Protein 3E61 (pdb70)

Structure (mmCIF, N/CA/C/O backbone):
data_3E61
#
_entry.id   3E61
#
_cell.length_a   81.146
_cell.length_b   106.634
_cell.length_c   68.183
_cell.angle_alpha   90.000
_cell.angle_beta   112.170
_cell.angle_gamma   90.000
#
_symmetry.space_group_name_H-M   'C 1 2 1'
#
loop_
_entity.id
_entity.type
_entity.pdbx_description
1 polymer 'Putative transcriptional repressor of ribose operon'
2 non-polymer GLYCEROL
3 water water
#
loop_
_atom_site.group_PDB
_atom_site.id
_atom_site.type_symbol
_atom_site.label_atom_id
_atom_site.label_alt_id
_atom_site.label_comp_id
_atom_site.label_asym_id
_atom_site.label_entity_id
_atom_site.label_seq_id
_atom_site.pdbx_PDB_ins_code
_atom_site.Cartn_x
_atom_site.Cartn_y
_atom_site.Cartn_z
_atom_site.occupancy
_atom_site.B_iso_or_equiv
_atom_site.auth_seq_id
_atom_site.auth_comp_id
_atom_site.auth_asym_id
_atom_site.auth_atom_id
_atom_site.pdbx_PDB_model_num
ATOM 1 N N . LEU A 1 10 ? -16.342 9.595 58.712 1.00 47.16 61 LEU A N 1
ATOM 2 C CA . LEU A 1 10 ? -15.848 8.508 57.793 1.00 46.11 61 LEU A CA 1
ATOM 3 C C . LEU A 1 10 ? -15.538 8.990 56.388 1.00 45.08 61 LEU A C 1
ATOM 4 O O . LEU A 1 10 ? -16.381 9.599 55.715 1.00 45.94 61 LEU A O 1
ATOM 9 N N . ILE A 1 11 ? -14.340 8.651 55.937 1.00 43.15 62 ILE A N 1
ATOM 10 C CA . ILE A 1 11 ? -13.810 9.140 54.688 1.00 41.62 62 ILE A CA 1
ATOM 11 C C . ILE A 1 11 ? -13.898 8.045 53.602 1.00 39.49 62 ILE A C 1
ATOM 12 O O . ILE A 1 11 ? -13.637 6.887 53.884 1.00 38.85 62 ILE A O 1
ATOM 17 N N . GLY A 1 12 ? -14.266 8.435 52.386 1.00 36.91 63 GLY A N 1
ATOM 18 C CA . GLY A 1 12 ? -14.138 7.571 51.223 1.00 35.27 63 GLY A CA 1
ATOM 19 C C . GLY A 1 12 ? -12.944 8.019 50.375 1.00 33.90 63 GLY A C 1
ATOM 20 O O . GLY A 1 12 ? -12.843 9.191 50.004 1.00 32.66 63 GLY A O 1
ATOM 21 N N . LEU A 1 13 ? -12.034 7.094 50.084 1.00 32.22 64 LEU A N 1
ATOM 22 C CA . LEU A 1 13 ? -10.831 7.392 49.313 1.00 31.82 64 LEU A CA 1
ATOM 23 C C . LEU A 1 13 ? -10.881 6.519 48.092 1.00 32.94 64 LEU A C 1
ATOM 24 O O . LEU A 1 13 ? -10.816 5.278 48.202 1.00 32.58 64 LEU A O 1
ATOM 29 N N . LEU A 1 14 ? -11.062 7.157 46.940 1.00 32.77 65 LEU A N 1
ATOM 30 C CA . LEU A 1 14 ? -11.187 6.437 45.704 1.00 33.69 65 LEU A CA 1
ATOM 31 C C . LEU A 1 14 ? -9.856 6.580 44.975 1.00 34.41 65 LEU A C 1
ATOM 32 O O . LEU A 1 14 ? -9.500 7.661 44.499 1.00 34.73 65 LEU A O 1
ATOM 37 N N . LEU A 1 15 ? -9.114 5.488 44.920 1.00 34.88 66 LEU A N 1
ATOM 38 C CA . LEU A 1 15 ? -7.775 5.506 44.334 1.00 36.37 66 LEU A CA 1
ATOM 39 C C . LEU A 1 15 ? -7.880 5.127 42.875 1.00 35.97 66 LEU A C 1
ATOM 40 O O . LEU A 1 15 ? -8.596 4.173 42.553 1.00 36.19 66 LEU A O 1
ATOM 45 N N . PRO A 1 16 ? -7.150 5.837 42.003 1.00 36.45 67 PRO A N 1
ATOM 46 C CA . PRO A 1 16 ? -7.195 5.534 40.565 1.00 37.33 67 PRO A CA 1
ATOM 47 C C . PRO A 1 16 ? -6.513 4.206 40.182 1.00 37.75 67 PRO A C 1
ATOM 48 O O . PRO A 1 16 ? -6.932 3.564 39.235 1.00 38.20 67 PRO A O 1
ATOM 52 N N . ASP A 1 17 ? -5.503 3.798 40.948 1.00 38.42 68 ASP A N 1
ATOM 53 C CA . ASP A 1 17 ? -4.692 2.616 40.624 1.00 39.50 68 ASP A CA 1
ATOM 54 C C . ASP A 1 17 ? -4.023 2.134 41.875 1.00 39.15 68 ASP A C 1
ATOM 55 O O . ASP A 1 17 ? -2.934 2.593 42.214 1.00 37.97 68 ASP A O 1
ATOM 60 N N . MET A 1 18 ? -4.670 1.200 42.569 1.00 40.28 69 MET A N 1
ATOM 61 C CA . MET A 1 18 ? -4.112 0.715 43.847 1.00 41.77 69 MET A CA 1
ATOM 62 C C . MET A 1 18 ? -2.799 -0.083 43.688 1.00 41.65 69 MET A C 1
ATOM 63 O O . MET A 1 18 ? -2.100 -0.334 44.675 1.00 43.22 69 MET A O 1
ATOM 68 N N . SER A 1 19 ? -2.457 -0.458 42.462 1.00 41.56 70 SER A N 1
ATOM 69 C CA . SER A 1 19 ? -1.182 -1.160 42.199 1.00 42.11 70 SER A CA 1
ATOM 70 C C . SER A 1 19 ? -0.006 -0.205 41.907 1.00 41.35 70 SER A C 1
ATOM 71 O O . SER A 1 19 ? 1.103 -0.656 41.624 1.00 41.98 70 SER A O 1
ATOM 74 N N . ASN A 1 20 ? -0.276 1.110 41.967 1.00 38.87 71 ASN A N 1
ATOM 75 C CA . ASN A 1 20 ? 0.729 2.142 41.865 1.00 36.17 71 ASN A CA 1
ATOM 76 C C . ASN A 1 20 ? 1.139 2.624 43.259 1.00 35.96 71 ASN A C 1
ATOM 77 O O . ASN A 1 20 ? 0.333 3.268 43.973 1.00 35.50 71 ASN A O 1
ATOM 82 N N . PRO A 1 21 ? 2.390 2.304 43.677 1.00 35.30 72 PRO A N 1
ATOM 83 C CA . PRO A 1 21 ? 2.886 2.724 45.007 1.00 34.68 72 PRO A CA 1
ATOM 84 C C . PRO A 1 21 ? 2.729 4.234 45.316 1.00 33.99 72 PRO A C 1
ATOM 85 O O . PRO A 1 21 ? 2.657 4.602 46.484 1.00 35.01 72 PRO A O 1
ATOM 89 N N . PHE A 1 22 ? 2.719 5.085 44.303 1.00 32.27 73 PHE A N 1
ATOM 90 C CA . PHE A 1 22 ? 2.446 6.497 44.523 1.00 31.43 73 PHE A CA 1
ATOM 91 C C . PHE A 1 22 ? 1.085 6.690 45.228 1.00 30.78 73 PHE A C 1
ATOM 92 O O . PHE A 1 22 ? 1.012 7.315 46.265 1.00 30.31 73 PHE A O 1
ATOM 100 N N . PHE A 1 23 ? 0.030 6.090 44.695 1.00 30.77 74 PHE A N 1
ATOM 101 C CA . PHE A 1 23 ? -1.290 6.168 45.303 1.00 31.38 74 PHE A CA 1
ATOM 102 C C . PHE A 1 23 ? -1.433 5.416 46.650 1.00 32.67 74 PHE A C 1
ATOM 103 O O . PHE A 1 23 ? -2.172 5.864 47.541 1.00 31.95 74 PHE A O 1
ATOM 111 N N . THR A 1 24 ? -0.775 4.272 46.801 1.00 33.30 75 THR A N 1
ATOM 112 C CA . THR A 1 24 ? -0.813 3.573 48.101 1.00 36.43 75 THR A CA 1
ATOM 113 C C . THR A 1 24 ? -0.134 4.373 49.205 1.00 36.18 75 THR A C 1
ATOM 114 O O . THR A 1 24 ? -0.544 4.313 50.364 1.00 38.03 75 THR A O 1
ATOM 118 N N . LEU A 1 25 ? 0.881 5.141 48.845 1.00 35.85 76 LEU A N 1
ATOM 119 C CA . LEU A 1 25 ? 1.524 6.058 49.769 1.00 36.32 76 LEU A CA 1
ATOM 120 C C . LEU A 1 25 ? 0.646 7.287 50.141 1.00 36.22 76 LEU A C 1
ATOM 121 O O . LEU A 1 25 ? 0.580 7.682 51.320 1.00 36.01 76 LEU A O 1
ATOM 126 N N . ILE A 1 26 ? 0.020 7.927 49.142 1.00 34.98 77 ILE A N 1
ATOM 127 C CA . ILE A 1 26 ? -1.029 8.919 49.442 1.00 34.56 77 ILE A CA 1
ATOM 128 C C . ILE A 1 26 ? -1.995 8.336 50.460 1.00 35.12 77 ILE A C 1
ATOM 129 O O . ILE A 1 26 ? -2.319 8.988 51.449 1.00 36.95 77 ILE A O 1
ATOM 134 N N . ALA A 1 27 ? -2.426 7.101 50.227 1.00 36.17 78 ALA A N 1
ATOM 135 C CA . ALA A 1 27 ? -3.462 6.433 51.018 1.00 37.07 78 ALA A CA 1
ATOM 136 C C . ALA A 1 27 ? -3.059 6.251 52.474 1.00 38.98 78 ALA A C 1
ATOM 137 O O . ALA A 1 27 ? -3.919 6.257 53.377 1.00 38.22 78 ALA A O 1
ATOM 139 N N . ARG A 1 28 ? -1.768 6.040 52.683 1.00 40.02 79 ARG A N 1
ATOM 140 C CA . ARG A 1 28 ? -1.218 5.854 54.028 1.00 41.60 79 ARG A CA 1
ATOM 141 C C . ARG A 1 28 ? -1.170 7.178 54.770 1.00 41.00 79 ARG A C 1
ATOM 142 O O . ARG A 1 28 ? -1.508 7.236 55.949 1.00 41.19 79 ARG A O 1
ATOM 150 N N . GLY A 1 29 ? -0.765 8.240 54.080 1.00 40.66 80 GLY A N 1
ATOM 151 C CA . GLY A 1 29 ? -0.902 9.598 54.600 1.00 40.39 80 GLY A CA 1
ATOM 152 C C . GLY A 1 29 ? -2.327 9.917 55.041 1.00 40.64 80 GLY A C 1
ATOM 153 O O . GLY A 1 29 ? -2.531 10.474 56.126 1.00 40.68 80 GLY A O 1
ATOM 154 N N . VAL A 1 30 ? -3.312 9.553 54.212 1.00 40.30 81 VAL A N 1
ATOM 155 C CA . VAL A 1 30 ? -4.733 9.716 54.546 1.00 40.34 81 VAL A CA 1
ATOM 156 C C . VAL A 1 30 ? -5.155 8.865 55.770 1.00 42.02 81 VAL A C 1
ATOM 157 O O . VAL A 1 30 ? -5.759 9.368 56.700 1.00 41.73 81 VAL A O 1
ATOM 161 N N . GLU A 1 31 ? -4.822 7.574 55.754 1.00 44.03 82 GLU A N 1
ATOM 162 C CA . GLU A 1 31 ? -5.224 6.605 56.770 1.00 45.65 82 GLU A CA 1
ATOM 163 C C . GLU A 1 31 ? -4.648 6.945 58.133 1.00 46.87 82 GLU A C 1
ATOM 164 O O . GLU A 1 31 ? -5.304 6.703 59.162 1.00 47.69 82 GLU A O 1
ATOM 170 N N . ASP A 1 32 ? -3.413 7.455 58.124 1.00 47.46 83 ASP A N 1
ATOM 171 C CA . ASP A 1 32 ? -2.667 7.841 59.325 1.00 48.32 83 ASP A CA 1
ATOM 172 C C . ASP A 1 32 ? -3.256 9.018 60.055 1.00 48.82 83 ASP A C 1
ATOM 173 O O . ASP A 1 32 ? -3.617 8.893 61.223 1.00 49.55 83 ASP A O 1
ATOM 178 N N . VAL A 1 33 ? -3.342 10.157 59.376 1.00 48.88 84 VAL A N 1
ATOM 179 C CA . VAL A 1 33 ? -4.066 11.312 59.881 1.00 49.20 84 VAL A CA 1
ATOM 180 C C . VAL A 1 33 ? -5.527 10.981 60.296 1.00 49.95 84 VAL A C 1
ATOM 181 O O . VAL A 1 33 ? -5.934 11.294 61.421 1.00 50.63 84 VAL A O 1
ATOM 185 N N . ALA A 1 34 ? -6.302 10.340 59.415 1.00 50.14 85 ALA A N 1
ATOM 186 C CA . ALA A 1 34 ? -7.666 9.917 59.759 1.00 50.03 85 ALA A CA 1
ATOM 187 C C . ALA A 1 34 ? -7.751 9.103 61.051 1.00 50.84 85 ALA A C 1
ATOM 188 O O . ALA A 1 34 ? -8.590 9.385 61.920 1.00 50.89 85 ALA A O 1
ATOM 190 N N . LEU A 1 35 ? -6.893 8.099 61.190 1.00 51.33 86 LEU A N 1
ATOM 191 C CA . LEU A 1 35 ? -7.027 7.171 62.302 1.00 51.87 86 LEU A CA 1
ATOM 192 C C . LEU A 1 35 ? -6.607 7.847 63.596 1.00 52.99 86 LEU A C 1
ATOM 193 O O . LEU A 1 35 ? -7.160 7.537 64.660 1.00 53.31 86 LEU A O 1
ATOM 195 N N . ALA A 1 36 ? -5.661 8.787 63.492 1.00 53.02 87 ALA A N 1
ATOM 196 C CA . ALA A 1 36 ? -5.276 9.634 64.612 1.00 54.00 87 ALA A CA 1
ATOM 197 C C . ALA A 1 36 ? -6.495 10.384 65.194 1.00 54.52 87 ALA A C 1
ATOM 198 O O . ALA A 1 36 ? -6.626 10.465 66.426 1.00 54.84 87 ALA A O 1
ATOM 200 N N . HIS A 1 37 ? -7.372 10.902 64.320 1.00 54.28 88 HIS A N 1
ATOM 201 C CA . HIS A 1 37 ? -8.559 11.690 64.734 1.00 54.09 88 HIS A CA 1
ATOM 202 C C . HIS A 1 37 ? -9.860 10.882 64.846 1.00 53.65 88 HIS A C 1
ATOM 203 O O . HIS A 1 37 ? -10.969 11.430 64.757 1.00 53.72 88 HIS A O 1
ATOM 210 N N . GLY A 1 38 ? -9.714 9.582 65.061 1.00 53.38 89 GLY A N 1
ATOM 211 C CA . GLY A 1 38 ? -10.838 8.659 65.176 1.00 53.45 89 GLY A CA 1
ATOM 212 C C . GLY A 1 38 ? -11.737 8.502 63.961 1.00 53.51 89 GLY A C 1
ATOM 213 O O . GLY A 1 38 ? -12.909 8.149 64.108 1.00 53.73 89 GLY A O 1
ATOM 214 N N . TYR A 1 39 ? -11.198 8.776 62.771 1.00 53.26 90 TYR A N 1
ATOM 215 C CA . TYR A 1 39 ? -11.923 8.617 61.512 1.00 53.35 90 TYR A CA 1
ATOM 216 C C . TYR A 1 39 ? -11.632 7.285 60.839 1.00 52.88 90 TYR A C 1
ATOM 217 O O . TYR A 1 39 ? -10.491 6.832 60.819 1.00 53.76 90 TYR A O 1
ATOM 226 N N . GLN A 1 40 ? -12.669 6.659 60.293 1.00 52.46 91 GLN A N 1
ATOM 227 C CA . GLN A 1 40 ? -12.484 5.493 59.413 1.00 51.67 91 GL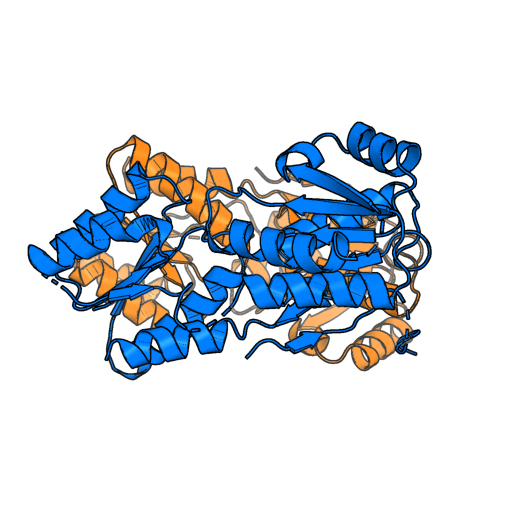N A CA 1
ATOM 228 C C . GLN A 1 40 ? -12.398 5.914 57.937 1.00 50.72 91 GLN A C 1
ATOM 229 O O . GLN A 1 40 ? -12.925 6.956 57.541 1.00 49.24 91 GLN A O 1
ATOM 231 N N . VAL A 1 41 ? -11.731 5.091 57.135 1.00 50.63 92 VAL A N 1
ATOM 232 C CA . VAL A 1 41 ? -11.613 5.316 55.694 1.00 50.35 92 VAL A CA 1
ATOM 233 C C . VAL A 1 41 ? -12.189 4.107 54.930 1.00 50.47 92 VAL A C 1
ATOM 234 O O . VAL A 1 41 ? -11.823 2.953 55.199 1.00 50.89 92 VAL A O 1
ATOM 238 N N . LEU A 1 42 ? -13.118 4.364 54.010 1.00 49.18 93 LEU A N 1
ATOM 239 C CA . LEU A 1 42 ? -13.504 3.350 53.011 1.00 47.43 93 LEU A CA 1
ATOM 240 C C . LEU A 1 42 ? -12.594 3.596 51.804 1.00 46.49 93 LEU A C 1
ATOM 241 O O . LEU A 1 42 ? -12.546 4.715 51.260 1.00 46.49 93 LEU A O 1
ATOM 246 N N . ILE A 1 43 ? -11.830 2.575 51.436 1.00 44.43 94 ILE A N 1
ATOM 247 C CA . ILE A 1 43 ? -10.923 2.641 50.306 1.00 41.81 94 ILE A CA 1
ATOM 248 C C . ILE A 1 43 ? -11.402 1.795 49.109 1.00 40.50 94 ILE A C 1
ATOM 249 O O . ILE A 1 43 ? -11.740 0.627 49.245 1.00 37.84 94 ILE A O 1
ATOM 254 N N . GLY A 1 44 ? -11.404 2.409 47.935 1.00 40.04 95 GLY A N 1
ATOM 255 C CA . GLY A 1 44 ? -11.894 1.761 46.707 1.00 40.18 95 GLY A CA 1
ATOM 256 C C . GLY A 1 44 ? -10.935 1.991 45.543 1.00 39.48 95 GLY A C 1
ATOM 257 O O . GLY A 1 44 ? -10.205 2.966 45.523 1.00 39.06 95 GLY A O 1
ATOM 258 N N . ASN A 1 45 ? -10.918 1.064 44.591 1.00 39.45 96 ASN A N 1
ATOM 259 C CA . ASN A 1 45 ? -10.033 1.162 43.433 1.00 38.81 96 ASN A CA 1
ATOM 260 C C . ASN A 1 45 ? -10.869 1.308 42.175 1.00 39.33 96 ASN A C 1
ATOM 261 O O . ASN A 1 45 ? -11.643 0.432 41.834 1.00 38.70 96 ASN A O 1
ATOM 266 N N . SER A 1 46 ? -10.725 2.422 41.485 1.00 40.25 97 SER A N 1
ATOM 267 C CA . SER A 1 46 ? -11.569 2.631 40.342 1.00 41.31 97 SER A CA 1
ATOM 268 C C . SER A 1 46 ? -10.894 2.113 39.083 1.00 41.77 97 SER A C 1
ATOM 269 O O . SER A 1 46 ? -11.577 1.891 38.096 1.00 43.17 97 SER A O 1
ATOM 272 N N . ASP A 1 47 ? -9.571 1.920 39.114 1.00 41.51 98 ASP A N 1
ATOM 273 C CA . ASP A 1 47 ? -8.800 1.514 37.922 1.00 41.89 98 ASP A CA 1
ATOM 274 C C . ASP A 1 47 ? -9.035 2.416 36.713 1.00 40.71 98 ASP A C 1
ATOM 275 O O . ASP A 1 47 ? -8.933 1.955 35.541 1.00 39.83 98 ASP A O 1
ATOM 280 N N . ASN A 1 48 ? -9.348 3.694 37.015 1.00 38.21 99 ASN A N 1
ATOM 281 C CA . ASN A 1 48 ? -9.857 4.674 36.041 1.00 37.53 99 ASN A CA 1
ATOM 282 C C . ASN A 1 48 ? -10.891 4.071 35.086 1.00 35.82 99 ASN A C 1
ATOM 283 O O . ASN A 1 48 ? -10.876 4.324 33.888 1.00 35.42 99 ASN A O 1
ATOM 288 N N . ASP A 1 49 ? -11.773 3.264 35.652 1.00 34.06 100 ASP A N 1
ATOM 289 C CA . ASP A 1 49 ? -12.891 2.670 34.938 1.00 33.58 100 ASP A CA 1
ATOM 290 C C . ASP A 1 49 ? -14.124 3.451 35.414 1.00 31.79 100 ASP A C 1
ATOM 291 O O . ASP A 1 49 ? -14.373 3.522 36.620 1.00 31.09 100 ASP A O 1
ATOM 296 N N . ILE A 1 50 ? -14.872 4.070 34.494 1.00 29.91 101 ILE A N 1
ATOM 297 C CA . ILE A 1 50 ? -16.051 4.867 34.891 1.00 28.83 101 ILE A CA 1
ATOM 298 C C . ILE A 1 50 ? -17.117 4.043 35.603 1.00 29.51 101 ILE A C 1
ATOM 299 O O . ILE A 1 50 ? -17.795 4.551 36.489 1.00 28.18 101 ILE A O 1
ATOM 304 N N . LYS A 1 51 ? -17.266 2.768 35.230 1.00 30.15 102 LYS A N 1
ATOM 305 C CA . LYS A 1 51 ? -18.241 1.933 35.928 1.00 31.80 102 LYS A CA 1
ATOM 306 C C . LYS A 1 51 ? -17.800 1.654 37.381 1.00 32.64 102 LYS A C 1
ATOM 307 O O . LYS A 1 51 ? -18.629 1.683 38.313 1.00 33.21 102 LYS A O 1
ATOM 309 N N . LYS A 1 52 ? -16.509 1.379 37.578 1.00 33.79 103 LYS A N 1
ATOM 310 C CA . LYS A 1 52 ? -15.968 1.155 38.934 1.00 34.41 103 LYS A CA 1
ATOM 311 C C . LYS A 1 52 ? -16.014 2.380 39.818 1.00 35.55 103 LYS A C 1
ATOM 312 O O . LYS A 1 52 ? -16.418 2.283 40.975 1.00 35.69 103 LYS A O 1
ATOM 318 N N . ALA A 1 53 ? -15.618 3.530 39.259 1.00 34.43 104 ALA A N 1
ATOM 319 C CA . ALA A 1 53 ? -15.672 4.776 39.953 1.00 34.57 104 ALA A CA 1
ATOM 320 C C . ALA A 1 53 ? -17.103 5.011 40.452 1.00 35.78 104 ALA A C 1
ATOM 321 O O . ALA A 1 53 ? -17.312 5.279 41.641 1.00 33.60 104 ALA A O 1
ATOM 323 N N . GLN A 1 54 ? -18.072 4.927 39.524 1.00 36.04 105 GLN A N 1
ATOM 324 C CA . GLN A 1 54 ? -19.466 5.162 39.846 1.00 36.85 105 GLN A CA 1
ATOM 325 C C . GLN A 1 54 ? -19.934 4.20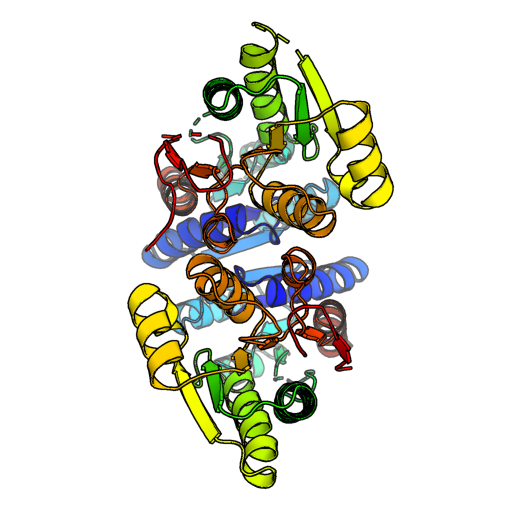5 40.926 1.00 37.86 105 GLN A C 1
ATOM 326 O O . GLN A 1 54 ? -20.610 4.635 41.858 1.00 39.41 105 GLN A O 1
ATOM 332 N N . GLY A 1 55 ? -19.568 2.932 40.805 1.00 38.45 106 GLY A N 1
ATOM 333 C CA . GLY A 1 55 ? -19.890 1.906 41.808 1.00 39.55 106 GLY A CA 1
ATOM 334 C C . GLY A 1 55 ? -19.444 2.278 43.218 1.00 41.18 106 GLY A C 1
ATOM 335 O O . GLY A 1 55 ? -20.270 2.392 44.126 1.00 41.22 106 GLY A O 1
ATOM 336 N N . TYR A 1 56 ? -18.143 2.469 43.401 1.00 40.47 107 TYR A N 1
ATOM 337 C CA . TYR A 1 56 ? -17.599 2.865 44.689 1.00 41.56 107 TYR A CA 1
ATOM 338 C C . TYR A 1 56 ? -18.159 4.152 45.270 1.00 41.36 107 TYR A C 1
ATOM 339 O O . TYR A 1 56 ? -18.445 4.218 46.464 1.00 40.32 107 TYR A O 1
ATOM 348 N N . LEU A 1 57 ? -18.307 5.164 44.438 1.00 41.02 108 LEU A N 1
ATOM 349 C CA . LEU A 1 57 ? -18.773 6.451 44.901 1.00 42.77 108 LEU A CA 1
ATOM 350 C C . LEU A 1 57 ? -20.222 6.372 45.393 1.00 43.35 108 LEU A C 1
ATOM 351 O O . LEU A 1 57 ? -20.577 7.001 46.391 1.00 43.05 108 LEU A O 1
ATOM 356 N N . ALA A 1 58 ? -21.036 5.604 44.675 1.00 43.43 109 ALA A N 1
ATOM 357 C CA . ALA A 1 58 ? -22.424 5.311 45.047 1.00 45.42 109 ALA A CA 1
ATOM 358 C C . ALA A 1 58 ? -22.489 4.660 46.419 1.00 45.67 109 ALA A C 1
ATOM 359 O O . ALA A 1 58 ? -23.292 5.030 47.254 1.00 46.76 109 ALA A O 1
ATOM 361 N N . THR A 1 59 ? -21.669 3.645 46.609 1.00 46.16 110 THR A N 1
ATOM 362 C CA . THR A 1 59 ? -21.559 2.930 47.862 1.00 47.04 110 THR A CA 1
ATOM 363 C C . THR A 1 59 ? -21.099 3.811 49.028 1.00 47.02 110 THR A C 1
ATOM 364 O O . THR A 1 59 ? -21.705 3.774 50.097 1.00 47.11 110 THR A O 1
ATOM 368 N N . PHE A 1 60 ? -20.041 4.595 48.817 1.00 46.63 111 PHE A N 1
ATOM 369 C CA . PHE A 1 60 ? -19.556 5.542 49.804 1.00 47.48 111 PHE A CA 1
ATOM 370 C C . PHE A 1 60 ? -20.675 6.515 50.209 1.00 48.66 111 PHE A C 1
ATOM 371 O O . PHE A 1 60 ? -20.705 7.036 51.337 1.00 48.97 111 PHE A O 1
ATOM 379 N N . VAL A 1 61 ? -21.595 6.770 49.291 1.00 49.54 112 VAL A N 1
ATOM 380 C CA . VAL A 1 61 ? -22.757 7.597 49.602 1.00 50.74 112 VAL A CA 1
ATOM 381 C C . VAL A 1 61 ? -23.761 6.807 50.444 1.00 51.29 112 VAL A C 1
ATOM 382 O O . VAL A 1 61 ? -24.257 7.313 51.463 1.00 51.55 112 VAL A O 1
ATOM 386 N N . SER A 1 62 ? -24.024 5.569 50.020 1.00 51.14 113 SER A N 1
ATOM 387 C CA . SER A 1 62 ? -24.883 4.627 50.738 1.00 51.62 113 SER A CA 1
ATOM 388 C C . SER A 1 62 ? -24.550 4.573 52.206 1.00 51.36 113 SER A C 1
ATOM 389 O O . SER A 1 62 ? -25.441 4.421 53.059 1.00 51.53 113 SER A O 1
ATOM 392 N N . HIS A 1 63 ? -23.250 4.686 52.480 1.00 50.59 114 HIS A N 1
ATOM 393 C CA . HIS A 1 63 ? -22.677 4.359 53.767 1.00 49.34 114 HIS A CA 1
ATOM 394 C C . HIS A 1 63 ? -22.346 5.609 54.554 1.00 48.51 114 HIS A C 1
ATOM 395 O O . HIS A 1 63 ? -21.577 5.558 55.489 1.00 48.63 114 HIS A O 1
ATOM 402 N N . ASN A 1 64 ? -22.937 6.727 54.144 1.00 48.28 115 ASN A N 1
ATOM 403 C CA . ASN A 1 64 ? -22.830 8.029 54.814 1.00 48.17 115 ASN A CA 1
ATOM 404 C C . ASN A 1 64 ? -21.427 8.580 55.084 1.00 48.18 115 ASN A C 1
ATOM 405 O O . ASN A 1 64 ? -21.154 9.082 56.187 1.00 47.13 115 ASN A O 1
ATOM 407 N N . CYS A 1 65 ? -20.542 8.503 54.083 1.00 46.95 116 CYS A N 1
ATOM 408 C CA . CYS A 1 65 ? -19.236 9.140 54.191 1.00 46.53 116 CYS A CA 1
ATOM 409 C C . CYS A 1 65 ? -19.400 10.645 54.413 1.00 45.66 116 CYS A C 1
ATOM 410 O O . CYS A 1 65 ? -20.310 11.273 53.847 1.00 46.24 116 CYS A O 1
ATOM 413 N N . THR A 1 66 ? -18.518 11.209 55.243 1.00 45.37 117 THR A N 1
ATOM 414 C CA . THR A 1 66 ? -18.538 12.633 55.608 1.00 43.64 117 THR A CA 1
ATOM 415 C C . THR A 1 66 ? -17.778 13.464 54.605 1.00 42.88 117 THR A C 1
ATOM 416 O O . THR A 1 66 ? -17.889 14.707 54.562 1.00 42.53 117 THR A O 1
ATOM 418 N N . GLY A 1 67 ? -16.937 12.791 53.823 1.00 41.19 118 GLY A N 1
ATOM 419 C CA . GLY A 1 67 ? -16.042 13.523 52.933 1.00 38.97 118 GLY A CA 1
ATOM 420 C C . GLY A 1 67 ? -15.344 12.514 52.070 1.00 37.60 118 GLY A C 1
ATOM 421 O O . GLY A 1 67 ? -15.160 11.371 52.478 1.00 37.18 118 GLY A O 1
ATOM 422 N N . MET A 1 68 ? -14.973 12.937 50.873 1.00 36.96 119 MET A N 1
ATOM 423 C CA . MET A 1 68 ? -14.388 12.015 49.907 1.00 35.37 119 MET A CA 1
ATOM 424 C C . MET A 1 68 ? -13.122 12.584 49.368 1.00 34.29 119 MET A C 1
ATOM 425 O O . MET A 1 68 ? -12.989 13.802 49.187 1.00 33.08 119 MET A O 1
ATOM 430 N N . ILE A 1 69 ? -12.210 11.682 49.042 1.00 33.40 120 ILE A N 1
ATOM 431 C CA . ILE A 1 69 ? -10.945 12.053 48.418 1.00 33.51 120 ILE A CA 1
ATOM 432 C C . ILE A 1 69 ? -10.828 11.257 47.148 1.00 33.93 120 ILE A C 1
ATOM 433 O O . ILE A 1 69 ? -11.050 10.030 47.159 1.00 32.87 120 ILE A O 1
ATOM 438 N N . SER A 1 70 ? -10.535 11.943 46.050 1.00 34.00 121 SER A N 1
ATOM 439 C CA . SER A 1 70 ? -10.365 11.237 44.790 1.00 35.66 121 SER A CA 1
ATOM 440 C C . SER A 1 70 ? -9.575 12.097 43.829 1.00 35.99 121 SER A C 1
ATOM 441 O O . SER A 1 70 ? -9.028 13.114 44.229 1.00 36.39 121 SER A O 1
ATOM 444 N N . THR A 1 71 ? -9.460 11.643 42.587 1.00 36.34 122 THR A N 1
ATOM 445 C CA . THR A 1 71 ? -8.843 12.407 41.505 1.00 37.02 122 THR A CA 1
ATOM 446 C C . THR A 1 71 ? -9.934 12.965 40.599 1.00 37.68 122 THR A C 1
ATOM 447 O O . THR A 1 71 ? -11.094 12.530 40.634 1.00 35.23 122 THR A O 1
ATOM 451 N N . ALA A 1 72 ? -9.555 13.952 39.803 1.00 37.86 123 ALA A N 1
ATOM 452 C CA . ALA A 1 72 ? -10.521 14.676 38.979 1.00 38.75 123 ALA A CA 1
ATOM 453 C C . ALA A 1 72 ? -11.070 13.871 37.793 1.00 38.11 123 ALA A C 1
ATOM 454 O O . ALA A 1 72 ? -11.926 14.363 37.092 1.00 38.03 123 ALA A O 1
ATOM 456 N N . PHE A 1 73 ? -10.593 12.645 37.562 1.00 38.54 124 PHE A N 1
ATOM 457 C CA . PHE A 1 73 ? -11.256 11.732 36.612 1.00 38.05 124 PHE A CA 1
ATOM 458 C C . PHE A 1 73 ? -12.716 11.635 37.003 1.00 38.25 124 PHE A C 1
ATOM 459 O O . PHE A 1 73 ? -13.590 11.381 36.152 1.00 38.58 124 PHE A O 1
ATOM 467 N N . ASN A 1 74 ? -12.983 11.846 38.293 1.00 37.80 125 ASN A N 1
ATOM 468 C CA . ASN A 1 74 ? -14.284 11.572 38.881 1.00 38.16 125 ASN A CA 1
ATOM 469 C C . ASN A 1 74 ? -15.163 12.789 39.169 1.00 38.15 125 ASN A C 1
ATOM 470 O O . ASN A 1 74 ? -16.241 12.622 39.749 1.00 37.06 125 ASN A O 1
ATOM 475 N N . GLU A 1 75 ? -14.718 13.994 38.788 1.00 38.42 126 GLU A N 1
ATOM 476 C CA . GLU A 1 75 ? -15.402 15.246 39.178 1.00 39.00 126 GLU A CA 1
ATOM 477 C C . GLU A 1 75 ? -16.921 15.297 38.977 1.00 39.95 126 GLU A C 1
ATOM 478 O O . GLU A 1 75 ? -17.662 15.731 39.888 1.00 40.37 126 GLU A O 1
ATOM 480 N N . ASN A 1 76 ? -17.384 14.889 37.792 1.00 40.60 127 ASN A N 1
ATOM 481 C CA . ASN A 1 76 ? -18.850 14.923 37.500 1.00 41.92 127 ASN A CA 1
ATOM 482 C C . ASN A 1 76 ? -19.652 14.197 38.592 1.00 42.32 127 ASN A C 1
ATOM 483 O O . ASN A 1 76 ? -20.609 14.751 39.132 1.00 42.65 127 ASN A O 1
ATOM 488 N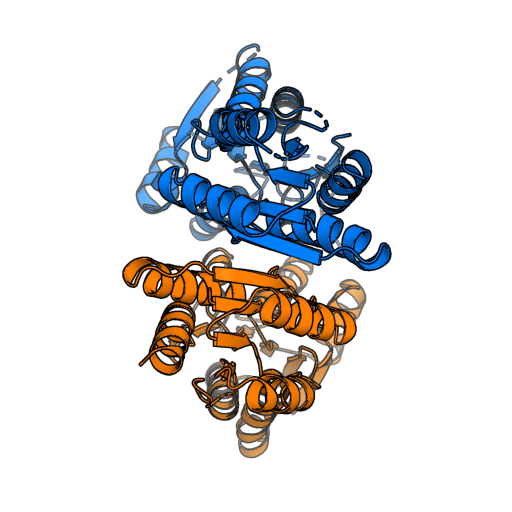 N . ILE A 1 77 ? -19.231 12.987 38.964 1.00 43.24 128 ILE A N 1
ATOM 489 C CA . ILE A 1 77 ? -19.970 12.222 39.969 1.00 44.06 128 ILE A CA 1
ATOM 490 C C . ILE A 1 77 ? -19.815 12.787 41.360 1.00 45.77 128 ILE A C 1
ATOM 491 O O . ILE A 1 77 ? -20.803 12.920 42.082 1.00 46.16 128 ILE A O 1
ATOM 496 N N . ILE A 1 78 ? -18.584 13.126 41.732 1.00 47.98 129 ILE A N 1
ATOM 497 C CA . ILE A 1 78 ? -18.298 13.749 43.034 1.00 50.85 129 ILE A CA 1
ATOM 498 C C . ILE A 1 78 ? -19.170 15.011 43.225 1.00 52.55 129 ILE A C 1
ATOM 499 O O . ILE A 1 78 ? -19.817 15.161 44.252 1.00 53.16 129 ILE A O 1
ATOM 504 N N . GLU A 1 79 ? -19.210 15.875 42.208 1.00 54.67 130 GLU A N 1
ATOM 505 C CA . GLU A 1 79 ? -20.004 17.109 42.234 1.00 56.53 130 GLU A CA 1
ATOM 506 C C . GLU A 1 79 ? -21.489 16.872 42.425 1.00 57.76 130 GLU A C 1
ATOM 507 O O . GLU A 1 79 ? -22.127 17.501 43.270 1.00 58.05 130 GLU A O 1
ATOM 513 N N . ASN A 1 80 ? -22.038 15.976 41.616 1.00 58.50 131 ASN A N 1
ATOM 514 C CA . ASN A 1 80 ? -23.419 15.607 41.716 1.00 59.78 131 ASN A CA 1
ATOM 515 C C . ASN A 1 80 ? -23.779 15.065 43.108 1.00 60.57 131 ASN A C 1
ATOM 516 O O . ASN A 1 80 ? -24.817 15.419 43.656 1.00 60.18 131 ASN A O 1
ATOM 521 N N . THR A 1 81 ? -22.889 14.249 43.678 1.00 61.90 132 THR A N 1
ATOM 522 C CA . THR A 1 81 ? -23.015 13.686 45.034 1.00 63.29 132 THR A CA 1
ATOM 523 C C . THR A 1 81 ? -22.874 14.730 46.157 1.00 64.57 132 THR A C 1
ATOM 524 O O . THR A 1 81 ? -23.356 14.518 47.275 1.00 64.77 132 THR A O 1
ATOM 526 N N . LEU A 1 82 ? -22.186 15.838 45.871 1.00 65.86 133 LEU A N 1
ATOM 527 C CA . LEU A 1 82 ? -22.145 16.972 46.786 1.00 66.76 133 LEU A CA 1
ATOM 528 C C . LEU A 1 82 ? -23.524 17.640 46.844 1.00 67.61 133 LEU A C 1
ATOM 529 O O . LEU A 1 82 ? -24.086 17.806 47.927 1.00 67.63 133 LEU A O 1
ATOM 534 N N . THR A 1 83 ? -24.061 18.005 45.680 1.00 68.50 134 THR A N 1
ATOM 535 C CA . THR A 1 83 ? -25.358 18.694 45.597 1.00 69.49 134 THR A CA 1
ATOM 536 C C . THR A 1 83 ? -26.508 17.824 46.128 1.00 70.04 134 THR A C 1
ATOM 537 O O . THR A 1 83 ? -27.340 18.284 46.915 1.00 70.23 134 THR A O 1
ATOM 541 N N . ASP A 1 84 ? -26.526 16.563 45.709 1.00 70.79 135 ASP A N 1
ATOM 542 C CA . ASP A 1 84 ? -27.596 15.633 46.049 1.00 71.62 135 ASP A CA 1
ATOM 543 C C . ASP A 1 84 ? -27.519 15.200 47.521 1.00 71.68 135 ASP A C 1
ATOM 544 O O . ASP A 1 84 ? -28.543 14.871 48.135 1.00 71.95 135 ASP A O 1
ATOM 549 N N . HIS A 1 85 ? -26.302 15.210 48.075 1.00 71.64 136 HIS A N 1
ATOM 550 C CA . HIS A 1 85 ? -26.038 14.799 49.458 1.00 71.36 136 HIS A CA 1
ATOM 551 C C . HIS A 1 85 ? -25.091 15.797 50.145 1.00 71.33 136 HIS A C 1
ATOM 552 O O . HIS A 1 85 ? -24.775 15.673 51.333 1.00 71.36 136 HIS A O 1
ATOM 559 N N . ILE A 1 87 ? -21.871 16.104 50.954 1.00 50.54 138 ILE A N 1
ATOM 560 C CA . ILE A 1 87 ? -20.603 15.386 51.159 1.00 49.81 138 ILE A CA 1
ATOM 561 C C . ILE A 1 87 ? -19.465 16.169 50.508 1.00 48.77 138 ILE A C 1
ATOM 562 O O . ILE A 1 87 ? -19.355 16.194 49.281 1.00 49.02 138 ILE A O 1
ATOM 567 N N . PRO A 1 88 ? -18.627 16.837 51.321 1.00 47.71 139 PRO A N 1
ATOM 568 C CA . PRO A 1 88 ? -17.467 17.576 50.789 1.00 46.93 139 PRO A CA 1
ATOM 569 C C . PRO A 1 88 ? -16.419 16.610 50.216 1.00 45.94 139 PRO A C 1
ATOM 570 O O . PRO A 1 88 ? -16.398 15.438 50.582 1.00 45.32 139 PRO A O 1
ATOM 574 N N . PHE A 1 89 ? -15.572 17.119 49.329 1.00 44.41 140 PHE A N 1
ATOM 575 C CA . PHE A 1 89 ? -14.555 16.309 48.678 1.00 43.40 140 PHE A CA 1
ATOM 576 C C . PHE A 1 89 ? -13.270 17.093 48.551 1.00 42.50 140 PHE A C 1
ATOM 577 O O . PHE A 1 89 ? -13.296 18.314 48.634 1.00 42.90 140 PHE A O 1
ATOM 585 N N . VAL A 1 90 ? -12.177 16.384 48.274 1.00 41.51 141 VAL A N 1
ATOM 586 C CA . VAL A 1 90 ? -10.895 16.955 47.881 1.00 40.28 141 VAL A CA 1
ATOM 587 C C . VAL A 1 90 ? -10.383 16.120 46.710 1.00 40.19 141 VAL A C 1
ATOM 588 O O . VAL A 1 90 ? -10.488 14.896 46.743 1.00 39.11 141 VAL A O 1
ATOM 592 N N . PHE A 1 91 ? -9.856 16.781 45.681 1.00 40.10 142 PHE A N 1
ATOM 593 C CA . PHE A 1 91 ? -9.164 16.119 44.556 1.00 41.41 142 PHE A CA 1
ATOM 594 C C . PHE A 1 91 ? -7.643 16.036 44.744 1.00 42.59 142 PHE A C 1
ATOM 595 O O . PHE A 1 91 ? -6.941 17.046 44.643 1.00 43.75 142 PHE A O 1
ATOM 603 N N . ILE A 1 92 ? -7.111 14.843 44.973 1.00 44.15 143 ILE A N 1
ATOM 604 C CA . ILE A 1 92 ? -5.658 14.736 45.262 1.00 46.02 143 ILE A CA 1
ATOM 605 C C . ILE A 1 92 ? -4.745 15.325 44.176 1.00 47.12 143 ILE A C 1
ATOM 606 O O . ILE A 1 92 ? -3.683 15.905 44.487 1.00 47.49 143 ILE A O 1
ATOM 611 N N . ASP A 1 93 ? -5.160 15.191 42.920 1.00 46.46 144 ASP A N 1
ATOM 612 C CA . ASP A 1 93 ? -4.405 15.728 41.822 1.00 47.27 144 ASP A CA 1
ATOM 613 C C . ASP A 1 93 ? -4.474 17.257 41.698 1.00 48.01 144 ASP A C 1
ATOM 614 O O . ASP A 1 93 ? -3.813 17.813 40.824 1.00 49.22 144 ASP A O 1
ATOM 619 N N . ARG A 1 94 ? -5.204 17.937 42.583 1.00 48.72 145 ARG A N 1
ATOM 620 C CA . ARG A 1 94 ? -5.327 19.404 42.492 1.00 49.51 145 ARG A CA 1
ATOM 621 C C . ARG A 1 94 ? -4.883 20.225 43.725 1.00 50.47 145 ARG A C 1
ATOM 622 O O . ARG A 1 94 ? -5.047 21.466 43.760 1.00 50.47 145 ARG A O 1
ATOM 630 N N . ILE A 1 95 ? -4.324 19.552 44.723 1.00 50.96 146 ILE A N 1
ATOM 631 C CA . ILE A 1 95 ? -3.812 20.237 45.907 1.00 52.03 146 ILE A CA 1
ATOM 632 C C . ILE A 1 95 ? -2.571 21.075 45.569 1.00 52.50 146 ILE A C 1
ATOM 633 O O . ILE A 1 95 ? -2.674 22.300 45.386 1.00 53.22 146 ILE A O 1
ATOM 638 N N . ASN A 1 105 ? 1.960 21.121 40.689 1.00 44.23 156 ASN A N 1
ATOM 639 C CA . ASN A 1 105 ? 1.443 21.343 39.341 1.00 43.82 156 ASN A CA 1
ATOM 640 C C . ASN A 1 105 ? 2.193 20.471 38.329 1.00 42.58 156 ASN A C 1
ATOM 641 O O . ASN A 1 105 ? 3.421 20.437 38.313 1.00 42.11 156 ASN A O 1
ATOM 646 N N . HIS A 1 106 ? 1.418 19.793 37.492 1.00 40.26 157 HIS A N 1
ATOM 647 C CA . HIS A 1 106 ? 1.889 18.694 36.698 1.00 39.26 157 HIS A CA 1
ATOM 648 C C . HIS A 1 106 ? 2.580 19.221 35.467 1.00 39.08 157 HIS A C 1
ATOM 649 O O . HIS A 1 106 ? 3.526 18.602 35.007 1.00 38.53 157 HIS A O 1
ATOM 656 N N . PHE A 1 107 ? 2.093 20.363 34.939 1.00 38.15 158 PHE A N 1
ATOM 657 C CA . PHE A 1 107 ? 2.713 21.034 33.791 1.00 38.20 158 PHE A CA 1
ATOM 658 C C . PHE A 1 107 ? 4.168 21.447 34.127 1.00 38.32 158 PHE A C 1
ATOM 659 O O . PHE A 1 107 ? 5.085 21.191 33.332 1.00 38.18 158 PHE A O 1
ATOM 667 N N . LYS A 1 108 ? 4.356 22.042 35.305 1.00 37.16 159 LYS A N 1
ATOM 668 C CA . LYS A 1 108 ? 5.671 22.413 35.816 1.00 38.44 159 LYS A CA 1
ATOM 669 C C . LYS A 1 108 ? 6.560 21.189 36.026 1.00 38.05 159 LYS A C 1
ATOM 670 O O . LYS A 1 108 ? 7.776 21.275 35.871 1.00 38.36 159 LYS A O 1
ATOM 672 N N . GLY A 1 109 ? 5.960 20.079 36.460 1.00 37.42 160 GLY A N 1
ATOM 673 C CA . GLY A 1 109 ? 6.679 18.829 36.636 1.00 35.74 160 GLY A CA 1
ATOM 674 C C . GLY A 1 109 ? 7.252 18.377 35.327 1.00 36.02 160 GLY A C 1
ATOM 675 O O . GLY A 1 109 ? 8.424 17.993 35.263 1.00 37.84 160 GLY A O 1
ATOM 676 N N . GLY A 1 110 ? 6.431 18.415 34.285 1.00 34.45 161 GLY A N 1
ATOM 677 C CA . GLY A 1 110 ? 6.838 18.045 32.943 1.00 33.88 161 GLY A CA 1
ATOM 678 C C . GLY A 1 110 ? 7.980 18.913 32.440 1.00 35.01 161 GLY A C 1
ATOM 679 O O . GLY A 1 110 ? 8.867 18.435 31.728 1.00 33.60 161 GLY A O 1
ATOM 680 N N . GLN A 1 111 ? 7.955 20.206 32.796 1.00 35.41 162 GLN A N 1
ATOM 681 C CA . GLN A 1 111 ? 9.033 21.117 32.409 1.00 35.32 162 GLN A CA 1
ATOM 682 C C . GLN A 1 111 ? 10.367 20.752 33.051 1.00 35.59 162 GLN A C 1
ATOM 683 O O . GLN A 1 111 ? 11.424 20.813 32.376 1.00 35.32 162 GLN A O 1
ATOM 689 N N . LEU A 1 112 ? 10.300 20.405 34.339 1.00 33.91 163 LEU A N 1
ATOM 690 C CA . LEU A 1 112 ? 11.421 19.885 35.088 1.00 35.54 163 LEU A CA 1
ATOM 691 C C . LEU A 1 112 ? 12.013 18.610 34.495 1.00 34.97 163 LEU A C 1
ATOM 692 O O . LEU A 1 112 ? 13.223 18.425 34.556 1.00 34.33 163 LEU A O 1
ATOM 697 N N . GLN A 1 113 ? 11.173 17.728 33.950 1.00 34.30 164 GLN A N 1
ATOM 698 C CA . GLN A 1 113 ? 11.681 16.467 33.368 1.00 33.34 164 GLN A CA 1
ATOM 699 C C . GLN A 1 113 ? 12.463 16.792 32.107 1.00 33.46 164 GLN A C 1
ATOM 700 O O . GLN A 1 113 ? 13.543 16.270 31.867 1.00 31.72 164 GLN A O 1
ATOM 706 N N . ALA A 1 114 ? 11.887 17.659 31.293 1.00 33.78 165 ALA A N 1
ATOM 707 C CA . ALA A 1 114 ? 12.506 18.078 30.047 1.00 34.81 165 ALA A CA 1
ATOM 708 C C . ALA A 1 114 ? 13.820 18.852 30.319 1.00 35.64 165 ALA A C 1
ATOM 709 O O . ALA A 1 114 ? 14.748 18.757 29.515 1.00 34.40 165 ALA A O 1
ATOM 711 N N . GLU A 1 115 ? 13.903 19.573 31.454 1.00 36.12 166 GLU A N 1
ATOM 712 C CA . GLU A 1 115 ? 15.075 20.374 31.762 1.00 37.36 166 GLU A CA 1
ATOM 713 C C . GLU A 1 115 ? 16.258 19.512 32.213 1.00 38.96 166 GLU A C 1
ATOM 714 O O . GLU A 1 115 ? 17.417 19.801 31.885 1.00 39.96 166 G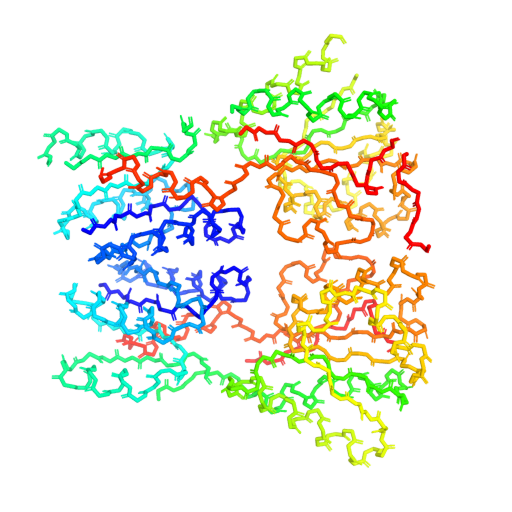LU A O 1
ATOM 716 N N . VAL A 1 116 ? 15.973 18.468 32.983 1.00 39.01 167 VAL A N 1
ATOM 717 C CA . VAL A 1 116 ? 16.956 17.420 33.264 1.00 39.37 167 VAL A CA 1
ATOM 718 C C . VAL A 1 116 ? 17.488 16.803 31.985 1.00 39.21 167 VAL A C 1
ATOM 719 O O . VAL A 1 116 ? 18.690 16.593 31.850 1.00 39.76 167 VAL A O 1
ATOM 723 N N . VAL A 1 117 ? 16.614 16.509 31.037 1.00 38.93 168 VAL A N 1
ATOM 724 C CA . VAL A 1 117 ? 17.049 15.888 29.782 1.00 39.20 168 VAL A CA 1
ATOM 725 C C . VAL A 1 117 ? 18.020 16.839 29.058 1.00 40.28 168 VAL A C 1
ATOM 726 O O . VAL A 1 117 ? 19.073 16.427 28.556 1.00 39.83 168 VAL A O 1
ATOM 730 N N . ARG A 1 118 ? 17.654 18.115 29.027 1.00 40.89 169 ARG A N 1
ATOM 731 C CA . ARG A 1 118 ? 18.457 19.154 28.373 1.00 40.65 169 ARG A CA 1
ATOM 732 C C . ARG A 1 118 ? 19.813 19.333 29.079 1.00 40.61 169 ARG A C 1
ATOM 733 O O . ARG A 1 118 ? 20.878 19.398 28.428 1.00 41.63 169 ARG A O 1
ATOM 735 N N . LYS A 1 119 ? 19.787 19.357 30.404 1.00 39.48 170 LYS A N 1
ATOM 736 C CA . LYS A 1 119 ? 20.994 19.411 31.166 1.00 38.80 170 LYS A CA 1
ATOM 737 C C . LYS A 1 119 ? 21.900 18.194 30.891 1.00 39.16 170 LYS A C 1
ATOM 738 O O . LYS A 1 119 ? 23.114 18.292 31.011 1.00 38.38 170 LYS A O 1
ATOM 740 N N . GLY A 1 120 ? 21.309 17.066 30.511 1.00 37.56 171 GLY A N 1
ATOM 741 C CA . GLY A 1 120 ? 22.068 15.897 30.135 1.00 38.15 171 GLY A CA 1
ATOM 742 C C . GLY A 1 120 ? 22.412 15.831 28.657 1.00 38.86 171 GLY A C 1
ATOM 743 O O . GLY A 1 120 ? 22.880 14.789 28.188 1.00 38.77 171 GLY A O 1
ATOM 744 N N . LYS A 1 121 ? 22.181 16.936 27.933 1.00 38.38 172 LYS A N 1
ATOM 745 C CA . LYS A 1 121 ? 22.529 17.073 26.521 1.00 39.52 172 LYS A CA 1
ATOM 746 C C . LYS A 1 121 ? 21.702 16.139 25.623 1.00 38.47 172 LYS A C 1
ATOM 747 O O . LYS A 1 121 ? 22.189 15.664 24.600 1.00 36.83 172 LYS A O 1
ATOM 753 N N . GLY A 1 122 ? 20.441 15.886 25.996 1.00 38.65 173 GLY A N 1
ATOM 754 C CA . GLY A 1 122 ? 19.584 14.986 25.181 1.00 38.14 173 GLY A CA 1
ATOM 755 C C . GLY A 1 122 ? 19.389 15.608 23.805 1.00 38.25 173 GLY A C 1
ATOM 756 O O . GLY A 1 122 ? 19.276 16.838 23.692 1.00 37.76 173 GLY A O 1
ATOM 757 N N . LYS A 1 123 ? 19.377 14.780 22.762 1.00 37.63 174 LYS A N 1
ATOM 758 C CA . LYS A 1 123 ? 19.195 15.267 21.394 1.00 38.55 174 LYS A CA 1
ATOM 759 C C . LYS A 1 123 ? 17.953 14.668 20.776 1.00 39.46 174 LYS A C 1
ATOM 760 O O . LYS A 1 123 ? 17.161 15.392 20.163 1.00 40.30 174 LYS A O 1
ATOM 762 N N . ASN A 1 124 ? 17.785 13.353 20.980 1.00 38.32 175 ASN A N 1
ATOM 763 C CA . ASN A 1 124 ? 16.698 12.543 20.451 1.00 38.58 175 ASN A CA 1
ATOM 764 C C . ASN A 1 124 ? 15.976 11.858 21.621 1.00 37.05 175 ASN A C 1
ATOM 765 O O . ASN A 1 124 ? 16.539 11.005 22.288 1.00 34.85 175 ASN A O 1
ATOM 770 N N . VAL A 1 125 ? 14.753 12.299 21.895 1.00 35.29 176 VAL A N 1
ATOM 771 C CA . VAL A 1 125 ? 14.079 12.010 23.152 1.00 34.12 176 VAL A CA 1
ATOM 772 C C . VAL A 1 125 ? 12.845 11.190 22.877 1.00 34.59 176 VAL A C 1
ATOM 773 O O . VAL A 1 125 ? 12.117 11.474 21.926 1.00 34.70 176 VAL A O 1
ATOM 777 N N . LEU A 1 126 ? 12.603 10.168 23.696 1.00 33.79 177 LEU A N 1
ATOM 778 C CA . LEU A 1 126 ? 11.346 9.411 23.614 1.00 34.16 177 LEU A CA 1
ATOM 779 C C . LEU A 1 126 ? 10.512 9.716 24.853 1.00 32.94 177 LEU A C 1
ATOM 780 O O . LEU A 1 126 ? 10.999 9.661 25.988 1.00 32.08 177 LEU A O 1
ATOM 785 N N . ILE A 1 127 ? 9.260 10.083 24.628 1.00 32.27 178 ILE A N 1
ATOM 786 C CA . ILE A 1 127 ? 8.347 10.378 25.701 1.00 31.80 178 ILE A CA 1
ATOM 787 C C . ILE A 1 127 ? 7.482 9.141 25.816 1.00 31.63 178 ILE A C 1
ATOM 788 O O . ILE A 1 127 ? 6.626 8.911 24.979 1.00 32.04 178 ILE A O 1
ATOM 793 N N . VAL A 1 128 ? 7.731 8.339 26.838 1.00 30.87 179 VAL A N 1
ATOM 794 C CA . VAL A 1 128 ? 6.952 7.138 27.056 1.00 30.77 179 VAL A CA 1
ATOM 795 C C . VAL A 1 128 ? 5.876 7.512 28.067 1.00 30.25 179 VAL A C 1
ATOM 796 O O . VAL A 1 128 ? 6.165 7.888 29.185 1.00 29.30 179 VAL A O 1
ATOM 800 N N . HIS A 1 129 ? 4.616 7.465 27.646 1.00 30.74 180 HIS A N 1
ATOM 801 C CA . HIS A 1 129 ? 3.573 8.049 28.514 1.00 31.68 180 HIS A CA 1
ATOM 802 C C . HIS A 1 129 ? 2.477 7.060 28.847 1.00 31.88 180 HIS A C 1
ATOM 803 O O . HIS A 1 129 ? 2.194 6.150 28.085 1.00 32.43 180 HIS A O 1
ATOM 810 N N . GLU A 1 130 ? 1.907 7.257 30.026 1.00 32.26 181 GLU A N 1
ATOM 811 C CA . GLU A 1 130 ? 0.696 6.591 30.451 1.00 32.97 181 GLU A CA 1
ATOM 812 C C . GLU A 1 130 ? -0.487 7.219 29.714 1.00 32.14 181 GLU A C 1
ATOM 813 O O . GLU A 1 130 ? -0.317 8.074 28.845 1.00 31.67 181 GLU A O 1
ATOM 819 N N . ASN A 1 131 ? -1.685 6.793 30.062 1.00 31.29 182 ASN A N 1
ATOM 820 C CA . ASN A 1 131 ? -2.843 7.186 29.270 1.00 30.96 182 ASN A CA 1
ATOM 821 C C . ASN A 1 131 ? -3.114 8.686 29.366 1.00 30.65 182 ASN A C 1
ATOM 822 O O . ASN A 1 131 ? -3.378 9.214 30.462 1.00 28.76 182 ASN A O 1
ATOM 827 N N . LEU A 1 132 ? -3.013 9.384 28.231 1.00 31.21 183 LEU A N 1
ATOM 828 C CA . LEU A 1 132 ? -3.306 10.859 28.245 1.00 33.17 183 LEU A CA 1
ATOM 829 C C . LEU A 1 132 ? -4.747 11.253 28.618 1.00 33.64 183 LEU A C 1
ATOM 830 O O . LEU A 1 132 ? -5.027 12.434 28.893 1.00 33.80 183 LEU A O 1
ATOM 835 N N . LEU A 1 133 ? -5.671 10.301 28.665 1.00 33.19 184 LEU A N 1
ATOM 836 C CA . LEU A 1 133 ? -7.013 10.663 29.172 1.00 34.55 184 LEU A CA 1
ATOM 837 C C . LEU A 1 133 ? -6.997 11.032 30.652 1.00 34.81 184 LEU A C 1
ATOM 838 O O . LEU A 1 133 ? -7.984 11.534 31.184 1.00 35.06 184 LEU A O 1
ATOM 843 N N . ILE A 1 134 ? -5.872 10.758 31.317 1.00 34.38 185 ILE A N 1
ATOM 844 C CA . ILE A 1 134 ? -5.647 11.134 32.705 1.00 34.58 185 ILE A CA 1
ATOM 845 C C . ILE A 1 134 ? -4.956 12.506 32.713 1.00 35.32 185 ILE A C 1
ATOM 846 O O . ILE A 1 134 ? -3.843 12.647 32.236 1.00 35.11 185 ILE A O 1
ATOM 851 N N . ASP A 1 135 ? -5.626 13.511 33.265 1.00 35.24 186 ASP A N 1
ATOM 852 C CA . ASP A 1 135 ? -5.164 14.878 33.153 1.00 36.26 186 ASP A CA 1
ATOM 853 C C . ASP A 1 135 ? -3.739 15.117 33.697 1.00 35.78 186 ASP A C 1
ATOM 854 O O . ASP A 1 135 ? -2.974 15.816 33.076 1.00 36.49 186 ASP A O 1
ATOM 859 N N . ALA A 1 136 ? -3.419 14.576 34.865 1.00 34.47 187 ALA A N 1
ATOM 860 C CA . ALA A 1 136 ? -2.087 14.733 35.436 1.00 34.25 187 ALA A CA 1
ATOM 861 C C . ALA A 1 136 ? -1.041 14.287 34.392 1.00 33.76 187 ALA A C 1
ATOM 862 O O . ALA A 1 136 ? -0.069 14.993 34.172 1.00 33.89 187 ALA A O 1
ATOM 864 N N . PHE A 1 137 ? -1.278 13.155 33.717 1.00 32.88 188 PHE A N 1
ATOM 865 C CA . PHE A 1 137 ? -0.331 12.662 32.710 1.00 32.79 188 PHE A CA 1
ATOM 866 C C . PHE A 1 137 ? -0.246 13.545 31.485 1.00 32.41 188 PHE A C 1
ATOM 867 O O . PHE A 1 137 ? 0.837 13.795 30.947 1.00 32.02 188 PHE A O 1
ATOM 875 N N . HIS A 1 138 ? -1.405 14.009 31.054 1.00 32.05 189 HIS A N 1
ATOM 876 C CA . HIS A 1 138 ? -1.523 14.855 29.890 1.00 32.68 189 HIS A CA 1
ATOM 877 C C . HIS A 1 138 ? -0.836 16.187 30.131 1.00 32.44 189 HIS A C 1
ATOM 878 O O . HIS A 1 138 ? -0.055 16.651 29.286 1.00 32.79 189 HIS A O 1
ATOM 885 N N . GLN A 1 139 ? -1.127 16.800 31.277 1.00 32.91 190 GLN A N 1
ATOM 886 C CA . GLN A 1 139 ? -0.543 18.093 31.649 1.00 34.01 190 GLN A CA 1
ATOM 887 C C . GLN A 1 139 ? 0.996 18.029 31.743 1.00 34.46 190 GLN A C 1
ATOM 888 O O . GLN A 1 139 ? 1.685 18.959 31.322 1.00 34.45 190 GLN A O 1
ATOM 894 N N . ARG A 1 140 ? 1.507 16.919 32.286 1.00 34.25 191 ARG A N 1
ATOM 895 C CA . ARG A 1 140 ? 2.949 16.649 32.372 1.00 34.33 191 ARG A CA 1
ATOM 896 C C . ARG A 1 140 ? 3.597 16.610 30.985 1.00 34.46 191 ARG A C 1
ATOM 897 O O . ARG A 1 140 ? 4.624 17.251 30.750 1.00 34.32 191 ARG A O 1
ATOM 905 N N . VAL A 1 141 ? 2.983 15.873 30.075 1.00 34.13 192 VAL A N 1
ATOM 906 C CA . VAL A 1 141 ? 3.475 15.731 28.705 1.00 35.40 192 VAL A CA 1
ATOM 907 C C . VAL A 1 141 ? 3.433 17.079 27.966 1.00 37.10 192 VAL A C 1
ATOM 908 O O . VAL A 1 141 ? 4.337 17.373 27.178 1.00 36.13 192 VAL A O 1
ATOM 912 N N . GLN A 1 142 ? 2.391 17.891 28.232 1.00 37.53 193 GLN A N 1
ATOM 913 C CA . GLN A 1 142 ? 2.394 19.317 27.790 1.00 38.78 193 GLN A CA 1
ATOM 914 C C . GLN A 1 142 ? 3.585 20.135 28.284 1.00 38.40 193 GLN A C 1
ATOM 915 O O . GLN A 1 142 ? 4.175 20.880 27.506 1.00 38.93 193 GLN A O 1
ATOM 921 N N . GLY A 1 143 ? 3.952 19.979 29.551 1.00 38.37 194 GLY A N 1
ATOM 922 C CA . GLY A 1 143 ? 5.150 20.632 30.114 1.00 38.76 194 GLY A CA 1
ATOM 923 C C . GLY A 1 143 ? 6.456 20.190 29.453 1.00 38.17 194 GLY A C 1
ATOM 924 O O . GLY A 1 143 ? 7.382 20.991 29.247 1.00 38.67 194 GLY A O 1
ATOM 925 N N . ILE A 1 144 ? 6.550 18.911 29.129 1.00 37.94 195 ILE A N 1
ATOM 926 C CA . ILE A 1 144 ? 7.734 18.390 28.463 1.00 37.34 195 ILE A CA 1
ATOM 927 C C . ILE A 1 144 ? 7.857 19.026 27.081 1.00 39.29 195 ILE A C 1
ATOM 928 O O . ILE A 1 144 ? 8.937 19.571 26.730 1.00 37.59 195 ILE A O 1
ATOM 933 N N . LYS A 1 145 ? 6.753 18.965 26.321 1.00 40.14 196 LYS A N 1
ATOM 934 C CA . LYS A 1 145 ? 6.699 19.456 24.954 1.00 43.10 196 LYS A CA 1
ATOM 935 C C . LYS A 1 145 ? 7.076 20.929 24.870 1.00 45.33 196 LYS A C 1
ATOM 936 O O . LYS A 1 145 ? 7.758 21.344 23.924 1.00 45.80 196 LYS A O 1
ATOM 942 N N . TYR A 1 146 ? 6.622 21.702 25.855 1.00 46.88 197 TYR A N 1
ATOM 943 C CA . TYR A 1 146 ? 6.944 23.106 25.963 1.00 48.93 197 TYR A CA 1
ATOM 944 C C . TYR A 1 146 ? 8.465 23.307 25.914 1.00 50.15 197 TYR A C 1
ATOM 945 O O . TYR A 1 146 ? 8.970 23.926 24.970 1.00 51.80 197 TYR A O 1
ATOM 954 N N . ILE A 1 147 ? 9.196 22.780 26.900 1.00 50.26 198 ILE A N 1
ATOM 955 C CA . ILE A 1 147 ? 10.661 22.895 26.925 1.00 50.52 198 ILE A CA 1
ATOM 956 C C . ILE A 1 147 ? 11.292 22.295 25.661 1.00 50.75 198 ILE A C 1
ATOM 957 O O . ILE A 1 147 ? 12.156 22.907 25.014 1.00 50.63 198 ILE A O 1
ATOM 962 N N . LEU A 1 148 ? 10.860 21.100 25.294 1.00 50.30 199 LEU A N 1
ATOM 963 C CA . LEU A 1 148 ? 11.487 20.430 24.172 1.00 50.75 199 LEU A CA 1
ATOM 964 C C . LEU A 1 148 ? 11.287 21.177 22.832 1.00 52.37 199 LEU A C 1
ATOM 965 O O . LEU A 1 148 ? 12.238 21.289 22.034 1.00 52.31 199 LEU A O 1
ATOM 970 N N . ASP A 1 149 ? 10.071 21.684 22.604 1.00 53.21 200 ASP A N 1
ATOM 971 C CA . ASP A 1 149 ? 9.733 22.387 21.368 1.00 54.93 200 ASP A CA 1
ATOM 972 C C . ASP A 1 149 ? 10.564 23.669 21.223 1.00 56.14 200 ASP A C 1
ATOM 973 O O . ASP A 1 149 ? 10.998 23.999 20.107 1.00 56.35 200 ASP A O 1
ATOM 978 N N . GLN A 1 150 ? 10.778 24.366 22.347 1.00 57.04 201 GLN A N 1
ATOM 979 C CA . GLN A 1 150 ? 11.721 25.490 22.438 1.00 58.15 201 GLN A CA 1
ATOM 980 C C . GLN A 1 150 ? 13.097 25.099 21.863 1.00 58.65 201 GLN A C 1
ATOM 981 O O . GLN A 1 150 ? 13.908 24.416 22.528 1.00 59.41 201 GLN A O 1
ATOM 987 N N . ASP A 1 154 ? 14.200 17.417 19.456 1.00 45.48 205 ASP A N 1
ATOM 988 C CA . ASP A 1 154 ? 13.530 16.350 18.686 1.00 45.78 205 ASP A CA 1
ATOM 989 C C . ASP A 1 154 ? 13.011 15.218 19.568 1.00 44.35 205 ASP A C 1
ATOM 990 O O . ASP A 1 154 ? 13.748 14.668 20.357 1.00 43.55 205 ASP A O 1
ATOM 995 N N . TYR A 1 155 ? 11.734 14.878 19.422 1.00 43.20 206 TYR A N 1
ATOM 996 C CA . TYR A 1 155 ? 11.122 13.826 20.226 1.00 42.81 206 TYR A CA 1
ATOM 997 C C . TYR A 1 155 ? 10.084 13.019 19.484 1.00 42.10 206 TYR A C 1
ATOM 998 O O . TYR A 1 155 ? 9.584 13.419 18.431 1.00 41.60 206 TYR A O 1
ATOM 1007 N N . LYS A 1 156 ? 9.776 11.863 20.050 1.00 41.30 207 LYS A N 1
ATOM 1008 C CA . LYS A 1 156 ? 8.700 11.030 19.562 1.00 42.13 207 LYS A CA 1
ATOM 1009 C C . LYS A 1 156 ? 7.895 10.581 20.796 1.00 42.03 207 LYS A C 1
ATOM 1010 O O . LYS A 1 156 ? 8.453 10.422 21.885 1.00 41.68 207 LYS A O 1
ATOM 1016 N N . MET A 1 157 ? 6.588 10.430 20.642 1.00 41.47 208 MET A N 1
ATOM 1017 C CA . MET A 1 157 ? 5.743 9.961 21.738 1.00 42.92 208 MET A CA 1
ATOM 1018 C C . MET A 1 157 ? 5.414 8.487 21.568 1.00 41.31 208 MET A C 1
ATOM 1019 O O . MET A 1 157 ? 5.225 8.022 20.448 1.00 40.78 208 MET A O 1
ATOM 1024 N N . LEU A 1 158 ? 5.375 7.750 22.681 1.00 40.52 209 LEU A N 1
ATOM 1025 C CA . LEU A 1 158 ? 5.114 6.309 22.642 1.00 39.53 209 LEU A CA 1
ATOM 1026 C C . LEU A 1 158 ? 4.237 5.928 23.807 1.00 39.49 209 LEU A C 1
ATOM 1027 O O . LEU A 1 158 ? 4.569 6.192 24.938 1.00 37.79 209 LEU A O 1
ATOM 1032 N N . GLU A 1 159 ? 3.105 5.302 23.511 1.00 39.92 210 GLU A N 1
ATOM 1033 C CA . GLU A 1 159 ? 2.131 4.895 24.502 1.00 42.26 210 GLU A CA 1
ATOM 1034 C C . GLU A 1 159 ? 2.787 3.763 25.323 1.00 41.54 210 GLU A C 1
ATOM 1035 O O . GLU A 1 159 ? 3.476 2.923 24.756 1.00 41.67 210 GLU A O 1
ATOM 1041 N N . ALA A 1 160 ? 2.625 3.774 26.652 1.00 41.28 211 ALA A N 1
ATOM 1042 C CA . ALA A 1 160 ? 3.294 2.798 27.537 1.00 41.27 211 ALA A CA 1
ATOM 1043 C C . ALA A 1 160 ? 3.022 1.324 27.158 1.00 41.94 211 ALA A C 1
ATOM 1044 O O . ALA A 1 160 ? 3.858 0.446 27.377 1.00 41.58 211 ALA A O 1
ATOM 1046 N N . THR A 1 161 ? 1.862 1.050 26.574 1.00 42.92 212 THR A N 1
ATOM 1047 C CA . THR A 1 161 ? 1.463 -0.326 26.253 1.00 44.57 212 THR A CA 1
ATOM 1048 C C . THR A 1 161 ? 2.421 -0.954 25.213 1.00 44.56 212 THR A C 1
ATOM 1049 O O . THR A 1 161 ? 2.612 -2.172 25.151 1.00 45.05 212 THR A O 1
ATOM 1053 N N . LEU A 1 162 ? 3.045 -0.100 24.414 1.00 44.92 213 LEU A N 1
ATOM 1054 C CA . LEU A 1 162 ? 3.964 -0.531 23.377 1.00 45.83 213 LEU A CA 1
ATOM 1055 C C . LEU A 1 162 ? 5.292 -1.092 23.912 1.00 46.09 213 LEU A C 1
ATOM 1056 O O . LEU A 1 162 ? 6.016 -1.755 23.174 1.00 47.00 213 LEU A O 1
ATOM 1061 N N . LEU A 1 163 ? 5.598 -0.859 25.190 1.00 46.03 214 LEU A N 1
ATOM 1062 C CA . LEU A 1 163 ? 6.757 -1.510 25.817 1.00 46.21 214 LEU A CA 1
ATOM 1063 C C . LEU A 1 163 ? 6.682 -3.042 25.789 1.00 47.29 214 LEU A C 1
ATOM 1064 O O . LEU A 1 163 ? 7.711 -3.712 25.931 1.00 47.18 214 LEU A O 1
ATOM 1069 N N . ASP A 1 164 ? 5.475 -3.590 25.616 1.00 47.57 215 ASP A N 1
ATOM 1070 C CA . ASP A 1 164 ? 5.258 -5.046 25.672 1.00 48.56 215 ASP A CA 1
ATOM 1071 C C . ASP A 1 164 ? 6.040 -5.809 24.599 1.00 47.51 215 ASP A C 1
ATOM 1072 O O . ASP A 1 164 ? 6.474 -6.935 24.824 1.00 47.95 215 ASP A O 1
ATOM 1077 N N . ASN A 1 165 ? 6.169 -5.214 23.423 1.00 46.46 216 ASN A N 1
ATOM 1078 C CA . ASN A 1 165 ? 7.058 -5.753 22.426 1.00 46.32 216 ASN A CA 1
ATOM 1079 C C . ASN A 1 165 ? 8.427 -5.085 22.573 1.00 45.31 216 ASN A C 1
ATOM 1080 O O . ASN A 1 165 ? 8.686 -4.052 21.977 1.00 44.04 216 ASN A O 1
ATOM 1085 N N . ASP A 1 166 ? 9.273 -5.675 23.410 1.00 45.15 217 ASP A N 1
ATOM 1086 C CA . ASP A 1 166 ? 10.592 -5.114 23.671 1.00 45.81 217 ASP A CA 1
ATOM 1087 C C . ASP A 1 166 ? 11.515 -5.086 22.443 1.00 44.87 217 ASP A C 1
ATOM 1088 O O . ASP A 1 166 ? 12.276 -4.156 22.273 1.00 44.44 217 ASP A O 1
ATOM 1093 N N . LYS A 1 167 ? 11.449 -6.102 21.598 1.00 44.27 218 LYS A N 1
ATOM 1094 C CA . LYS A 1 167 ? 12.222 -6.114 20.365 1.00 44.30 218 LYS A CA 1
ATOM 1095 C C . LYS A 1 167 ? 11.909 -4.883 19.523 1.00 42.33 218 LYS A C 1
ATOM 1096 O O . LYS A 1 167 ? 12.811 -4.173 19.114 1.00 41.94 218 LYS A O 1
ATOM 1102 N N . LYS A 1 168 ? 10.635 -4.600 19.283 1.00 40.83 219 LYS A N 1
ATOM 1103 C CA . LYS A 1 168 ? 10.292 -3.449 18.445 1.00 39.75 219 LYS A CA 1
ATOM 1104 C C . LYS A 1 168 ? 10.602 -2.119 19.140 1.00 38.52 219 LYS A C 1
ATOM 1105 O O . LYS A 1 168 ? 10.941 -1.145 18.486 1.00 38.80 219 LYS A O 1
ATOM 1107 N N . PHE A 1 169 ? 10.478 -2.083 20.465 1.00 36.92 220 PHE A N 1
ATOM 1108 C CA . PHE A 1 169 ? 10.873 -0.905 21.244 1.00 36.24 220 PHE A CA 1
ATOM 1109 C C . PHE A 1 169 ? 12.363 -0.587 21.003 1.00 35.23 220 PHE A C 1
ATOM 1110 O O . PHE A 1 169 ? 12.721 0.527 20.688 1.00 33.84 220 PHE A O 1
ATOM 1118 N N . ILE A 1 170 ? 13.212 -1.595 21.128 1.00 35.06 221 ILE A N 1
ATOM 1119 C CA . ILE A 1 170 ? 14.670 -1.438 20.967 1.00 35.14 221 ILE A CA 1
ATOM 1120 C C . ILE A 1 170 ? 15.006 -1.064 19.524 1.00 35.88 221 ILE A C 1
ATOM 1121 O O . ILE A 1 170 ? 15.816 -0.174 19.266 1.00 36.54 221 ILE A O 1
ATOM 1126 N N . ASP A 1 171 ? 14.327 -1.699 18.575 1.00 36.51 222 ASP A N 1
ATOM 1127 C CA . ASP A 1 171 ? 14.443 -1.280 17.173 1.00 37.28 222 ASP A CA 1
ATOM 1128 C C . ASP A 1 171 ? 14.113 0.201 16.948 1.00 36.58 222 ASP A C 1
ATOM 1129 O O . ASP A 1 171 ? 14.831 0.894 16.220 1.00 36.24 222 ASP A O 1
ATOM 1134 N N . LEU A 1 172 ? 13.042 0.697 17.578 1.00 35.95 223 LEU A N 1
ATOM 1135 C CA . LEU A 1 172 ? 12.743 2.141 17.525 1.00 36.15 223 LEU A CA 1
ATOM 1136 C C . LEU A 1 172 ? 13.863 3.007 18.100 1.00 35.24 223 LEU A C 1
ATOM 1137 O O . LEU A 1 172 ? 14.270 4.017 17.499 1.00 34.93 223 LEU A O 1
ATOM 1142 N N . ILE A 1 173 ? 14.338 2.628 19.286 1.00 34.17 224 ILE A N 1
ATOM 1143 C CA . ILE A 1 173 ? 15.459 3.304 19.943 1.00 34.77 224 ILE A CA 1
ATOM 1144 C C . ILE A 1 173 ? 16.673 3.438 18.975 1.00 35.57 224 ILE A C 1
ATOM 1145 O O . ILE A 1 173 ? 17.267 4.521 18.822 1.00 36.08 224 ILE A O 1
ATOM 1150 N N . LYS A 1 174 ? 17.017 2.333 18.319 1.00 35.76 225 LYS A N 1
ATOM 1151 C CA . LYS A 1 174 ? 18.112 2.310 17.342 1.00 36.93 225 LYS A CA 1
ATOM 1152 C C . LYS A 1 174 ? 17.843 3.211 16.102 1.00 38.68 225 LYS A C 1
ATOM 1153 O O . LYS A 1 174 ? 18.663 4.074 15.769 1.00 39.04 225 LYS A O 1
ATOM 1159 N N . GLU A 1 175 ? 16.677 3.056 15.482 1.00 39.60 226 GLU A N 1
ATOM 1160 C CA . GLU A 1 175 ? 16.343 3.776 14.242 1.00 42.18 226 GLU A CA 1
ATOM 1161 C C . GLU A 1 175 ? 16.338 5.280 14.487 1.00 41.80 226 GLU A C 1
ATOM 1162 O O . GLU A 1 175 ? 16.872 6.066 13.702 1.00 42.73 226 GLU A O 1
ATOM 1168 N N . LEU A 1 176 ? 15.787 5.662 15.628 1.00 41.00 227 LEU A N 1
ATOM 1169 C CA . LEU A 1 176 ? 15.700 7.046 16.006 1.00 40.53 227 LEU A CA 1
ATOM 1170 C C . LEU A 1 176 ? 16.890 7.593 16.779 1.00 39.32 227 LEU A C 1
ATOM 1171 O O . LEU A 1 176 ? 16.906 8.779 17.100 1.00 39.74 227 LEU A O 1
ATOM 1176 N N . SER A 1 177 ? 17.891 6.754 17.083 1.00 38.27 228 SER A N 1
ATOM 1177 C CA . SER A 1 177 ? 19.092 7.212 17.800 1.00 35.65 228 SER A CA 1
ATOM 1178 C C . SER A 1 177 ? 18.737 7.866 19.133 1.00 35.31 228 SER A C 1
ATOM 1179 O O . SER A 1 177 ? 19.276 8.931 19.533 1.00 33.62 228 SER A O 1
ATOM 1182 N N . ILE A 1 178 ? 17.817 7.214 19.846 1.00 33.22 229 ILE A N 1
ATOM 1183 C CA . ILE A 1 178 ? 17.304 7.792 21.098 1.00 31.21 229 ILE A CA 1
ATOM 1184 C C . ILE A 1 178 ? 18.391 7.811 22.165 1.00 30.39 229 ILE A C 1
ATOM 1185 O O . ILE A 1 178 ? 19.017 6.784 22.435 1.00 29.54 229 ILE A O 1
ATOM 1190 N N . ASP A 1 179 ? 18.570 8.947 22.830 1.00 29.86 230 ASP A N 1
ATOM 1191 C CA . ASP A 1 179 ? 19.589 9.043 23.901 1.00 30.78 230 ASP A CA 1
ATOM 1192 C C . ASP A 1 179 ? 18.952 9.459 25.217 1.00 29.87 230 ASP A C 1
ATOM 1193 O O . ASP A 1 179 ? 19.618 9.516 26.249 1.00 27.68 230 ASP A O 1
ATOM 1198 N N . SER A 1 180 ? 17.656 9.799 25.158 1.00 30.21 231 SER A N 1
ATOM 1199 C CA . SER A 1 180 ? 16.920 10.214 26.369 1.00 30.23 231 SER A CA 1
ATOM 1200 C C . SER A 1 180 ? 15.496 9.634 26.361 1.00 29.91 231 SER A C 1
ATOM 1201 O O . SER A 1 180 ? 14.823 9.600 25.307 1.00 30.49 231 SER A O 1
ATOM 1204 N N . ILE A 1 181 ? 15.050 9.159 27.523 1.00 29.87 232 ILE A N 1
ATOM 1205 C CA . ILE A 1 181 ? 13.654 8.720 27.654 1.00 28.53 232 ILE A CA 1
ATOM 1206 C C . ILE A 1 181 ? 12.990 9.374 28.874 1.00 28.21 232 ILE A C 1
ATOM 1207 O O . ILE A 1 181 ? 13.422 9.215 30.013 1.00 27.87 232 ILE A O 1
ATOM 1212 N N . ILE A 1 182 ? 11.916 10.095 28.610 1.00 28.34 233 ILE A N 1
ATOM 1213 C CA . ILE A 1 182 ? 11.083 10.679 29.653 1.00 28.24 233 ILE A CA 1
ATOM 1214 C C . ILE A 1 182 ? 9.802 9.857 29.825 1.00 28.23 233 ILE A C 1
ATOM 1215 O O . ILE A 1 182 ? 9.010 9.716 28.883 1.00 28.64 233 ILE A O 1
ATOM 1220 N N . CYS A 1 183 ? 9.605 9.345 31.038 1.00 28.83 234 CYS A N 1
ATOM 1221 C CA . CYS A 1 183 ? 8.480 8.470 31.392 1.00 28.16 234 CYS A CA 1
ATOM 1222 C C . CYS A 1 183 ? 7.513 9.187 32.334 1.00 27.69 234 CYS A C 1
ATOM 1223 O O . CYS A 1 183 ? 7.937 9.913 33.236 1.00 27.04 234 CYS A O 1
ATOM 1226 N N . SER A 1 184 ? 6.211 8.939 32.148 1.00 28.67 235 SER A N 1
ATOM 1227 C CA . SER A 1 184 ? 5.144 9.565 33.005 1.00 28.41 235 SER A CA 1
ATOM 1228 C C . SER A 1 184 ? 5.285 9.304 34.514 1.00 28.20 235 SER A C 1
ATOM 1229 O O . SER A 1 184 ? 4.882 10.137 35.336 1.00 28.85 235 SER A O 1
ATOM 1232 N N . ASN A 1 185 ? 5.795 8.131 34.903 1.00 27.21 236 ASN A N 1
ATOM 1233 C CA . ASN A 1 185 ? 6.094 7.878 36.313 1.00 26.80 236 ASN A CA 1
ATOM 1234 C C . ASN A 1 185 ? 7.232 6.844 36.527 1.00 26.64 236 ASN A C 1
ATOM 1235 O O . ASN A 1 185 ? 7.780 6.329 35.559 1.00 25.90 236 ASN A O 1
ATOM 1240 N N . ASP A 1 186 ? 7.584 6.584 37.783 1.00 25.06 237 ASP A N 1
ATOM 1241 C CA . ASP A 1 186 ? 8.740 5.745 38.123 1.00 27.17 237 ASP A CA 1
ATOM 1242 C C . ASP A 1 186 ? 8.528 4.296 37.697 1.00 27.92 237 ASP A C 1
ATOM 1243 O O . ASP A 1 186 ? 9.490 3.631 37.335 1.00 28.75 237 ASP A O 1
ATOM 1248 N N . LEU A 1 187 ? 7.294 3.806 37.794 1.00 28.05 238 LEU A N 1
ATOM 1249 C CA . LEU A 1 187 ? 6.957 2.439 37.351 1.00 30.14 238 LEU A CA 1
ATOM 1250 C C . LEU A 1 187 ? 7.314 2.201 35.874 1.00 30.26 238 LEU A C 1
ATOM 1251 O O . LEU A 1 187 ? 7.917 1.148 35.547 1.00 29.41 238 LEU A O 1
ATOM 1256 N N . LEU A 1 188 ? 6.975 3.172 35.006 1.00 30.15 239 LEU A N 1
ATOM 1257 C CA . LEU A 1 188 ? 7.345 3.079 33.573 1.00 31.05 239 LEU A CA 1
ATOM 1258 C C . LEU A 1 188 ? 8.853 3.221 33.341 1.00 29.78 239 LEU A C 1
ATOM 1259 O O . LEU A 1 188 ? 9.394 2.556 32.486 1.00 30.76 239 LEU A O 1
ATOM 1264 N N . ALA A 1 189 ? 9.499 4.088 34.111 1.00 27.87 240 ALA A N 1
ATOM 1265 C CA . ALA A 1 189 ? 10.942 4.348 34.040 1.00 27.33 240 ALA A CA 1
ATOM 1266 C C . ALA A 1 189 ? 11.713 3.081 34.381 1.00 27.51 240 ALA A C 1
ATOM 1267 O O . ALA A 1 189 ? 12.660 2.725 33.718 1.00 25.26 240 ALA A O 1
ATOM 1269 N N . ILE A 1 190 ? 11.236 2.388 35.407 1.00 26.30 241 ILE A N 1
ATOM 1270 C CA . ILE A 1 190 ? 11.854 1.190 35.840 1.00 28.17 241 ILE A CA 1
ATOM 1271 C C . ILE A 1 190 ? 11.708 0.053 34.818 1.00 27.04 241 ILE A C 1
ATOM 1272 O O . ILE A 1 190 ? 12.656 -0.686 34.597 1.00 29.26 241 ILE A O 1
ATOM 1277 N N . ASN A 1 191 ? 10.528 -0.096 34.236 1.00 25.75 242 ASN A N 1
ATOM 1278 C CA . ASN A 1 191 ? 10.296 -1.020 33.168 1.00 25.40 242 ASN A CA 1
ATOM 1279 C C . ASN A 1 191 ? 11.252 -0.682 31.982 1.00 25.81 242 ASN A C 1
ATOM 1280 O O . ASN A 1 191 ? 11.949 -1.571 31.444 1.00 25.85 242 ASN A O 1
ATOM 1285 N N . VAL A 1 192 ? 11.269 0.579 31.578 1.00 25.78 243 VAL A N 1
ATOM 1286 C CA . VAL A 1 192 ? 12.109 1.061 30.458 1.00 26.81 243 VAL A CA 1
ATOM 1287 C C . VAL A 1 192 ? 13.595 0.755 30.742 1.00 27.28 243 VAL A C 1
ATOM 1288 O O . VAL A 1 192 ? 14.308 0.219 29.887 1.00 27.23 243 VAL A O 1
ATOM 1292 N N . LEU A 1 193 ? 14.044 1.086 31.942 1.00 25.83 244 LEU A N 1
ATOM 1293 C CA . LEU A 1 193 ? 15.433 0.777 32.369 1.00 25.88 244 LEU A CA 1
ATOM 1294 C C . LEU A 1 193 ? 15.834 -0.693 32.176 1.00 25.62 244 LEU A C 1
ATOM 1295 O O . LEU A 1 193 ? 16.872 -0.998 31.563 1.00 25.48 244 LEU A O 1
ATOM 1300 N N . GLY A 1 194 ? 15.009 -1.614 32.661 1.00 26.59 245 GLY A N 1
ATOM 1301 C CA . GLY A 1 194 ? 15.285 -3.028 32.475 1.00 25.76 245 GLY A CA 1
ATOM 1302 C C . GLY A 1 194 ? 15.277 -3.517 31.026 1.00 27.24 245 GLY A C 1
ATOM 1303 O O . GLY A 1 194 ? 16.036 -4.405 30.640 1.00 26.95 245 GLY A O 1
ATOM 1304 N N . ILE A 1 195 ? 14.379 -3.006 30.212 1.00 26.68 246 ILE A N 1
ATOM 1305 C CA . ILE A 1 195 ? 14.457 -3.348 28.776 1.00 25.91 246 ILE A CA 1
ATOM 1306 C C . ILE A 1 195 ? 15.764 -2.863 28.125 1.00 25.31 246 ILE A C 1
ATOM 1307 O O . ILE A 1 195 ? 16.468 -3.640 27.507 1.00 24.78 246 ILE A O 1
ATOM 1312 N N . VAL A 1 196 ? 16.095 -1.588 28.256 1.00 25.86 247 VAL A N 1
ATOM 1313 C CA . VAL A 1 196 ? 17.282 -1.115 27.561 1.00 26.14 247 VAL A CA 1
ATOM 1314 C C . VAL A 1 196 ? 18.552 -1.737 28.113 1.00 27.21 247 VAL A C 1
ATOM 1315 O O . VAL A 1 196 ? 19.465 -1.979 27.345 1.00 26.64 247 VAL A O 1
ATOM 1319 N N . GLN A 1 197 ? 18.609 -2.005 29.432 1.00 27.17 248 GLN A N 1
ATOM 1320 C CA . GLN A 1 197 ? 19.774 -2.696 30.028 1.00 27.84 248 GLN A CA 1
ATOM 1321 C C . GLN A 1 197 ? 19.885 -4.142 29.568 1.00 28.17 248 GLN A C 1
ATOM 1322 O O . GLN A 1 197 ? 20.996 -4.626 29.295 1.00 27.26 248 GLN A O 1
ATOM 1328 N N . ARG A 1 198 ? 18.753 -4.830 29.437 1.00 28.76 249 ARG A N 1
ATOM 1329 C CA . ARG A 1 198 ? 18.808 -6.207 28.948 1.00 31.49 249 ARG A CA 1
ATOM 1330 C C . ARG A 1 198 ? 19.272 -6.293 27.465 1.00 31.05 249 ARG A C 1
ATOM 1331 O O . ARG A 1 198 ? 19.792 -7.309 27.054 1.00 29.51 249 ARG A O 1
ATOM 1339 N N . TYR A 1 199 ? 19.072 -5.212 26.689 1.00 32.06 250 TYR A N 1
ATOM 1340 C CA . TYR A 1 199 ? 19.615 -5.115 25.325 1.00 31.99 250 TYR A CA 1
ATOM 1341 C C . TYR A 1 199 ? 20.965 -4.383 25.224 1.00 32.25 250 TYR A C 1
ATOM 1342 O O . TYR A 1 199 ? 21.388 -3.981 24.129 1.00 32.37 250 TYR A O 1
ATOM 1351 N N . HIS A 1 200 ? 21.584 -4.167 26.380 1.00 31.25 251 HIS A N 1
ATOM 1352 C CA . HIS A 1 200 ? 23.021 -3.926 26.527 1.00 31.58 251 HIS A CA 1
ATOM 1353 C C . HIS A 1 200 ? 23.361 -2.460 26.392 1.00 30.76 251 HIS A C 1
ATOM 1354 O O . HIS A 1 200 ? 24.550 -2.108 26.286 1.00 30.50 251 HIS A O 1
ATOM 1361 N N . PHE A 1 201 ? 22.345 -1.604 26.445 1.00 28.77 252 PHE A N 1
ATOM 1362 C CA . PHE A 1 201 ? 22.606 -0.159 26.437 1.00 28.26 252 PHE A CA 1
ATOM 1363 C C . PHE A 1 201 ? 23.080 0.283 27.789 1.00 28.58 252 PHE A C 1
ATOM 1364 O O . PHE A 1 201 ? 22.625 -0.254 28.815 1.00 28.30 252 PHE A O 1
ATOM 1372 N N . LYS A 1 202 ? 23.882 1.342 27.770 1.00 27.83 253 LYS A N 1
ATOM 1373 C CA . LYS A 1 202 ? 24.475 1.860 28.969 1.00 27.79 253 LYS A CA 1
ATOM 1374 C C . LYS A 1 202 ? 23.632 3.020 29.436 1.00 27.76 253 LYS A C 1
ATOM 1375 O O . LYS A 1 202 ? 23.454 3.989 28.700 1.00 26.59 253 LYS A O 1
ATOM 1381 N N . VAL A 1 203 ? 23.157 2.923 30.671 1.00 25.59 254 VAL A N 1
ATOM 1382 C CA . VAL A 1 203 ? 22.395 3.973 31.290 1.00 27.02 254 VAL A CA 1
ATOM 1383 C C . VAL A 1 203 ? 23.246 4.530 32.424 1.00 27.05 254 VAL A C 1
ATOM 1384 O O . VAL A 1 203 ? 23.565 3.791 33.375 1.00 27.22 254 VAL A O 1
ATOM 1388 N N . PRO A 1 204 ? 23.537 5.835 32.404 1.00 26.17 255 PRO A N 1
ATOM 1389 C CA . PRO A 1 204 ? 23.017 6.892 31.551 1.00 26.80 255 PRO A CA 1
ATOM 1390 C C . PRO A 1 204 ? 23.849 7.324 30.337 1.00 27.94 255 PRO A C 1
ATOM 1391 O O . PRO A 1 204 ? 23.373 8.144 29.575 1.00 28.34 255 PRO A O 1
ATOM 1395 N N . ALA A 1 205 ? 25.055 6.783 30.128 1.00 28.40 256 ALA A N 1
ATOM 1396 C CA . ALA A 1 205 ? 25.966 7.352 29.105 1.00 28.48 256 ALA A CA 1
ATOM 1397 C C . ALA A 1 205 ? 25.377 7.309 27.699 1.00 28.40 256 ALA A C 1
ATOM 1398 O O . ALA A 1 205 ? 25.540 8.255 26.930 1.00 26.97 256 ALA A O 1
ATOM 1400 N N . GLU A 1 206 ? 24.732 6.193 27.358 1.00 27.96 257 GLU A N 1
ATOM 1401 C CA . GLU A 1 206 ? 24.095 6.051 26.038 1.00 29.07 257 GLU A CA 1
ATOM 1402 C C . GLU A 1 206 ? 22.627 6.456 26.020 1.00 29.51 257 GLU A C 1
ATOM 1403 O O . GLU A 1 206 ? 22.151 7.108 25.077 1.00 28.65 257 GLU A O 1
ATOM 1409 N N . ILE A 1 207 ? 21.886 6.017 27.040 1.00 28.57 258 ILE A N 1
ATOM 1410 C CA . ILE A 1 207 ? 20.496 6.422 27.140 1.00 28.75 258 ILE A CA 1
ATOM 1411 C C . ILE A 1 207 ? 20.233 6.877 28.569 1.00 28.45 258 ILE A C 1
ATOM 1412 O O . ILE A 1 207 ? 20.499 6.109 29.487 1.00 27.42 258 ILE A O 1
ATOM 1417 N N . GLN A 1 208 ? 19.742 8.104 28.751 1.00 27.56 259 GLN A N 1
ATOM 1418 C CA . GLN A 1 208 ? 19.344 8.549 30.093 1.00 27.76 259 GLN A CA 1
ATOM 1419 C C . GLN A 1 208 ? 17.832 8.436 30.265 1.00 27.47 259 GLN A C 1
ATOM 1420 O O . GLN A 1 208 ? 17.076 8.498 29.284 1.00 26.05 259 GLN A O 1
ATOM 1426 N N . ILE A 1 209 ? 17.409 8.226 31.507 1.00 27.29 260 ILE A N 1
ATOM 1427 C CA . ILE A 1 209 ? 15.982 7.923 31.803 1.00 27.62 260 ILE A CA 1
ATOM 1428 C C . ILE A 1 209 ? 15.521 8.746 33.006 1.00 27.11 260 ILE A C 1
ATOM 1429 O O . ILE A 1 209 ? 16.231 8.818 34.030 1.00 27.41 260 ILE A O 1
ATOM 1434 N N . ILE A 1 210 ? 14.353 9.375 32.884 1.00 27.17 261 ILE A N 1
ATOM 1435 C CA . ILE A 1 210 ? 13.776 10.133 33.996 1.00 27.56 261 ILE A CA 1
ATOM 1436 C C . ILE A 1 210 ? 12.325 9.668 34.278 1.00 27.22 261 ILE A C 1
ATOM 1437 O O . ILE A 1 210 ? 11.544 9.456 33.362 1.00 27.08 261 ILE A O 1
ATOM 1442 N N . GLY A 1 211 ? 12.022 9.415 35.542 1.00 26.09 262 GLY A N 1
ATOM 1443 C CA . GLY A 1 211 ? 10.677 9.047 35.938 1.00 26.46 262 GLY A CA 1
ATOM 1444 C C . GLY A 1 211 ? 9.945 10.199 36.608 1.00 26.17 262 GLY A C 1
ATOM 1445 O O . GLY A 1 211 ? 10.250 11.344 36.379 1.00 27.53 262 GLY A O 1
ATOM 1446 N N . TYR A 1 212 ? 8.969 9.872 37.437 1.00 27.42 263 TYR A N 1
ATOM 1447 C CA . TYR A 1 212 ? 8.235 10.849 38.224 1.00 28.51 263 TYR A CA 1
ATOM 1448 C C . TYR A 1 212 ? 7.599 10.158 39.409 1.00 28.72 263 TYR A C 1
ATOM 1449 O O . TYR A 1 212 ? 7.169 9.021 39.308 1.00 29.00 263 TYR A O 1
ATOM 1458 N N . ASP A 1 213 ? 7.564 10.852 40.540 1.00 30.45 264 ASP A N 1
ATOM 1459 C CA . ASP A 1 213 ? 6.817 10.490 41.769 1.00 31.54 264 ASP A CA 1
ATOM 1460 C C . ASP A 1 213 ? 7.753 10.264 42.956 1.00 32.54 264 ASP A C 1
ATOM 1461 O O . ASP A 1 213 ? 7.399 10.576 44.083 1.00 34.00 264 ASP A O 1
ATOM 1466 N N . ASN A 1 214 ? 8.910 9.648 42.711 1.00 31.81 265 ASN A N 1
ATOM 1467 C CA . ASN A 1 214 ? 9.852 9.259 43.753 1.00 31.04 265 ASN A CA 1
ATOM 1468 C C . ASN A 1 214 ? 9.334 8.182 44.687 1.00 31.59 265 ASN A C 1
ATOM 1469 O O . ASN A 1 214 ? 9.449 8.308 45.899 1.00 31.84 265 ASN A O 1
ATOM 1474 N N . ILE A 1 215 ? 8.759 7.115 44.122 1.00 31.33 266 ILE A N 1
ATOM 1475 C CA . ILE A 1 215 ? 8.375 5.945 44.880 1.00 31.17 266 ILE A CA 1
ATOM 1476 C C . ILE A 1 215 ? 9.658 5.215 45.322 1.00 31.69 266 ILE A C 1
ATOM 1477 O O . ILE A 1 215 ? 10.699 5.376 44.703 1.00 32.96 266 ILE A O 1
ATOM 1482 N N . PRO A 1 216 ? 9.592 4.459 46.408 1.00 32.59 267 PRO A N 1
ATOM 1483 C CA . PRO A 1 216 ? 10.796 3.823 46.927 1.00 32.68 267 PRO A CA 1
ATOM 1484 C C . PRO A 1 216 ? 11.499 2.889 45.905 1.00 33.16 267 PRO A C 1
ATOM 1485 O O . PRO A 1 216 ? 12.729 2.748 45.963 1.00 32.29 267 PRO A O 1
ATOM 1489 N N . PHE A 1 217 ? 10.738 2.321 44.955 1.00 32.78 268 PHE A N 1
ATOM 1490 C CA . PHE A 1 217 ? 11.335 1.445 43.934 1.00 33.42 268 PHE A CA 1
ATOM 1491 C C . PHE A 1 217 ? 12.416 2.182 43.170 1.00 32.37 268 PHE A C 1
ATOM 1492 O O . PHE A 1 217 ? 13.395 1.543 42.734 1.00 32.45 268 PHE A O 1
ATOM 1500 N N . SER A 1 218 ? 12.229 3.514 43.005 1.00 29.94 269 SER A N 1
ATOM 1501 C CA . SER A 1 218 ? 13.134 4.355 42.229 1.00 28.22 269 SER A CA 1
ATOM 1502 C C . SER A 1 218 ? 14.559 4.395 42.787 1.00 29.36 269 SER A C 1
ATOM 1503 O O . SER A 1 218 ? 15.521 4.677 42.037 1.00 27.57 269 SER A O 1
ATOM 1506 N N . GLU A 1 219 ? 14.680 4.126 44.093 1.00 29.66 270 GLU A N 1
ATOM 1507 C CA . GLU A 1 219 ? 15.967 4.073 44.781 1.00 31.28 270 GLU A CA 1
ATOM 1508 C C . GLU A 1 219 ? 16.533 2.665 44.840 1.00 30.82 270 GLU A C 1
ATOM 1509 O O . GLU A 1 219 ? 17.615 2.463 45.373 1.00 31.34 270 GLU A O 1
ATOM 1515 N N . MET A 1 220 ? 15.796 1.687 44.336 1.00 29.64 271 MET A N 1
ATOM 1516 C CA . MET A 1 220 ? 16.237 0.296 44.403 1.00 30.80 271 MET A CA 1
ATOM 1517 C C . MET A 1 220 ? 17.006 -0.229 43.188 1.00 29.88 271 MET A C 1
ATOM 1518 O O . MET A 1 220 ? 17.649 -1.284 43.268 1.00 29.98 271 MET A O 1
ATOM 1523 N N . THR A 1 221 ? 16.911 0.460 42.057 1.00 29.87 272 THR A N 1
ATOM 1524 C CA . THR A 1 221 ? 17.552 -0.018 40.843 1.00 28.92 272 THR A CA 1
ATOM 1525 C C . THR A 1 221 ? 19.031 0.398 40.783 1.00 28.27 272 THR A C 1
ATOM 1526 O O . THR A 1 221 ? 19.465 1.334 41.484 1.00 26.71 272 THR A O 1
ATOM 1530 N N . TYR A 1 222 ? 19.785 -0.290 39.933 1.00 27.08 273 TYR A N 1
ATOM 1531 C CA . TYR A 1 222 ? 21.099 0.150 39.532 1.00 27.62 273 TYR A CA 1
ATOM 1532 C C . TYR A 1 222 ? 21.168 0.452 38.034 1.00 27.22 273 TYR A C 1
ATOM 1533 O O . TYR A 1 222 ? 21.075 -0.456 37.244 1.00 27.68 273 TYR A O 1
ATOM 1542 N N . PRO A 1 223 ? 21.355 1.719 37.642 1.00 26.80 274 PRO A N 1
ATOM 1543 C CA . PRO A 1 223 ? 21.483 2.927 38.477 1.00 27.34 274 PRO A CA 1
ATOM 1544 C C . PRO A 1 223 ? 20.093 3.314 39.069 1.00 27.57 274 PRO A C 1
ATOM 1545 O O . PRO A 1 223 ? 19.051 2.832 38.595 1.00 26.30 274 PRO A O 1
ATOM 1549 N N . GLN A 1 224 ? 20.106 4.175 40.080 1.00 27.98 275 GLN A N 1
ATOM 1550 C CA . GLN A 1 224 ? 18.880 4.680 40.663 1.00 27.87 275 GLN A CA 1
ATOM 1551 C C . GLN A 1 224 ? 18.236 5.671 39.717 1.00 26.86 275 GLN A C 1
ATOM 1552 O O . GLN A 1 224 ? 18.914 6.327 38.936 1.00 26.03 275 GLN A O 1
ATOM 1558 N N . ILE A 1 225 ? 16.909 5.761 39.768 1.00 27.81 276 ILE A N 1
ATOM 1559 C CA . ILE A 1 225 ? 16.149 6.497 38.767 1.00 27.46 276 ILE A CA 1
ATOM 1560 C C . ILE A 1 225 ? 16.025 7.947 39.159 1.00 29.11 276 ILE A C 1
ATOM 1561 O O . ILE A 1 225 ? 15.427 8.245 40.218 1.00 29.37 276 ILE A O 1
ATOM 1566 N N . THR A 1 226 ? 16.558 8.843 38.317 1.00 28.57 277 THR A N 1
ATOM 1567 C CA . THR A 1 226 ? 16.334 10.269 38.507 1.00 29.87 277 THR A CA 1
ATOM 1568 C C . THR A 1 226 ? 14.816 10.563 38.370 1.00 29.38 277 THR A C 1
ATOM 1569 O O . THR A 1 226 ? 14.162 10.082 37.460 1.00 28.33 277 THR A O 1
ATOM 1573 N N . THR A 1 227 ? 14.260 11.328 39.299 1.00 29.48 278 THR A N 1
ATOM 1574 C CA . THR A 1 227 ? 12.789 11.422 39.395 1.00 30.33 278 THR A CA 1
ATOM 1575 C C . THR A 1 227 ? 12.371 12.774 40.013 1.00 32.30 278 THR A C 1
ATOM 1576 O O . THR A 1 227 ? 13.234 13.551 40.364 1.00 31.79 278 THR A O 1
ATOM 1580 N N . ILE A 1 228 ? 11.055 13.044 40.084 1.00 33.61 279 ILE A N 1
ATOM 1581 C CA . ILE A 1 228 ? 10.508 14.262 40.667 1.00 33.95 279 ILE A CA 1
ATOM 1582 C C . ILE A 1 228 ? 9.671 13.875 41.852 1.00 33.65 279 ILE A C 1
ATOM 1583 O O . ILE A 1 228 ? 8.698 13.164 41.709 1.00 33.50 279 ILE A O 1
ATOM 1588 N N . ASP A 1 229 ? 10.075 14.320 43.037 1.00 33.87 280 ASP A N 1
ATOM 1589 C CA . ASP A 1 229 ? 9.357 14.045 44.282 1.00 35.67 280 ASP A CA 1
ATOM 1590 C C . ASP A 1 229 ? 8.112 14.949 44.402 1.00 36.73 280 ASP A C 1
ATOM 1591 O O . ASP A 1 229 ? 8.199 16.181 44.261 1.00 37.31 280 ASP A O 1
ATOM 1596 N N . GLN A 1 230 ? 6.962 14.306 44.567 1.00 38.00 281 GLN A N 1
ATOM 1597 C CA . GLN A 1 230 ? 5.647 14.949 44.680 1.00 39.52 281 GLN A CA 1
ATOM 1598 C C . GLN A 1 230 ? 5.151 14.974 46.139 1.00 41.36 281 GLN A C 1
ATOM 1599 O O . GLN A 1 230 ? 4.005 15.387 46.407 1.00 41.83 281 GLN A O 1
ATOM 1605 N N . SER A 1 231 ? 5.987 14.483 47.055 1.00 42.53 282 SER A N 1
ATOM 1606 C CA . SER A 1 231 ? 5.673 14.396 48.486 1.00 44.46 282 SER A CA 1
ATOM 1607 C C . SER A 1 231 ? 4.344 13.647 48.706 1.00 44.79 282 SER A C 1
ATOM 1608 O O . SER A 1 231 ? 3.405 14.189 49.310 1.00 45.33 282 SER A O 1
ATOM 1611 N N . ALA A 1 232 ? 4.276 12.418 48.186 1.00 43.57 283 ALA A N 1
ATOM 1612 C CA . ALA A 1 232 ? 3.055 11.611 48.201 1.00 43.02 283 ALA A CA 1
ATOM 1613 C C . ALA A 1 232 ? 2.409 11.470 49.590 1.00 42.60 283 ALA A C 1
ATOM 1614 O O . ALA A 1 232 ? 1.197 11.629 49.729 1.00 40.97 283 ALA A O 1
ATOM 1616 N N . TYR A 1 233 ? 3.210 11.159 50.614 1.00 42.93 284 TYR A N 1
ATOM 1617 C CA . TYR A 1 233 ? 2.659 10.869 51.942 1.00 43.07 284 TYR A CA 1
ATOM 1618 C C . TYR A 1 233 ? 2.073 12.141 52.476 1.00 43.80 284 TYR A C 1
ATOM 1619 O O . TYR A 1 233 ? 0.998 12.150 53.092 1.00 43.98 284 TYR A O 1
ATOM 1628 N N . HIS A 1 234 ? 2.777 13.231 52.201 1.00 43.94 285 HIS A N 1
ATOM 1629 C CA . HIS A 1 234 ? 2.379 14.533 52.688 1.00 44.46 285 HIS A CA 1
ATOM 1630 C C . HIS A 1 234 ? 1.161 15.044 51.929 1.00 43.45 285 HIS A C 1
ATOM 1631 O O . HIS A 1 234 ? 0.343 15.747 52.489 1.00 43.41 285 HIS A O 1
ATOM 1638 N N . LEU A 1 235 ? 1.031 14.648 50.662 1.00 42.16 286 LEU A N 1
ATOM 1639 C CA . LEU A 1 235 ? -0.208 14.878 49.902 1.00 40.68 286 LEU A CA 1
ATOM 1640 C C . LEU A 1 235 ? -1.427 14.260 50.562 1.00 38.94 286 LEU A C 1
ATOM 1641 O O . LEU A 1 235 ? -2.452 14.914 50.659 1.00 37.35 286 LEU A O 1
ATOM 1646 N N . GLY A 1 236 ? -1.337 12.987 50.964 1.00 38.18 287 GLY A N 1
ATOM 1647 C CA . GLY A 1 236 ? -2.452 12.332 51.644 1.00 37.57 287 GLY A CA 1
ATOM 1648 C C . GLY A 1 236 ? -2.793 13.040 52.945 1.00 39.07 287 GLY A C 1
ATOM 1649 O O . GLY A 1 236 ? -3.974 13.155 53.319 1.00 37.76 287 GLY A O 1
ATOM 1650 N N . GLU A 1 237 ? -1.749 13.528 53.633 1.00 39.46 288 GLU A N 1
ATOM 1651 C CA . GLU A 1 237 ? -1.896 14.160 54.948 1.00 40.47 288 GLU A CA 1
ATOM 1652 C C . GLU A 1 237 ? -2.665 15.450 54.833 1.00 40.06 288 GLU A C 1
ATOM 1653 O O . GLU A 1 237 ? -3.651 15.690 55.580 1.00 39.68 288 GLU A O 1
ATOM 1659 N N . ILE A 1 238 ? -2.209 16.275 53.892 1.00 39.95 289 ILE A N 1
ATOM 1660 C CA . ILE A 1 238 ? -2.849 17.537 53.549 1.00 41.10 289 ILE A CA 1
ATOM 1661 C C . ILE A 1 238 ? -4.272 17.319 53.048 1.00 41.06 289 ILE A C 1
ATOM 1662 O O . ILE A 1 238 ? -5.150 18.088 53.376 1.00 39.73 289 ILE A O 1
ATOM 1667 N N . ALA A 1 239 ? -4.495 16.262 52.262 1.00 40.91 290 ALA A N 1
ATOM 1668 C CA . ALA A 1 239 ? -5.798 16.069 51.648 1.00 41.18 290 ALA A CA 1
ATOM 1669 C C . ALA A 1 239 ? -6.829 15.863 52.725 1.00 41.64 290 ALA A C 1
ATOM 1670 O O . ALA A 1 239 ? -7.875 16.504 52.723 1.00 40.72 290 ALA A O 1
ATOM 1672 N N . VAL A 1 240 ? -6.522 14.993 53.676 1.00 42.47 291 VAL A N 1
ATOM 1673 C CA . VAL A 1 240 ? -7.492 14.667 54.708 1.00 44.77 291 VAL A CA 1
ATOM 1674 C C . VAL A 1 240 ? -7.631 15.878 55.675 1.00 46.70 291 VAL A C 1
ATOM 1675 O O . VAL A 1 240 ? -8.713 16.140 56.216 1.00 46.63 291 VAL A O 1
ATOM 1679 N N . SER A 1 241 ? -6.553 16.660 55.813 1.00 47.80 292 SER A N 1
ATOM 1680 C CA . SER A 1 241 ? -6.571 17.833 56.687 1.00 49.29 292 SER A CA 1
ATOM 1681 C C . SER A 1 241 ? -7.430 18.924 56.108 1.00 49.73 292 SER A C 1
ATOM 1682 O O . SER A 1 241 ? -8.180 19.548 56.832 1.00 49.48 292 SER A O 1
ATOM 1685 N N . GLN A 1 242 ? -7.332 19.145 54.806 1.00 50.89 293 GLN A N 1
ATOM 1686 C CA . GLN A 1 242 ? -8.236 20.067 54.145 1.00 52.23 293 GLN A CA 1
ATOM 1687 C C . GLN A 1 242 ? -9.691 19.627 54.332 1.00 52.66 293 GLN A C 1
ATOM 1688 O O . GLN A 1 242 ? -10.600 20.455 54.389 1.00 53.13 293 GLN A O 1
ATOM 1694 N N . LEU A 1 243 ? -9.899 18.322 54.455 1.00 52.92 294 LEU A N 1
ATOM 1695 C CA . LEU A 1 243 ? -11.233 17.750 54.576 1.00 53.52 294 LEU A CA 1
ATOM 1696 C C . LEU A 1 243 ? -11.812 17.878 55.978 1.00 54.22 294 LEU A C 1
ATOM 1697 O O . LEU A 1 243 ? -13.017 17.839 56.151 1.00 54.99 294 LEU A O 1
ATOM 1702 N N . LEU A 1 244 ? -10.970 18.024 56.988 1.00 55.50 295 LEU A N 1
ATOM 1703 C CA . LEU A 1 244 ? -11.479 18.031 58.363 1.00 56.37 295 LEU A CA 1
ATOM 1704 C C . LEU A 1 244 ? -11.253 19.357 59.108 1.00 56.65 295 LEU A C 1
ATOM 1705 O O . LEU A 1 244 ? -10.995 20.399 58.482 1.00 57.36 295 LEU A O 1
ATOM 1710 N N . ALA A 1 259 ? 6.045 21.356 47.438 1.00 48.31 310 ALA A N 1
ATOM 1711 C CA . ALA A 1 259 ? 6.478 21.712 46.082 1.00 47.98 310 ALA A CA 1
ATOM 1712 C C . ALA A 1 259 ? 7.362 20.597 45.502 1.00 47.64 310 ALA A C 1
ATOM 1713 O O . ALA A 1 259 ? 7.837 19.722 46.226 1.00 48.11 310 ALA A O 1
ATOM 1715 N N . LEU A 1 260 ? 7.548 20.630 44.195 1.00 46.87 311 LEU A N 1
ATOM 1716 C CA . LEU A 1 260 ? 8.277 19.578 43.487 1.00 46.68 311 LEU A CA 1
ATOM 1717 C C . LEU A 1 260 ? 9.776 19.778 43.637 1.00 46.80 311 LEU A C 1
ATOM 1718 O O . LEU A 1 260 ? 10.270 20.909 43.546 1.00 46.77 311 LEU A O 1
ATOM 1723 N N . THR A 1 261 ? 10.492 18.682 43.878 1.00 46.35 312 THR A N 1
ATOM 1724 C CA . THR A 1 261 ? 11.955 18.717 43.943 1.00 46.05 312 THR A CA 1
ATOM 1725 C C . THR A 1 261 ? 12.523 17.595 43.042 1.00 44.75 312 THR A C 1
ATOM 1726 O O . THR A 1 261 ? 12.098 16.432 43.180 1.00 43.81 312 THR A O 1
ATOM 1730 N N . VAL A 1 262 ? 13.457 17.938 42.143 1.00 42.82 313 VAL A N 1
ATOM 1731 C CA . VAL A 1 262 ? 14.230 16.934 41.386 1.00 41.47 313 VAL A CA 1
ATOM 1732 C C . VAL A 1 262 ? 15.165 16.109 42.264 1.00 40.78 313 VAL A C 1
ATOM 1733 O O . VAL A 1 262 ? 15.916 16.653 43.103 1.00 40.36 313 VAL A O 1
ATOM 1737 N N . LYS A 1 263 ? 15.097 14.784 42.087 1.00 39.38 314 LYS A N 1
ATOM 1738 C CA . LYS A 1 263 ? 16.049 13.870 42.720 1.00 38.47 314 LYS A CA 1
ATOM 1739 C C . LYS A 1 263 ? 17.023 13.363 41.637 1.00 37.73 314 LYS A C 1
ATOM 1740 O O . LYS A 1 263 ? 16.745 12.379 40.941 1.00 36.79 314 LYS A O 1
ATOM 1746 N N . HIS A 1 264 ? 18.143 14.075 41.481 1.00 36.46 315 HIS A N 1
ATOM 1747 C CA . HIS A 1 264 ? 19.214 13.714 40.533 1.00 34.67 315 HIS A CA 1
ATOM 1748 C C . HIS A 1 264 ? 19.932 12.459 40.973 1.00 33.53 315 HIS A C 1
ATOM 1749 O O . HIS A 1 264 ? 20.556 12.436 42.027 1.00 32.84 315 HIS A O 1
ATOM 1756 N N . ARG A 1 265 ? 19.857 11.406 40.163 1.00 31.61 316 ARG A N 1
ATOM 1757 C CA . ARG A 1 265 ? 20.479 10.115 40.538 1.00 30.31 316 ARG A CA 1
ATOM 1758 C C . ARG A 1 265 ? 21.252 9.539 39.341 1.00 28.39 316 ARG A C 1
ATOM 1759 O O . ARG A 1 265 ? 21.416 10.221 38.380 1.00 27.77 316 ARG A O 1
ATOM 1767 N N . GLY A 1 266 ? 21.598 8.250 39.384 1.00 28.91 317 GLY A N 1
ATOM 1768 C CA . GLY A 1 266 ? 22.500 7.631 38.371 1.00 28.56 317 GLY A CA 1
ATOM 1769 C C . GLY A 1 266 ? 21.958 7.541 36.954 1.00 29.29 317 GLY A C 1
ATOM 1770 O O . GLY A 1 266 ? 22.733 7.368 35.988 1.00 28.57 317 GLY A O 1
ATOM 1771 N N . SER A 1 267 ? 20.627 7.619 36.804 1.00 29.64 318 SER A N 1
ATOM 1772 C CA . SER A 1 267 ? 19.997 7.308 35.508 1.00 29.44 318 SER A CA 1
ATOM 1773 C C . SER A 1 267 ? 20.024 8.461 34.503 1.00 30.04 318 SER A C 1
ATOM 1774 O O . SER A 1 267 ? 19.586 8.309 33.344 1.00 28.89 318 SER A O 1
ATOM 1777 N N . THR A 1 268 ? 20.544 9.612 34.929 1.00 30.32 319 THR A N 1
ATOM 1778 C CA . THR A 1 268 ? 20.665 10.772 34.018 1.00 30.94 319 THR A CA 1
ATOM 1779 C C . THR A 1 268 ? 22.091 11.294 33.946 1.00 31.16 319 THR A C 1
ATOM 1780 O O . THR A 1 268 ? 22.853 11.171 34.886 1.00 29.83 319 THR A O 1
ATOM 1784 N N . ARG A 1 269 ? 22.415 11.905 32.824 1.00 33.68 320 ARG A N 1
ATOM 1785 C CA . ARG A 1 269 ? 23.729 12.508 32.622 1.00 36.20 320 ARG A CA 1
ATOM 1786 C C . ARG A 1 269 ? 23.855 13.922 33.217 1.00 38.54 320 ARG A C 1
ATOM 1787 O O . ARG A 1 269 ? 24.993 14.403 33.338 1.00 41.06 320 ARG A O 1
ATOM 1795 N N . HIS A 1 272 ? 27.614 14.573 37.987 1.00 46.70 323 HIS A N 1
ATOM 1796 C CA . HIS A 1 272 ? 27.625 15.088 39.365 1.00 47.56 323 HIS A CA 1
ATOM 1797 C C . HIS A 1 272 ? 27.947 14.002 40.437 1.00 47.40 323 HIS A C 1
ATOM 1798 O O . HIS A 1 272 ? 29.019 14.019 41.074 1.00 47.53 323 HIS A O 1
ATOM 1800 N N . HIS A 1 273 ? 27.008 13.075 40.647 1.00 46.34 324 HIS A N 1
ATOM 1801 C CA . HIS A 1 273 ? 27.280 11.818 41.343 1.00 45.16 324 HIS A CA 1
ATOM 1802 C C . HIS A 1 273 ? 27.903 10.885 40.328 1.00 43.86 324 HIS A C 1
ATOM 1803 O O . HIS A 1 273 ? 27.398 10.756 39.193 1.00 42.63 324 HIS A O 1
ATOM 1810 N N . HIS A 1 274 ? 28.990 10.213 40.707 1.00 42.99 325 HIS A N 1
ATOM 1811 C CA . HIS A 1 274 ? 29.560 9.229 39.742 1.00 42.09 325 HIS A CA 1
ATOM 1812 C C . HIS A 1 274 ? 29.345 7.802 40.248 1.00 41.78 325 HIS A C 1
ATOM 1813 O O . HIS A 1 274 ? 28.583 7.011 39.657 1.00 41.53 325 HIS A O 1
ATOM 1820 N N . HIS A 1 275 ? 29.973 7.466 41.360 1.00 41.61 326 HIS A N 1
ATOM 1821 C CA . HIS A 1 275 ? 29.694 6.156 41.970 1.00 42.03 326 HIS A CA 1
ATOM 1822 C C . HIS A 1 275 ? 29.637 6.285 43.481 1.00 42.59 326 HIS A C 1
ATOM 1823 O O . HIS A 1 275 ? 29.896 7.391 44.023 1.00 42.33 326 HIS A O 1
ATOM 1830 N N . HIS A 1 276 ? 29.309 5.165 44.138 1.00 42.41 327 HIS A N 1
ATOM 1831 C CA . HIS A 1 276 ? 29.024 5.092 45.601 1.00 43.41 327 HIS A CA 1
ATOM 1832 C C . HIS A 1 276 ? 30.183 4.649 46.488 1.00 43.60 327 HIS A C 1
ATOM 1833 O O . HIS A 1 276 ? 30.025 4.572 47.715 1.00 43.95 327 HIS A O 1
ATOM 1840 N N . HIS A 1 277 ? 31.332 4.318 45.912 1.00 43.42 328 HIS A N 1
ATOM 1841 C CA . HIS A 1 277 ? 32.452 3.964 46.761 1.00 44.78 328 HIS A CA 1
ATOM 1842 C C . HIS A 1 277 ? 33.015 5.194 47.468 1.00 45.64 328 HIS A C 1
ATOM 1843 O O . HIS A 1 277 ? 33.284 5.173 48.693 1.00 46.48 328 HIS A O 1
ATOM 1851 N N . LEU B 1 10 ? -21.013 -6.591 50.205 1.00 45.63 61 LEU B N 1
ATOM 1852 C CA . LEU B 1 10 ? -19.774 -5.944 50.745 1.00 46.17 61 LEU B CA 1
ATOM 1853 C C . LEU B 1 10 ? -18.830 -6.976 51.287 1.00 44.68 61 LEU B C 1
ATOM 1854 O O . LEU B 1 10 ? -19.193 -7.796 52.158 1.00 44.27 61 LEU B O 1
ATOM 1859 N N . ILE B 1 11 ? -17.616 -6.916 50.762 1.00 43.21 62 ILE B N 1
ATOM 1860 C CA . ILE B 1 11 ? -16.567 -7.788 51.188 1.00 41.73 62 ILE B CA 1
ATOM 1861 C C . ILE B 1 11 ? -15.467 -6.891 51.694 1.00 41.35 62 ILE B C 1
ATOM 1862 O O . ILE B 1 11 ? -15.060 -5.925 51.010 1.00 41.38 62 ILE B O 1
ATOM 1867 N N . GLY B 1 12 ? -15.011 -7.204 52.909 1.00 40.19 63 GLY B N 1
ATOM 1868 C CA . GLY B 1 12 ? -13.942 -6.488 53.545 1.00 38.76 63 GLY B CA 1
ATOM 1869 C C . GLY B 1 12 ? -12.659 -7.209 53.248 1.00 37.53 63 GLY B C 1
ATOM 1870 O O . GLY B 1 12 ? -12.530 -8.368 53.573 1.00 38.24 63 GLY B O 1
ATOM 1871 N N . LEU B 1 13 ? -11.735 -6.524 52.586 1.00 37.35 64 LEU B N 1
ATOM 1872 C CA . LEU B 1 13 ? -10.397 -7.036 52.311 1.00 36.70 64 LEU B CA 1
ATOM 1873 C C . LEU B 1 13 ? -9.426 -6.241 53.173 1.00 37.05 64 LEU B C 1
ATOM 1874 O O . LEU B 1 13 ? -9.319 -5.009 53.030 1.00 36.20 64 LEU B O 1
ATOM 1879 N N . LEU B 1 14 ? -8.735 -6.945 54.070 1.00 37.12 65 LEU B N 1
ATOM 1880 C CA . LEU B 1 14 ? -7.743 -6.329 54.918 1.00 37.87 65 LEU B CA 1
ATOM 1881 C C . LEU B 1 14 ? -6.390 -6.864 54.556 1.00 38.69 65 LEU B C 1
ATOM 1882 O O . LEU B 1 14 ? -6.061 -8.023 54.819 1.00 39.45 65 LEU B O 1
ATOM 1887 N N . LEU B 1 15 ? -5.627 -5.995 53.913 1.00 39.22 66 LEU B N 1
ATOM 1888 C CA . LEU B 1 15 ? -4.315 -6.283 53.375 1.00 40.35 66 LEU B CA 1
ATOM 1889 C C . LEU B 1 15 ? -3.291 -5.931 54.461 1.00 39.90 66 LEU B C 1
ATOM 1890 O O . LEU B 1 15 ? -3.453 -4.919 55.117 1.00 39.98 66 LEU B O 1
ATOM 1895 N N . PRO B 1 16 ? -2.236 -6.748 54.650 1.00 40.30 67 PRO B N 1
ATOM 1896 C CA . PRO B 1 16 ? -1.205 -6.349 55.624 1.00 40.91 67 PRO B CA 1
ATOM 1897 C C . PRO B 1 16 ? -0.350 -5.191 55.100 1.00 41.19 67 PRO B C 1
ATOM 1898 O O . PRO B 1 16 ? -0.010 -4.320 55.850 1.00 42.28 67 PRO B O 1
ATOM 1902 N N . ASP B 1 17 ? -0.053 -5.171 53.810 1.00 40.52 68 ASP B N 1
ATOM 1903 C CA . ASP B 1 17 ? 0.805 -4.139 53.237 1.00 41.47 68 ASP B CA 1
ATOM 1904 C C . ASP B 1 17 ? 0.425 -3.852 51.775 1.00 40.51 68 ASP B C 1
ATOM 1905 O O . ASP B 1 17 ? 0.918 -4.514 50.861 1.00 38.44 68 ASP B O 1
ATOM 1910 N N . MET B 1 18 ? -0.445 -2.862 51.553 1.00 41.38 69 MET B N 1
ATOM 1911 C CA . MET B 1 18 ? -0.843 -2.572 50.179 1.00 43.18 69 MET B CA 1
ATOM 1912 C C . MET B 1 18 ? 0.244 -1.886 49.364 1.00 42.80 69 MET B C 1
ATOM 1913 O O . MET B 1 18 ? 0.089 -1.740 48.162 1.00 43.98 69 MET B O 1
ATOM 1918 N N . SER B 1 19 ? 1.375 -1.521 49.981 1.00 42.65 70 SER B N 1
ATOM 1919 C CA . SER B 1 19 ? 2.519 -1.071 49.156 1.00 42.91 70 SER B CA 1
ATOM 1920 C C . SER B 1 19 ? 3.239 -2.236 48.473 1.00 41.64 70 SER B C 1
ATOM 1921 O O . SER B 1 19 ? 3.964 -2.042 47.501 1.00 42.72 70 SER B O 1
ATOM 1924 N N . ASN B 1 20 ? 3.001 -3.453 48.955 1.00 40.18 71 ASN B N 1
ATOM 1925 C CA . ASN B 1 20 ? 3.609 -4.640 48.378 1.00 38.83 71 ASN B CA 1
ATOM 1926 C C . ASN B 1 20 ? 2.755 -5.161 47.203 1.00 37.71 71 ASN B C 1
ATOM 1927 O O . ASN B 1 20 ? 1.597 -5.524 47.415 1.00 37.33 71 ASN B O 1
ATOM 1932 N N . PRO B 1 21 ? 3.324 -5.230 45.981 1.00 37.38 72 PRO B N 1
ATOM 1933 C CA . PRO B 1 21 ? 2.513 -5.669 44.835 1.00 36.76 72 PRO B CA 1
ATOM 1934 C C . PRO B 1 21 ? 2.011 -7.119 44.920 1.00 36.63 72 PRO B C 1
ATOM 1935 O O . PRO B 1 21 ? 1.074 -7.469 44.209 1.00 37.97 72 PRO B O 1
ATOM 1939 N N . PHE B 1 22 ? 2.610 -7.951 45.760 1.00 34.81 73 PHE B N 1
ATOM 1940 C CA . PHE B 1 22 ? 2.026 -9.265 46.037 1.00 35.07 73 PHE B CA 1
ATOM 1941 C C . PHE B 1 22 ? 0.585 -9.157 46.557 1.00 34.13 73 PHE B C 1
ATOM 1942 O O . PHE B 1 22 ? -0.293 -9.911 46.101 1.00 33.81 73 PHE B O 1
ATOM 1950 N N . PHE B 1 23 ? 0.340 -8.210 47.468 1.00 33.23 74 PHE B N 1
ATOM 1951 C CA . PHE B 1 23 ? -0.986 -8.039 48.038 1.00 33.02 74 PHE B CA 1
ATOM 1952 C C . PHE B 1 23 ? -1.967 -7.284 47.132 1.00 33.98 74 PHE B C 1
ATOM 1953 O O . PHE B 1 23 ? -3.179 -7.541 47.154 1.00 31.92 74 PHE B O 1
ATOM 1961 N N . THR B 1 24 ? -1.480 -6.317 46.364 1.00 33.80 75 THR B N 1
ATOM 1962 C CA . THR B 1 24 ? -2.448 -5.635 45.515 1.00 35.38 75 THR B CA 1
ATOM 1963 C C . THR B 1 24 ? -2.916 -6.533 44.333 1.00 36.26 75 THR B C 1
ATOM 1964 O O . THR B 1 24 ? -4.044 -6.367 43.821 1.00 37.06 75 THR B O 1
ATOM 1968 N N . LEU B 1 25 ? -2.079 -7.489 43.947 1.00 34.99 76 LEU B N 1
ATOM 1969 C CA . LEU B 1 25 ? -2.451 -8.512 42.989 1.00 36.79 76 LEU B CA 1
ATOM 1970 C C . LEU B 1 25 ? -3.490 -9.508 43.546 1.00 36.66 76 LEU B C 1
ATOM 1971 O O . LEU B 1 25 ? -4.390 -9.940 42.820 1.00 36.04 76 LEU B O 1
ATOM 1976 N N . ILE B 1 26 ? -3.337 -9.889 44.815 1.00 36.15 77 ILE B N 1
ATOM 1977 C CA . ILE B 1 26 ? -4.381 -10.662 45.488 1.00 35.75 77 ILE B CA 1
ATOM 1978 C C . ILE B 1 26 ? -5.656 -9.847 45.438 1.00 35.26 77 ILE B C 1
ATOM 1979 O O . ILE B 1 26 ? -6.711 -10.352 45.035 1.00 35.03 77 ILE B O 1
ATOM 1984 N N . ALA B 1 27 ? -5.542 -8.565 45.794 1.00 33.92 78 ALA B N 1
ATOM 1985 C CA . ALA B 1 27 ? -6.677 -7.671 45.802 1.00 33.96 78 ALA B CA 1
ATOM 1986 C C . ALA B 1 27 ? -7.392 -7.625 44.453 1.00 34.68 78 ALA B C 1
ATOM 1987 O O . ALA B 1 27 ? -8.615 -7.565 44.386 1.00 34.73 78 ALA B O 1
ATOM 1989 N N . ARG B 1 28 ? -6.621 -7.670 43.373 1.00 36.42 79 ARG B N 1
ATOM 1990 C CA . ARG B 1 28 ? -7.201 -7.664 42.013 1.00 36.56 79 ARG B CA 1
ATOM 1991 C C . ARG B 1 28 ? -8.023 -8.901 41.781 1.00 36.36 79 ARG B C 1
ATOM 1992 O O . ARG B 1 28 ? -9.175 -8.817 41.331 1.00 38.43 79 ARG B O 1
ATOM 1994 N N . GLY B 1 29 ? -7.435 -10.043 42.091 1.00 36.50 80 GLY B N 1
ATOM 1995 C CA . GLY B 1 29 ? -8.149 -11.316 42.160 1.00 36.12 80 GLY B CA 1
ATOM 1996 C C . GLY B 1 29 ? -9.494 -11.201 42.872 1.00 36.59 80 GLY B C 1
ATOM 1997 O O . GLY B 1 29 ? -10.543 -11.597 42.344 1.00 35.51 80 GLY B O 1
ATOM 1998 N N . VAL B 1 30 ? -9.449 -10.634 44.077 1.00 37.19 81 VAL B N 1
ATOM 1999 C CA . VAL B 1 30 ? -10.609 -10.509 44.929 1.00 36.78 81 VAL B CA 1
ATOM 2000 C C . VAL B 1 30 ? -11.677 -9.624 44.260 1.00 38.94 81 VAL B C 1
ATOM 2001 O O . VAL B 1 30 ? -12.853 -10.037 44.117 1.00 38.05 81 VAL B O 1
ATOM 2005 N N . GLU B 1 31 ? -11.261 -8.425 43.849 1.00 40.62 82 GLU B N 1
ATOM 2006 C CA . GLU B 1 31 ? -12.113 -7.463 43.145 1.00 42.95 82 GLU B CA 1
ATOM 2007 C C . GLU B 1 31 ? -12.800 -8.071 41.920 1.00 42.17 82 GLU B C 1
ATOM 2008 O O . GLU B 1 31 ? -13.989 -7.864 41.732 1.00 41.70 82 GLU B O 1
ATOM 2014 N N . ASP B 1 32 ? -12.043 -8.784 41.079 1.00 43.23 83 ASP B N 1
ATOM 2015 C CA . ASP B 1 32 ? -12.567 -9.281 39.799 1.00 44.22 83 ASP B CA 1
ATOM 2016 C C . ASP B 1 32 ? -13.654 -10.333 39.990 1.00 44.80 83 ASP B C 1
ATOM 2017 O O . ASP B 1 32 ? -14.709 -10.253 39.362 1.00 44.77 83 ASP B O 1
ATOM 2022 N N . VAL B 1 33 ? -13.393 -11.322 40.840 1.00 45.04 84 VAL B N 1
ATOM 2023 C CA . VAL B 1 33 ? -14.429 -12.303 41.177 1.00 44.79 84 VAL B CA 1
ATOM 2024 C C . VAL B 1 33 ? -15.583 -11.595 41.878 1.00 45.17 84 VAL B C 1
ATOM 2025 O O . VAL B 1 33 ? -16.723 -11.712 41.439 1.00 44.95 84 VAL B O 1
ATOM 2029 N N . ALA B 1 34 ? -15.287 -10.793 42.898 1.00 45.30 85 ALA B N 1
ATOM 2030 C CA . ALA B 1 34 ? -16.334 -10.089 43.641 1.00 46.42 85 ALA B CA 1
ATOM 2031 C C . ALA B 1 34 ? -17.311 -9.323 42.719 1.00 47.70 85 ALA B C 1
ATOM 2032 O O . ALA B 1 34 ? -18.542 -9.475 42.851 1.00 47.16 85 ALA B O 1
ATOM 2034 N N . LEU B 1 35 ? -16.779 -8.523 41.783 1.00 48.87 86 LEU B N 1
ATOM 2035 C CA . LEU B 1 35 ? -17.658 -7.738 40.877 1.00 50.26 86 LEU B CA 1
ATOM 2036 C C . LEU B 1 35 ? -18.450 -8.606 39.909 1.00 50.40 86 LEU B C 1
ATOM 2037 O O . LEU B 1 35 ? -19.616 -8.312 39.626 1.00 50.49 86 LEU B O 1
ATOM 2042 N N . ALA B 1 36 ? -17.805 -9.648 39.385 1.00 50.82 87 ALA B N 1
ATOM 2043 C CA . ALA B 1 36 ? -18.482 -10.663 38.548 1.00 51.39 87 ALA B CA 1
ATOM 2044 C C . ALA B 1 36 ? -19.752 -11.269 39.207 1.00 51.56 87 ALA B C 1
ATOM 2045 O O . ALA B 1 36 ? -20.654 -11.806 38.520 1.00 51.72 87 ALA B O 1
ATOM 2047 N N . HIS B 1 37 ? -19.807 -11.179 40.535 1.00 51.17 88 HIS B N 1
ATOM 2048 C CA . HIS B 1 37 ? -20.913 -11.706 41.304 1.00 51.10 88 HIS B CA 1
ATOM 2049 C C . HIS B 1 37 ? -21.754 -10.634 41.980 1.00 50.33 88 HIS B C 1
ATOM 2050 O O . HIS B 1 37 ? -22.616 -10.955 42.793 1.00 50.64 88 HIS B O 1
ATOM 2057 N N . GLY B 1 38 ? -21.495 -9.370 41.649 1.00 49.34 89 GLY B N 1
ATOM 2058 C CA . GLY B 1 38 ? -22.273 -8.246 42.161 1.00 49.32 89 GLY B CA 1
ATOM 2059 C C . GLY B 1 38 ? -21.882 -7.646 43.504 1.00 49.24 89 GLY B C 1
ATOM 2060 O O . GLY B 1 38 ? -22.693 -6.953 44.129 1.00 48.88 89 GLY B O 1
ATOM 2061 N N . TYR B 1 39 ? -20.650 -7.909 43.949 1.00 49.34 90 TYR B N 1
ATOM 2062 C CA . TYR B 1 39 ? -20.135 -7.398 45.229 1.00 50.06 90 TYR B CA 1
ATOM 2063 C C . TYR B 1 39 ? -19.136 -6.253 44.994 1.00 49.88 90 TYR B C 1
ATOM 2064 O O . TYR B 1 39 ? -18.487 -6.207 43.945 1.00 50.13 90 TYR B O 1
ATOM 2073 N N . GLN B 1 40 ? -19.015 -5.334 45.949 1.00 49.53 91 GLN B N 1
ATOM 2074 C CA . GLN B 1 40 ? -17.815 -4.481 45.994 1.00 49.54 91 GLN B CA 1
ATOM 2075 C C . GLN B 1 40 ? -16.888 -4.843 47.150 1.00 48.64 91 GLN B C 1
ATOM 2076 O O . GLN B 1 40 ? -17.324 -5.429 48.151 1.00 49.03 91 GLN B O 1
ATOM 2082 N N . VAL B 1 41 ? -15.615 -4.487 46.973 1.00 47.20 92 VAL B N 1
ATOM 2083 C CA . VAL B 1 41 ? -14.564 -4.735 47.938 1.00 45.98 92 VAL B CA 1
ATOM 2084 C C . VAL B 1 41 ? -14.075 -3.421 48.554 1.00 46.26 92 VAL B C 1
ATOM 2085 O O . VAL B 1 41 ? -13.599 -2.531 47.829 1.00 46.43 92 VAL B O 1
ATOM 2089 N N . LEU B 1 42 ? -14.187 -3.310 49.883 1.00 45.74 93 LEU B N 1
ATOM 2090 C CA . LEU B 1 42 ? -13.484 -2.273 50.659 1.00 45.10 93 LEU B CA 1
ATOM 2091 C C . LEU B 1 42 ? -12.118 -2.773 51.050 1.00 44.21 93 LEU B C 1
ATOM 2092 O O . LEU B 1 42 ? -11.969 -3.912 51.477 1.00 44.21 93 LEU B O 1
ATOM 2097 N N . ILE B 1 43 ? -11.124 -1.909 50.910 1.00 43.10 94 ILE B N 1
ATOM 2098 C CA . ILE B 1 43 ? -9.751 -2.265 51.165 1.00 42.93 94 ILE B CA 1
ATOM 2099 C C . ILE B 1 43 ? -9.342 -1.525 52.455 1.00 43.05 94 ILE B C 1
ATOM 2100 O O . ILE B 1 43 ? -9.704 -0.353 52.663 1.00 40.66 94 ILE B O 1
ATOM 2105 N N . GLY B 1 44 ? -8.643 -2.263 53.326 1.00 43.13 95 GLY B N 1
ATOM 2106 C CA . GLY B 1 44 ? -7.915 -1.690 54.424 1.00 44.16 95 GLY B CA 1
ATOM 2107 C C . GLY B 1 44 ? -6.463 -2.088 54.342 1.00 45.24 95 GLY B C 1
ATOM 2108 O O . GLY B 1 44 ? -6.143 -3.212 53.974 1.00 45.74 95 GLY B O 1
ATOM 2109 N N . ASN B 1 45 ? -5.571 -1.152 54.645 1.00 45.60 96 ASN B N 1
ATOM 2110 C CA . ASN B 1 45 ? -4.179 -1.482 54.787 1.00 46.90 96 ASN B CA 1
ATOM 2111 C C . ASN B 1 45 ? -3.930 -1.499 56.285 1.00 48.04 96 ASN B C 1
ATOM 2112 O O . ASN B 1 45 ? -4.111 -0.479 56.976 1.00 47.48 96 ASN B O 1
ATOM 2117 N N . SER B 1 46 ? -3.576 -2.663 56.805 1.00 48.91 97 SER B N 1
ATOM 2118 C CA . SER B 1 46 ? -3.268 -2.758 58.222 1.00 51.01 97 SER B CA 1
ATOM 2119 C C . SER B 1 46 ? -1.893 -2.116 58.502 1.00 51.76 97 SER B C 1
ATOM 2120 O O . SER B 1 46 ? -1.572 -1.793 59.659 1.00 53.16 97 SER B O 1
ATOM 2123 N N . ASP B 1 47 ? -1.096 -1.926 57.445 1.00 52.42 98 ASP B N 1
ATOM 2124 C CA . ASP B 1 47 ? 0.244 -1.329 57.530 1.00 52.50 98 ASP B CA 1
ATOM 2125 C C . ASP B 1 47 ? 1.123 -2.110 58.517 1.00 52.72 98 ASP B C 1
ATOM 2126 O O . ASP B 1 47 ? 2.065 -1.556 59.117 1.00 52.17 98 ASP B O 1
ATOM 2128 N N . ASN B 1 48 ? 0.806 -3.400 58.649 1.00 52.39 99 ASN B N 1
ATOM 2129 C CA . ASN B 1 48 ? 1.430 -4.311 59.610 1.00 52.89 99 ASN B CA 1
ATOM 2130 C C . ASN B 1 48 ? 1.194 -3.962 61.096 1.00 53.00 99 ASN B C 1
ATOM 2131 O O . ASN B 1 48 ? 2.005 -4.301 61.967 1.00 53.43 99 ASN B O 1
ATOM 2136 N N . ASP B 1 49 ? 0.043 -3.342 61.374 1.00 52.12 100 ASP B N 1
ATOM 2137 C CA . ASP B 1 49 ? -0.259 -2.782 62.698 1.00 51.19 100 ASP B CA 1
ATOM 2138 C C . ASP B 1 49 ? -1.574 -3.303 63.307 1.00 49.70 100 ASP B C 1
ATOM 2139 O O . ASP B 1 49 ? -2.629 -3.195 62.684 1.00 49.00 100 ASP B O 1
ATOM 2144 N N . ILE B 1 50 ? -1.522 -3.817 64.537 1.00 47.91 101 ILE B N 1
ATOM 2145 C CA . ILE B 1 50 ? -2.703 -4.432 65.178 1.00 46.71 101 ILE B CA 1
ATOM 2146 C C . ILE B 1 50 ? -3.854 -3.453 65.472 1.00 46.19 101 ILE B C 1
ATOM 2147 O O . ILE B 1 50 ? -5.023 -3.809 65.350 1.00 44.92 101 ILE B O 1
ATOM 2152 N N . LYS B 1 51 ? -3.513 -2.241 65.901 1.00 46.14 102 LYS B N 1
ATOM 2153 C CA . LYS B 1 51 ? -4.518 -1.185 66.103 1.00 46.07 102 LYS B CA 1
ATOM 2154 C C . LYS B 1 51 ? -5.258 -0.911 64.789 1.00 44.89 102 LYS B C 1
ATOM 2155 O O . LYS B 1 51 ? -6.475 -0.948 64.752 1.00 45.80 102 LYS B O 1
ATOM 2157 N N . LYS B 1 52 ? -4.512 -0.677 63.716 1.00 44.91 103 LYS B N 1
ATOM 2158 C CA . LYS B 1 52 ? -5.083 -0.454 62.393 1.00 44.48 103 LYS B CA 1
ATOM 2159 C C . LYS B 1 52 ? -5.981 -1.604 61.951 1.00 43.88 103 LYS B C 1
ATOM 2160 O O . LYS B 1 52 ? -7.084 -1.379 61.432 1.00 42.93 103 LYS B O 1
ATOM 2166 N N . ALA B 1 53 ? -5.505 -2.833 62.175 1.00 43.35 104 ALA B N 1
ATOM 2167 C CA . ALA B 1 53 ? -6.235 -4.048 61.785 1.00 42.66 104 ALA B CA 1
ATOM 2168 C C . ALA B 1 53 ? -7.502 -4.091 62.569 1.00 42.78 104 ALA B C 1
ATOM 2169 O O . ALA B 1 53 ? -8.598 -4.270 62.013 1.00 42.23 104 ALA B O 1
ATOM 2171 N N . GLN B 1 54 ? -7.365 -3.889 63.873 1.00 43.40 105 GLN B N 1
ATOM 2172 C CA . GLN B 1 54 ? -8.530 -3.829 64.762 1.00 45.50 105 GLN B CA 1
ATOM 2173 C C . GLN B 1 54 ? -9.540 -2.757 64.249 1.00 44.44 105 GLN B C 1
ATOM 2174 O O . GLN B 1 54 ? -10.743 -3.000 64.259 1.00 44.35 105 GLN B O 1
ATOM 2180 N N . GLY B 1 55 ? -9.033 -1.602 63.806 1.00 43.95 106 GLY B N 1
ATOM 2181 C CA . GLY B 1 55 ? -9.888 -0.538 63.247 1.00 44.91 106 GLY B CA 1
ATOM 2182 C C . GLY B 1 55 ? -10.745 -0.951 62.054 1.00 44.86 106 GLY B C 1
ATOM 2183 O O . GLY B 1 55 ? -11.918 -0.575 61.941 1.00 45.55 106 GLY B O 1
ATOM 2184 N N . TYR B 1 56 ? -10.152 -1.749 61.173 1.00 45.11 107 TYR B N 1
ATOM 2185 C CA . TYR B 1 56 ? -10.780 -2.155 59.941 1.00 44.70 107 TYR B CA 1
ATOM 2186 C C . TYR B 1 56 ? -11.754 -3.262 60.170 1.00 44.55 107 TYR B C 1
ATOM 2187 O O . TYR B 1 56 ? -12.818 -3.280 59.550 1.00 43.59 107 TYR B O 1
ATOM 2196 N N . LEU B 1 57 ? -11.410 -4.194 61.061 1.00 44.84 108 LEU B N 1
ATOM 2197 C CA . LEU B 1 57 ? -12.378 -5.179 61.494 1.00 44.93 108 LEU B CA 1
ATOM 2198 C C . LEU B 1 57 ? -13.646 -4.439 61.944 1.00 45.76 108 LEU B C 1
ATOM 2199 O O . LEU B 1 57 ? -14.742 -4.764 61.495 1.00 45.75 108 LEU B O 1
ATOM 2204 N N . ALA B 1 58 ? -13.482 -3.441 62.817 1.00 46.66 109 ALA B N 1
ATOM 2205 C CA . ALA B 1 58 ? -14.620 -2.636 63.296 1.00 47.11 109 ALA B CA 1
ATOM 2206 C C . ALA B 1 58 ? -15.279 -1.888 62.129 1.00 47.14 109 ALA B C 1
ATOM 2207 O O . ALA B 1 58 ? -16.481 -1.979 61.953 1.00 46.85 109 ALA B O 1
ATOM 2209 N N . THR B 1 59 ? -14.492 -1.191 61.308 1.00 47.27 110 THR B N 1
ATOM 2210 C CA . THR B 1 59 ? -15.043 -0.596 60.083 1.00 47.32 110 THR B CA 1
ATOM 2211 C C . THR B 1 59 ? -15.893 -1.617 59.277 1.00 47.65 110 THR B C 1
ATOM 2212 O O . THR B 1 59 ? -17.071 -1.380 59.006 1.00 47.95 110 THR B O 1
ATOM 2216 N N . PHE B 1 60 ? -15.287 -2.747 58.908 1.00 47.34 111 PHE B N 1
ATOM 2217 C CA . PHE B 1 60 ? -15.959 -3.769 58.120 1.00 47.34 111 PHE B CA 1
ATOM 2218 C C . PHE B 1 60 ? -17.164 -4.330 58.848 1.00 48.51 111 PHE B C 1
ATOM 2219 O O . PHE B 1 60 ? -18.181 -4.565 58.233 1.00 48.26 111 PHE B O 1
ATOM 2227 N N . VAL B 1 61 ? -17.055 -4.571 60.153 1.00 50.46 112 VAL B N 1
ATOM 2228 C CA . VAL B 1 61 ? -18.213 -5.092 60.903 1.00 52.52 112 VAL B CA 1
ATOM 2229 C C . VAL B 1 61 ? -19.333 -4.031 60.962 1.00 53.98 112 VAL B C 1
ATOM 2230 O O . VAL B 1 61 ? -20.496 -4.320 60.631 1.00 54.59 112 VAL B O 1
ATOM 2234 N N . SER B 1 62 ? -18.966 -2.803 61.334 1.00 55.13 113 SER B N 1
ATOM 2235 C CA . SER B 1 62 ? -19.912 -1.687 61.393 1.00 56.37 113 SER B CA 1
ATOM 2236 C C . SER B 1 62 ? -20.744 -1.601 60.109 1.00 56.51 113 SER B C 1
ATOM 2237 O O . SER B 1 62 ? -21.968 -1.576 60.167 1.00 56.76 113 SER B O 1
ATOM 2240 N N . HIS B 1 63 ? -20.069 -1.619 58.957 1.00 56.74 114 HIS B N 1
ATOM 2241 C CA . HIS B 1 63 ? -20.721 -1.467 57.668 1.00 56.40 114 HIS B CA 1
ATOM 2242 C C . HIS B 1 63 ? -21.297 -2.726 57.044 1.00 56.45 114 HIS B C 1
ATOM 2243 O O . HIS B 1 63 ? -21.497 -2.782 55.828 1.00 56.44 114 HIS B O 1
ATOM 2250 N N . ASN B 1 64 ? -21.592 -3.715 57.886 1.00 56.61 115 ASN B N 1
ATOM 2251 C CA . ASN B 1 64 ? -22.351 -4.916 57.502 1.00 56.78 115 ASN B CA 1
ATOM 2252 C C . ASN B 1 64 ? -21.798 -5.784 56.347 1.00 56.20 115 ASN B C 1
ATOM 2253 O O . ASN B 1 64 ? -22.570 -6.386 55.577 1.00 55.94 115 ASN B O 1
ATOM 2258 N N . CYS B 1 65 ? -20.466 -5.866 56.265 1.00 54.86 116 CYS B N 1
ATOM 2259 C CA . CYS B 1 65 ? -19.765 -6.725 55.315 1.00 53.32 116 CYS B CA 1
ATOM 2260 C C . CYS B 1 65 ? -20.288 -8.154 55.397 1.00 51.82 116 CYS B C 1
ATOM 2261 O O . CYS B 1 65 ? -20.493 -8.664 56.474 1.00 51.36 116 CYS B O 1
ATOM 2264 N N . THR B 1 66 ? -20.531 -8.784 54.253 1.00 50.99 117 THR B N 1
ATOM 2265 C CA . THR B 1 66 ? -21.008 -10.173 54.256 1.00 50.03 117 THR B CA 1
ATOM 2266 C C . THR B 1 66 ? -19.853 -11.178 54.390 1.00 47.98 117 THR B C 1
ATOM 2267 O O . THR B 1 66 ? -20.095 -12.372 54.604 1.00 47.79 117 THR B O 1
ATOM 2271 N N . GLY B 1 67 ? -18.606 -10.700 54.280 1.00 45.96 118 GLY B N 1
ATOM 2272 C CA . GLY B 1 67 ? -17.442 -11.556 54.548 1.00 42.96 118 GLY B CA 1
ATOM 2273 C C . GLY B 1 67 ? -16.111 -10.829 54.589 1.00 41.14 118 GLY B C 1
ATOM 2274 O O . GLY B 1 67 ? -15.951 -9.794 53.976 1.00 40.86 118 GLY B O 1
ATOM 2275 N N . MET B 1 68 ? -15.134 -11.407 55.284 1.00 39.11 119 MET B N 1
ATOM 2276 C CA . MET B 1 68 ? -13.855 -10.763 55.452 1.00 36.59 119 MET B CA 1
ATOM 2277 C C . MET B 1 68 ? -12.712 -11.642 54.905 1.00 35.33 119 MET B C 1
ATOM 2278 O O . MET B 1 68 ? -12.724 -12.874 55.018 1.00 34.43 119 MET B O 1
ATOM 2283 N N . ILE B 1 69 ? -11.752 -10.983 54.280 1.00 32.75 120 ILE B N 1
ATOM 2284 C CA . ILE B 1 69 ? -10.561 -11.624 53.792 1.00 32.52 120 ILE B CA 1
ATOM 2285 C C . ILE B 1 69 ? -9.351 -10.883 54.384 1.00 32.98 120 ILE B C 1
ATOM 2286 O O . ILE B 1 69 ? -9.232 -9.662 54.252 1.00 33.15 120 ILE B O 1
ATOM 2291 N N . SER B 1 70 ? -8.455 -11.623 55.018 1.00 33.81 121 SER B N 1
ATOM 2292 C CA . SER B 1 70 ? -7.215 -11.052 55.551 1.00 33.90 121 SER B CA 1
ATOM 2293 C C . SER B 1 70 ? -6.192 -12.145 55.773 1.00 34.15 121 SER B C 1
ATOM 2294 O O . S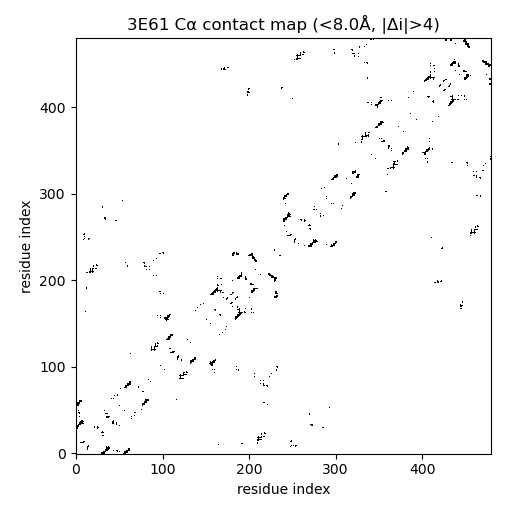ER B 1 70 ? -6.356 -13.237 55.269 1.00 34.26 121 SER B O 1
ATOM 2297 N N . THR B 1 71 ? -5.090 -11.815 56.445 1.00 34.38 122 THR B N 1
ATOM 2298 C CA . THR B 1 71 ? -4.071 -12.789 56.773 1.00 35.38 122 THR B CA 1
ATOM 2299 C C . THR B 1 71 ? -4.384 -13.192 58.200 1.00 36.88 122 THR B C 1
ATOM 2300 O O . THR B 1 71 ? -5.199 -12.525 58.875 1.00 37.03 122 THR B O 1
ATOM 2304 N N . ALA B 1 72 ? -3.769 -14.283 58.656 1.00 38.10 123 ALA B N 1
ATOM 2305 C CA . ALA B 1 72 ? -4.029 -14.839 59.996 1.00 38.79 123 ALA B CA 1
ATOM 2306 C C . ALA B 1 72 ? -3.295 -14.084 61.099 1.00 38.74 123 ALA B C 1
ATOM 2307 O O . ALA B 1 72 ? -3.383 -14.456 62.280 1.00 38.31 123 ALA B O 1
ATOM 2309 N N . PHE B 1 73 ? -2.563 -13.033 60.747 1.00 39.17 124 PHE B N 1
ATOM 2310 C CA . PHE B 1 73 ? -1.817 -12.302 61.771 1.00 39.89 124 PHE B CA 1
ATOM 2311 C C . PHE B 1 73 ? -2.738 -11.973 62.941 1.00 40.46 124 PHE B C 1
ATOM 2312 O O . PHE B 1 73 ? -2.344 -12.108 64.083 1.00 40.19 124 PHE B O 1
ATOM 2320 N N . ASN B 1 74 ? -3.963 -11.528 62.650 1.00 40.83 125 ASN B N 1
ATOM 2321 C CA . ASN B 1 74 ? -4.881 -11.128 63.715 1.00 42.02 125 ASN B CA 1
ATOM 2322 C C . ASN B 1 74 ? -5.995 -12.150 63.937 1.00 42.35 125 ASN B C 1
ATOM 2323 O O . ASN B 1 74 ? -7.070 -11.806 64.420 1.00 43.18 125 ASN B O 1
ATOM 2328 N N . GLU B 1 75 ? -5.730 -13.393 63.565 1.00 41.97 126 GLU B N 1
ATOM 2329 C CA . GLU B 1 75 ? -6.707 -14.485 63.638 1.00 41.48 126 GLU B CA 1
ATOM 2330 C C . GLU B 1 75 ? -7.552 -14.564 64.902 1.00 41.21 126 GLU B C 1
ATOM 2331 O O . GLU B 1 75 ? -8.711 -14.944 64.819 1.00 41.06 126 GLU B O 1
ATOM 2333 N N . ASN B 1 76 ? -6.987 -14.243 66.070 1.00 41.62 127 ASN B N 1
ATOM 2334 C CA . ASN B 1 76 ? -7.752 -14.393 67.308 1.00 41.75 127 ASN B CA 1
ATOM 2335 C C . ASN B 1 76 ? -8.884 -13.385 67.439 1.00 41.17 127 ASN B C 1
ATOM 2336 O O . ASN B 1 76 ? -10.045 -13.776 67.643 1.00 40.05 127 ASN B O 1
ATOM 2341 N N . ILE B 1 77 ? -8.561 -12.103 67.281 1.00 40.54 128 ILE B N 1
ATOM 2342 C CA . ILE B 1 77 ? -9.572 -11.065 67.368 1.00 40.70 128 ILE B CA 1
ATOM 2343 C C . ILE B 1 77 ? -10.574 -11.147 66.197 1.00 41.63 128 ILE B C 1
ATOM 2344 O O . ILE B 1 77 ? -11.773 -10.924 66.391 1.00 42.27 128 ILE B O 1
ATOM 2349 N N . ILE B 1 78 ? -10.100 -11.509 65.007 1.00 41.80 129 ILE B N 1
ATOM 2350 C CA . ILE B 1 78 ? -11.001 -11.738 63.850 1.00 41.54 129 ILE B CA 1
ATOM 2351 C C . ILE B 1 78 ? -11.966 -12.863 64.156 1.00 42.75 129 ILE B C 1
ATOM 2352 O O . ILE B 1 78 ? -13.181 -12.646 64.154 1.00 43.04 129 ILE B O 1
ATOM 2357 N N . GLU B 1 79 ? -11.434 -14.054 64.432 1.00 43.97 130 GLU B N 1
ATOM 2358 C CA . GLU B 1 79 ? -12.262 -15.219 64.688 1.00 45.72 130 GLU B CA 1
ATOM 2359 C C . GLU B 1 79 ? -13.333 -14.904 65.713 1.00 47.45 130 GLU B C 1
ATOM 2360 O O . GLU B 1 79 ? -14.510 -15.118 65.452 1.00 47.30 130 GLU B O 1
ATOM 2362 N N . ASN B 1 80 ? -12.910 -14.366 66.855 1.00 49.14 131 ASN B N 1
ATOM 2363 C CA . ASN B 1 80 ? -13.803 -14.005 67.956 1.00 51.40 131 ASN B CA 1
ATOM 2364 C C . ASN B 1 80 ? -14.889 -12.988 67.620 1.00 51.64 131 ASN B C 1
ATOM 2365 O O . ASN B 1 80 ? -16.045 -13.150 68.027 1.00 52.00 131 ASN B O 1
ATOM 2370 N N . THR B 1 81 ? -14.517 -11.931 66.899 1.00 51.52 132 THR B N 1
ATOM 2371 C CA . THR B 1 81 ? -15.466 -10.858 66.588 1.00 51.48 132 THR B CA 1
ATOM 2372 C C . THR B 1 81 ? -16.442 -11.298 65.496 1.00 51.33 132 THR B C 1
ATOM 2373 O O . THR B 1 81 ? -17.644 -11.046 65.579 1.00 51.26 132 THR B O 1
ATOM 2377 N N . LEU B 1 82 ? -15.921 -11.995 64.495 1.00 51.19 133 LEU B N 1
ATOM 2378 C CA . LEU B 1 82 ? -16.707 -12.383 63.342 1.00 50.95 133 LEU B CA 1
ATOM 2379 C C . LEU B 1 82 ? -17.666 -13.543 63.623 1.00 51.57 133 LEU B C 1
ATOM 2380 O O . LEU B 1 82 ? -18.772 -13.582 63.084 1.00 51.14 133 LEU B O 1
ATOM 2385 N N . THR B 1 83 ? -17.234 -14.494 64.446 1.00 52.43 134 THR B N 1
ATOM 2386 C CA . THR B 1 83 ? -18.058 -15.665 64.743 1.00 53.43 134 THR B CA 1
ATOM 2387 C C . THR B 1 83 ? -19.282 -15.208 65.507 1.00 54.09 134 THR B C 1
ATOM 2388 O O . THR B 1 83 ? -20.403 -15.645 65.208 1.00 54.76 134 THR B O 1
ATOM 2392 N N . ASP B 1 84 ? -19.048 -14.292 66.452 1.00 54.74 135 ASP B N 1
ATOM 2393 C CA . ASP B 1 84 ? -20.104 -13.565 67.191 1.00 55.17 135 ASP B CA 1
ATOM 2394 C C . ASP B 1 84 ? -21.145 -12.877 66.302 1.00 55.05 135 ASP B C 1
ATOM 2395 O O . ASP B 1 84 ? -22.325 -12.794 66.678 1.00 55.60 135 ASP B O 1
ATOM 2397 N N . HIS B 1 85 ? -20.714 -12.378 65.142 1.00 54.27 136 HIS B N 1
ATOM 2398 C CA . HIS B 1 85 ? -21.598 -11.639 64.245 1.00 53.19 136 HIS B CA 1
ATOM 2399 C C . HIS B 1 85 ? -22.071 -12.504 63.086 1.00 52.43 136 HIS B C 1
ATOM 2400 O O . HIS B 1 85 ? -22.731 -12.017 62.182 1.00 52.11 136 HIS B O 1
ATOM 2407 N N . HIS B 1 86 ? -21.730 -13.790 63.129 1.00 51.22 137 HIS B N 1
ATOM 2408 C CA . HIS B 1 86 ? -21.995 -14.751 62.043 1.00 49.88 137 HIS B CA 1
ATOM 2409 C C . HIS B 1 86 ? -21.545 -14.235 60.664 1.00 48.59 137 HIS B C 1
ATOM 2410 O O . HIS B 1 86 ? -22.328 -14.232 59.705 1.00 48.78 137 HIS B O 1
ATOM 2417 N N . ILE B 1 87 ? -20.295 -13.753 60.599 1.00 46.10 138 ILE B N 1
ATOM 2418 C CA . ILE B 1 87 ? -19.668 -13.291 59.368 1.00 43.83 138 ILE B CA 1
ATOM 2419 C C . ILE B 1 87 ? -18.484 -14.206 59.034 1.00 42.91 138 ILE B C 1
ATOM 2420 O O . ILE B 1 87 ? -17.546 -14.314 59.813 1.00 42.32 138 ILE B O 1
ATOM 2425 N N . PRO B 1 88 ? -18.534 -14.882 57.883 1.00 41.61 139 PRO B N 1
ATOM 2426 C CA . PRO B 1 88 ? -17.442 -15.781 57.554 1.00 41.71 139 PRO B CA 1
ATOM 2427 C C . PRO B 1 88 ? -16.196 -15.007 57.099 1.00 40.99 139 PRO B C 1
ATOM 2428 O O . PRO B 1 88 ? -16.258 -13.810 56.894 1.00 41.12 139 PRO B O 1
ATOM 2432 N N . PHE B 1 89 ? -15.070 -15.697 56.990 1.00 41.22 140 PHE B N 1
ATOM 2433 C CA . PHE B 1 89 ? -13.793 -15.045 56.732 1.00 40.52 140 PHE B CA 1
ATOM 2434 C C . PHE B 1 89 ? -12.850 -16.098 56.201 1.00 40.18 140 PHE B C 1
ATOM 2435 O O . PHE B 1 89 ? -13.008 -17.287 56.483 1.00 39.31 140 PHE B O 1
ATOM 2443 N N . VAL B 1 90 ? -11.884 -15.670 55.404 1.00 39.54 141 VAL B N 1
ATOM 2444 C CA . VAL B 1 90 ? -10.873 -16.566 54.927 1.00 39.77 141 VAL B CA 1
ATOM 2445 C C . VAL B 1 90 ? -9.530 -15.916 55.225 1.00 39.72 141 VAL B C 1
ATOM 2446 O O . VAL B 1 90 ? -9.405 -14.683 55.242 1.00 39.01 141 VAL B O 1
ATOM 2450 N N . PHE B 1 91 ? -8.533 -16.746 55.482 1.00 39.72 142 PHE B N 1
ATOM 2451 C CA . PHE B 1 91 ? -7.201 -16.249 55.695 1.00 40.26 142 PHE B CA 1
ATOM 2452 C C . PHE B 1 91 ? -6.375 -16.657 54.501 1.00 40.79 142 PHE B C 1
ATOM 2453 O O . PHE B 1 91 ? -6.235 -17.843 54.223 1.00 39.76 142 PHE B O 1
ATOM 2461 N N . ILE B 1 92 ? -5.861 -15.682 53.759 1.00 42.02 143 ILE B N 1
ATOM 2462 C CA . ILE B 1 92 ? -5.179 -16.036 52.493 1.00 43.42 143 ILE B CA 1
ATOM 2463 C C . ILE B 1 92 ? -3.850 -16.740 52.683 1.00 43.89 143 ILE B C 1
ATOM 2464 O O . ILE B 1 92 ? -3.366 -17.422 51.785 1.00 45.42 143 ILE B O 1
ATOM 2469 N N . ASP B 1 93 ? -3.258 -16.564 53.849 1.00 44.12 144 ASP B N 1
ATOM 2470 C CA . ASP B 1 93 ? -2.023 -17.230 54.153 1.00 45.85 144 ASP B CA 1
ATOM 2471 C C . ASP B 1 93 ? -2.394 -18.488 54.927 1.00 45.82 144 ASP B C 1
ATOM 2472 O O . ASP B 1 93 ? -1.513 -19.221 55.344 1.00 47.83 144 ASP B O 1
ATOM 2477 N N . ASN B 1 100 ? -10.394 -22.627 56.972 1.00 52.91 151 ASN B N 1
ATOM 2478 C CA . ASN B 1 100 ? -10.400 -21.182 56.647 1.00 53.33 151 ASN B CA 1
ATOM 2479 C C . ASN B 1 100 ? -9.116 -20.634 55.960 1.00 52.76 151 ASN B C 1
ATOM 2480 O O . ASN B 1 100 ? -8.997 -19.418 55.752 1.00 51.17 151 ASN B O 1
ATOM 2485 N N . GLY B 1 101 ? -8.182 -21.532 55.620 1.00 52.69 152 GLY B N 1
ATOM 2486 C CA . GLY B 1 101 ? -6.913 -21.173 54.928 1.00 53.42 152 GLY B CA 1
ATOM 2487 C C . GLY B 1 101 ? -6.982 -21.511 53.442 1.00 53.43 152 GLY B C 1
ATOM 2488 O O . GLY B 1 101 ? -7.860 -22.281 53.028 1.00 53.28 152 GLY B O 1
ATOM 2489 N N . ILE B 1 102 ? -6.095 -20.942 52.622 1.00 52.74 153 ILE B N 1
ATOM 2490 C CA . ILE B 1 102 ? -6.202 -21.170 51.160 1.00 52.61 153 ILE B CA 1
ATOM 2491 C C . ILE B 1 102 ? -4.858 -21.186 50.457 1.00 52.92 153 ILE B C 1
ATOM 2492 O O . ILE B 1 102 ? -4.773 -21.422 49.235 1.00 52.93 153 ILE B O 1
ATOM 2497 N N . SER B 1 103 ? -3.815 -20.911 51.231 1.00 52.91 154 SER B N 1
ATOM 2498 C CA . SER B 1 103 ? -2.499 -20.698 50.680 1.00 52.51 154 SER B CA 1
ATOM 2499 C C . SER B 1 103 ? -1.813 -21.991 50.258 1.00 52.24 154 SER B C 1
ATOM 2500 O O . SER B 1 103 ? -2.137 -23.096 50.719 1.00 52.23 154 SER B O 1
ATOM 2503 N N . THR B 1 104 ? -0.859 -21.807 49.357 1.00 51.40 155 THR B N 1
ATOM 2504 C CA . THR B 1 104 ? 0.213 -22.754 49.118 1.00 50.74 155 THR B CA 1
ATOM 2505 C C . THR B 1 104 ? 1.040 -22.871 50.384 1.00 49.32 155 THR B C 1
ATOM 2506 O O . THR B 1 104 ? 0.894 -22.077 51.308 1.00 49.91 155 THR B O 1
ATOM 2510 N N . ASN B 1 105 ? 1.924 -23.854 50.413 1.00 47.87 156 ASN B N 1
ATOM 2511 C CA . ASN B 1 105 ? 2.710 -24.129 51.582 1.00 45.70 156 ASN B CA 1
ATOM 2512 C C . ASN B 1 105 ? 4.071 -23.403 51.620 1.00 43.55 156 ASN B C 1
ATOM 2513 O O . ASN B 1 105 ? 4.953 -23.647 50.808 1.00 42.86 156 ASN B O 1
ATOM 2518 N N . HIS B 1 106 ? 4.239 -22.552 52.621 1.00 41.01 157 HIS B N 1
ATOM 2519 C CA . HIS B 1 106 ? 5.386 -21.655 52.690 1.00 38.71 157 HIS B CA 1
ATOM 2520 C C . HIS B 1 106 ? 6.660 -22.388 53.030 1.00 38.09 157 HIS B C 1
ATOM 2521 O O . HIS B 1 106 ? 7.705 -21.973 52.596 1.00 36.65 157 HIS B O 1
ATOM 2528 N N . PHE B 1 107 ? 6.546 -23.471 53.817 1.00 38.10 158 PHE B N 1
ATOM 2529 C CA . PHE B 1 107 ? 7.676 -24.349 54.145 1.00 37.98 158 PHE B CA 1
ATOM 2530 C C . PHE B 1 107 ? 8.233 -24.949 52.847 1.00 37.25 158 PHE B C 1
ATOM 2531 O O . PHE B 1 107 ? 9.440 -24.975 52.645 1.00 38.09 158 PHE B O 1
ATOM 2539 N N . LYS B 1 108 ? 7.342 -25.425 51.983 1.00 36.20 159 LYS B N 1
ATOM 2540 C CA . LYS B 1 108 ? 7.709 -26.025 50.714 1.00 35.30 159 LYS B CA 1
ATOM 2541 C C . LYS B 1 108 ? 8.339 -24.955 49.814 1.00 34.10 159 LYS B C 1
ATOM 2542 O O . LYS B 1 108 ? 9.326 -25.216 49.152 1.00 32.45 159 LYS B O 1
ATOM 2544 N N . GLY B 1 109 ? 7.762 -23.747 49.804 1.00 33.99 160 GLY B N 1
ATOM 2545 C CA . GLY B 1 109 ? 8.371 -22.609 49.089 1.00 31.74 160 GLY B CA 1
ATOM 2546 C C . GLY B 1 109 ? 9.791 -22.306 49.496 1.00 30.94 160 GLY B C 1
ATOM 2547 O O . GLY B 1 109 ? 10.642 -22.018 48.657 1.00 31.65 160 GLY B O 1
ATOM 2548 N N . GLY B 1 110 ? 10.058 -22.308 50.789 1.00 30.89 161 GLY B N 1
ATOM 2549 C CA . GLY B 1 110 ? 11.436 -22.134 51.294 1.00 30.03 161 GLY B CA 1
ATOM 2550 C C . GLY B 1 110 ? 12.408 -23.222 50.831 1.00 30.78 161 GLY B C 1
ATOM 2551 O O . GLY B 1 110 ? 13.579 -22.953 50.542 1.00 28.30 161 GLY B O 1
ATOM 2552 N N . GLN B 1 111 ? 11.928 -24.464 50.809 1.00 31.49 162 GLN B N 1
ATOM 2553 C CA . GLN B 1 111 ? 12.728 -25.584 50.255 1.00 33.62 162 GLN B CA 1
ATOM 2554 C C . GLN B 1 111 ? 13.111 -25.326 48.808 1.00 32.95 162 GLN B C 1
ATOM 2555 O O . GLN B 1 111 ? 14.220 -25.618 48.399 1.00 34.20 162 GLN B O 1
ATOM 2561 N N . LEU B 1 112 ? 12.174 -24.767 48.055 1.00 32.91 163 LEU B N 1
ATOM 2562 C CA . LEU B 1 112 ? 12.350 -24.500 46.661 1.00 32.75 163 LEU B CA 1
ATOM 2563 C C . LEU B 1 112 ? 13.392 -23.425 46.451 1.00 32.91 163 LEU B C 1
ATOM 2564 O O . LEU B 1 112 ? 14.131 -23.456 45.462 1.00 32.59 163 LEU B O 1
ATOM 2569 N N . GLN B 1 113 ? 13.390 -22.420 47.335 1.00 31.87 164 GLN B N 1
ATOM 2570 C CA . GLN B 1 113 ? 14.410 -21.362 47.309 1.00 30.88 164 GLN B CA 1
ATOM 2571 C C . GLN B 1 113 ? 15.806 -21.928 47.543 1.00 30.82 164 GLN B C 1
ATOM 2572 O O . GLN B 1 113 ? 16.737 -21.598 46.807 1.00 30.96 164 GLN B O 1
ATOM 2578 N N . ALA B 1 114 ? 15.948 -22.755 48.575 1.00 30.18 165 ALA B N 1
ATOM 2579 C CA . ALA B 1 114 ? 17.212 -23.358 48.937 1.00 32.03 165 ALA B CA 1
ATOM 2580 C C . ALA B 1 114 ? 17.743 -24.336 47.864 1.00 33.18 165 ALA B C 1
ATOM 2581 O O . ALA B 1 114 ? 18.947 -24.450 47.688 1.00 33.35 165 ALA B O 1
ATOM 2583 N N . GLU B 1 115 ? 16.843 -25.017 47.160 1.00 34.26 166 GLU B N 1
ATOM 2584 C CA . GLU B 1 115 ? 17.232 -25.955 46.088 1.00 35.98 166 GLU B CA 1
ATOM 2585 C C . GLU B 1 115 ? 17.852 -25.215 44.907 1.00 36.25 166 GLU B C 1
ATOM 2586 O O . GLU B 1 115 ? 18.902 -25.641 44.389 1.00 35.42 166 GLU B O 1
ATOM 2588 N N . VAL B 1 116 ? 17.229 -24.090 44.518 1.00 35.39 167 VAL B N 1
ATOM 2589 C CA . VAL B 1 116 ? 17.798 -23.230 43.491 1.00 36.33 167 VAL B CA 1
ATOM 2590 C C . VAL B 1 116 ? 19.219 -22.823 43.896 1.00 36.52 167 VAL B C 1
ATOM 2591 O O . VAL B 1 116 ? 20.141 -22.880 43.093 1.00 36.79 167 VAL B O 1
ATOM 2595 N N . VAL B 1 117 ? 19.412 -22.437 45.156 1.00 35.77 168 VAL B N 1
ATOM 2596 C CA . VAL B 1 117 ? 20.741 -22.091 45.638 1.00 35.55 168 VAL B CA 1
ATOM 2597 C C . VAL B 1 117 ? 21.719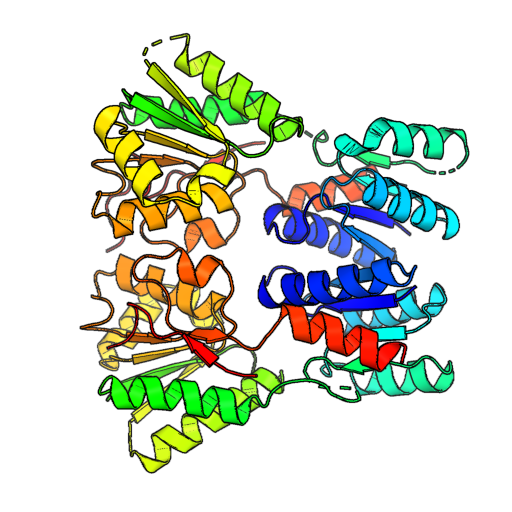 -23.280 45.591 1.00 36.05 168 VAL B C 1
ATOM 2598 O O . VAL B 1 117 ? 22.872 -23.124 45.199 1.00 34.86 168 VAL B O 1
ATOM 2602 N N . ARG B 1 118 ? 21.257 -24.456 46.021 1.00 36.62 169 ARG B N 1
ATOM 2603 C CA . ARG B 1 118 ? 22.094 -25.661 45.993 1.00 38.98 169 ARG B CA 1
ATOM 2604 C C . ARG B 1 118 ? 22.572 -25.926 44.563 1.00 39.11 169 ARG B C 1
ATOM 2605 O O . ARG B 1 118 ? 23.740 -26.222 44.323 1.00 39.46 169 ARG B O 1
ATOM 2613 N N . LYS B 1 119 ? 21.651 -25.811 43.626 1.00 40.03 170 LYS B N 1
ATOM 2614 C CA . LYS B 1 119 ? 21.970 -26.033 42.235 1.00 41.66 170 LYS B CA 1
ATOM 2615 C C . LYS B 1 119 ? 22.965 -25.020 41.708 1.00 42.56 170 LYS B C 1
ATOM 2616 O O . LYS B 1 119 ? 23.900 -25.375 40.942 1.00 43.19 170 LYS B O 1
ATOM 2622 N N . GLY B 1 120 ? 22.807 -23.771 42.155 1.00 40.92 171 GLY B N 1
ATOM 2623 C CA . GLY B 1 120 ? 23.755 -22.713 41.848 1.00 40.33 171 GLY B CA 1
ATOM 2624 C C . GLY B 1 120 ? 25.083 -22.833 42.574 1.00 39.49 171 GLY B C 1
ATOM 2625 O O . GLY B 1 120 ? 25.866 -21.913 42.594 1.00 38.77 171 GLY B O 1
ATOM 2626 N N . LYS B 1 121 ? 25.330 -23.982 43.173 1.00 40.26 172 LYS B N 1
ATOM 2627 C CA . LYS B 1 121 ? 26.549 -24.230 43.933 1.00 41.10 172 LYS B CA 1
ATOM 2628 C C . LYS B 1 121 ? 26.823 -23.231 45.086 1.00 40.86 172 LYS B C 1
ATOM 2629 O O . LYS B 1 121 ? 27.937 -22.735 45.258 1.00 40.40 172 LYS B O 1
ATOM 2635 N N . GLY B 1 122 ? 25.796 -22.964 45.887 1.00 40.76 173 GLY B N 1
ATOM 2636 C CA . GLY B 1 122 ? 25.920 -21.982 46.944 1.00 38.98 173 GLY B CA 1
ATOM 2637 C C . GLY B 1 122 ? 26.729 -22.571 48.063 1.00 38.52 173 GLY B C 1
ATOM 2638 O O . GLY B 1 122 ? 26.551 -23.722 48.405 1.00 38.26 173 GLY B O 1
ATOM 2639 N N . LYS B 1 123 ? 27.629 -21.780 48.632 1.00 36.58 174 LYS B N 1
ATOM 2640 C CA . LYS B 1 123 ? 28.469 -22.268 49.691 1.00 36.10 174 LYS B CA 1
ATOM 2641 C C . LYS B 1 123 ? 28.261 -21.436 50.956 1.00 35.06 174 LYS B C 1
ATOM 2642 O O . LYS B 1 123 ? 28.179 -21.997 52.027 1.00 35.09 174 LYS B O 1
ATOM 2644 N N . ASN B 1 124 ? 28.168 -20.110 50.798 1.00 34.00 175 ASN B N 1
ATOM 2645 C CA . ASN B 1 124 ? 27.971 -19.157 51.920 1.00 33.37 175 ASN B CA 1
ATOM 2646 C C . ASN B 1 124 ? 26.706 -18.355 51.623 1.00 31.79 175 ASN B C 1
ATOM 2647 O O . ASN B 1 124 ? 26.720 -17.541 50.703 1.00 30.31 175 ASN B O 1
ATOM 2652 N N . VAL B 1 125 ? 25.629 -18.648 52.368 1.00 29.50 176 VAL B N 1
ATOM 2653 C CA . VAL B 1 125 ? 24.296 -18.164 52.050 1.00 29.04 176 VAL B CA 1
ATOM 2654 C C . VAL B 1 125 ? 23.874 -17.163 53.120 1.00 27.97 176 VAL B C 1
ATOM 2655 O O . VAL B 1 125 ? 24.030 -17.439 54.314 1.00 28.15 176 VAL B O 1
ATOM 2659 N N . LEU B 1 126 ? 23.397 -16.004 52.690 1.00 27.67 177 LEU B N 1
ATOM 2660 C CA . LEU B 1 126 ? 22.795 -15.013 53.602 1.00 26.58 177 LEU B CA 1
ATOM 2661 C C . LEU B 1 126 ? 21.291 -15.117 53.385 1.00 25.52 177 LEU B C 1
ATOM 2662 O O . LEU B 1 126 ? 20.807 -15.040 52.267 1.00 23.73 177 LEU B O 1
ATOM 2667 N N . ILE B 1 127 ? 20.558 -15.378 54.462 1.00 25.68 178 ILE B N 1
ATOM 2668 C CA . ILE B 1 127 ? 19.094 -15.401 54.426 1.00 25.50 178 ILE B CA 1
ATOM 2669 C C . ILE B 1 127 ? 18.609 -14.028 54.907 1.00 25.93 178 ILE B C 1
ATOM 2670 O O . ILE B 1 127 ? 18.710 -13.684 56.089 1.00 24.82 178 ILE B O 1
ATOM 2675 N N . VAL B 1 128 ? 18.132 -13.222 53.975 1.00 25.93 179 VAL B N 1
ATOM 2676 C CA . VAL B 1 128 ? 17.666 -11.861 54.284 1.00 25.67 179 VAL B CA 1
ATOM 2677 C C . VAL B 1 128 ? 16.151 -11.932 54.445 1.00 27.29 179 VAL B C 1
ATOM 2678 O O . VAL B 1 128 ? 15.398 -12.285 53.511 1.00 27.10 179 VAL B O 1
ATOM 2682 N N . HIS B 1 129 ? 15.681 -11.683 55.656 1.00 27.16 180 HIS B N 1
ATOM 2683 C CA . HIS B 1 129 ? 14.325 -12.033 55.961 1.00 27.53 180 HIS B CA 1
ATOM 2684 C C . HIS B 1 129 ? 13.461 -10.877 56.428 1.00 28.50 180 HIS B C 1
ATOM 2685 O O . HIS B 1 129 ? 13.934 -9.893 56.993 1.00 27.26 180 HIS B O 1
ATOM 2692 N N . GLU B 1 130 ? 12.177 -11.012 56.115 1.00 28.90 181 GLU B N 1
ATOM 2693 C CA . GLU B 1 130 ? 11.175 -10.149 56.665 1.00 30.68 181 GLU B CA 1
ATOM 2694 C C . GLU B 1 130 ? 10.877 -10.560 58.105 1.00 30.69 181 GLU B C 1
ATOM 2695 O O . GLU B 1 130 ? 11.510 -11.452 58.664 1.00 30.87 181 GLU B O 1
ATOM 2701 N N . ASN B 1 131 ? 9.921 -9.869 58.698 1.00 29.67 182 ASN B N 1
ATOM 2702 C CA . ASN B 1 131 ? 9.491 -10.103 60.068 1.00 29.70 182 ASN B CA 1
ATOM 2703 C C . ASN B 1 131 ? 9.041 -11.549 60.314 1.00 28.54 182 ASN B C 1
ATOM 2704 O O . ASN B 1 131 ? 8.014 -11.982 59.779 1.00 25.94 182 ASN B O 1
ATOM 2709 N N . LEU B 1 132 ? 9.780 -12.273 61.162 1.00 28.64 183 LEU B N 1
ATOM 2710 C CA . LEU B 1 132 ? 9.447 -13.702 61.482 1.00 28.87 183 LEU B CA 1
ATOM 2711 C C . LEU B 1 132 ? 8.258 -13.858 62.412 1.00 29.98 183 LEU B C 1
ATOM 2712 O O . LEU B 1 132 ? 7.842 -14.986 62.715 1.00 29.64 183 LEU B O 1
ATOM 2717 N N . LEU B 1 133 ? 7.699 -12.734 62.872 1.00 30.12 184 LEU B N 1
ATOM 2718 C CA . LEU B 1 133 ? 6.418 -12.751 63.543 1.00 31.56 184 LEU B CA 1
ATOM 2719 C C . LEU B 1 133 ? 5.343 -13.290 62.612 1.00 32.30 184 LEU B C 1
ATOM 2720 O O . LEU B 1 133 ? 4.357 -13.927 63.048 1.00 31.90 184 LEU B O 1
ATOM 2725 N N . ILE B 1 134 ? 5.521 -13.028 61.318 1.00 32.53 185 ILE B N 1
ATOM 2726 C CA . ILE B 1 134 ? 4.572 -13.469 60.300 1.00 32.95 185 ILE B CA 1
ATOM 2727 C C . ILE B 1 134 ? 4.802 -14.930 59.912 1.00 34.23 185 ILE B C 1
ATOM 2728 O O . ILE B 1 134 ? 5.883 -15.318 59.447 1.00 33.23 185 ILE B O 1
ATOM 2733 N N . ASP B 1 135 ? 3.760 -15.742 60.088 1.00 34.99 186 ASP B N 1
ATOM 2734 C CA . ASP B 1 135 ? 3.905 -17.195 59.946 1.00 36.26 186 ASP B CA 1
ATOM 2735 C C . ASP B 1 135 ? 4.481 -17.601 58.600 1.00 34.67 186 ASP B C 1
ATOM 2736 O O . ASP B 1 135 ? 5.344 -18.478 58.542 1.00 35.12 186 ASP B O 1
ATOM 2741 N N . ALA B 1 136 ? 3.957 -17.006 57.529 1.00 33.63 187 ALA B N 1
ATOM 2742 C CA . ALA B 1 136 ? 4.424 -17.281 56.168 1.00 32.75 187 ALA B CA 1
ATOM 2743 C C . ALA B 1 136 ? 5.940 -17.116 56.090 1.00 32.40 187 ALA B C 1
ATOM 2744 O O . ALA B 1 136 ? 6.658 -18.023 55.583 1.00 30.92 187 ALA B O 1
ATOM 2746 N N . PHE B 1 137 ? 6.432 -15.976 56.593 1.00 30.64 188 PHE B N 1
ATOM 2747 C CA . PHE B 1 137 ? 7.851 -15.719 56.526 1.00 29.79 188 PHE B CA 1
ATOM 2748 C C . PHE B 1 137 ? 8.682 -16.683 57.339 1.00 29.62 188 PHE B C 1
ATOM 2749 O O . PHE B 1 137 ? 9.712 -17.160 56.869 1.00 28.62 188 PHE B O 1
ATOM 2757 N N . HIS B 1 138 ? 8.228 -16.973 58.556 1.00 29.41 189 HIS B N 1
ATOM 2758 C CA . HIS B 1 138 ? 8.936 -17.861 59.452 1.00 30.69 189 HIS B CA 1
ATOM 2759 C C . HIS B 1 138 ? 8.997 -19.321 58.877 1.00 29.79 189 HIS B C 1
ATOM 2760 O O . HIS B 1 138 ? 10.060 -19.949 58.918 1.00 28.89 189 HIS B O 1
ATOM 2767 N N . GLN B 1 139 ? 7.878 -19.801 58.343 1.00 30.43 190 GLN B N 1
ATOM 2768 C CA . GLN B 1 139 ? 7.756 -21.183 57.778 1.00 32.21 190 GLN B CA 1
ATOM 2769 C C . GLN B 1 139 ? 8.686 -21.302 56.574 1.00 29.75 190 GLN B C 1
ATOM 2770 O O . GLN B 1 139 ? 9.337 -22.301 56.388 1.00 29.09 190 GLN B O 1
ATOM 2776 N N . ARG B 1 140 ? 8.721 -20.255 55.761 1.00 28.37 191 ARG B N 1
ATOM 2777 C CA . ARG B 1 140 ? 9.544 -20.239 54.558 1.00 28.35 191 ARG B CA 1
ATOM 2778 C C . ARG B 1 140 ? 10.989 -20.378 54.982 1.00 28.59 191 ARG B C 1
ATOM 2779 O O . ARG B 1 140 ? 11.755 -21.143 54.376 1.00 28.44 191 ARG B O 1
ATOM 2787 N N . VAL B 1 141 ? 11.371 -19.666 56.050 1.00 27.15 192 VAL B N 1
ATOM 2788 C CA . VAL B 1 141 ? 12.742 -19.723 56.535 1.00 28.41 192 VAL B CA 1
ATOM 2789 C C . VAL B 1 141 ? 13.116 -21.146 57.029 1.00 29.38 192 VAL B C 1
ATOM 2790 O O . VAL B 1 141 ? 14.225 -21.619 56.791 1.00 29.66 192 VAL B O 1
ATOM 2794 N N . GLN B 1 142 ? 12.190 -21.811 57.705 1.00 30.81 193 GLN B N 1
ATOM 2795 C CA . GLN B 1 142 ? 12.427 -23.205 58.154 1.00 32.67 193 GLN B CA 1
ATOM 2796 C C . GLN B 1 142 ? 12.598 -24.139 56.950 1.00 32.97 193 GLN B C 1
ATOM 2797 O O . GLN B 1 142 ? 13.400 -25.082 56.994 1.00 34.55 193 GLN B O 1
ATOM 2803 N N . GLY B 1 143 ? 11.853 -23.857 55.879 1.00 33.75 194 GLY B N 1
ATOM 2804 C CA . GLY B 1 143 ? 11.986 -24.546 54.598 1.00 33.67 194 GLY B CA 1
ATOM 2805 C C . GLY B 1 143 ? 13.411 -24.457 54.097 1.00 34.62 194 GLY B C 1
ATOM 2806 O O . GLY B 1 143 ? 14.021 -25.468 53.723 1.00 34.53 194 GLY B O 1
ATOM 2807 N N . ILE B 1 144 ? 13.951 -23.235 54.070 1.00 33.81 195 ILE B N 1
ATOM 2808 C CA . ILE B 1 144 ? 15.305 -23.010 53.583 1.00 32.75 195 ILE B CA 1
ATOM 2809 C C . ILE B 1 144 ? 16.301 -23.771 54.439 1.00 33.78 195 ILE B C 1
ATOM 2810 O O . ILE B 1 144 ? 17.215 -24.438 53.913 1.00 33.70 195 ILE B O 1
ATOM 2815 N N . LYS B 1 145 ? 16.155 -23.636 55.754 1.00 34.40 196 LYS B N 1
ATOM 2816 C CA . LYS B 1 145 ? 17.086 -24.230 56.712 1.00 36.68 196 LYS B CA 1
ATOM 2817 C C . LYS B 1 145 ? 17.038 -25.770 56.621 1.00 38.21 196 LYS B C 1
ATOM 2818 O O . LYS B 1 145 ? 18.076 -26.418 56.732 1.00 38.99 196 LYS B O 1
ATOM 2824 N N . TYR B 1 146 ? 15.835 -26.324 56.445 1.00 38.54 197 TYR B N 1
ATOM 2825 C CA . TYR B 1 146 ? 15.657 -27.750 56.176 1.00 40.14 197 TYR B CA 1
ATOM 2826 C C . TYR B 1 146 ? 16.589 -28.253 55.075 1.00 41.11 197 TYR B C 1
ATOM 2827 O O . TYR B 1 146 ? 17.336 -29.230 55.270 1.00 43.28 197 TYR B O 1
ATOM 2829 N N . ILE B 1 147 ? 16.550 -27.613 53.911 1.00 40.62 198 ILE B N 1
ATOM 2830 C CA . ILE B 1 147 ? 17.423 -28.016 52.812 1.00 40.38 198 ILE B CA 1
ATOM 2831 C C . ILE B 1 147 ? 18.897 -27.717 53.100 1.00 40.87 198 ILE B C 1
ATOM 2832 O O . ILE B 1 147 ? 19.737 -28.618 53.011 1.00 40.71 198 ILE B O 1
ATOM 2837 N N . LEU B 1 148 ? 19.229 -26.477 53.491 1.00 40.47 199 LEU B N 1
ATOM 2838 C CA . LEU B 1 148 ? 20.633 -26.138 53.724 1.00 40.34 199 LEU B CA 1
ATOM 2839 C C . LEU B 1 148 ? 21.321 -26.949 54.808 1.00 41.63 199 LEU B C 1
ATOM 2840 O O . LEU B 1 148 ? 22.490 -27.278 54.641 1.00 41.34 199 LEU B O 1
ATOM 2845 N N . ASP B 1 149 ? 20.635 -27.240 55.914 1.00 42.22 200 ASP B N 1
ATOM 2846 C CA . ASP B 1 149 ? 21.201 -28.143 56.945 1.00 44.99 200 ASP B CA 1
ATOM 2847 C C . ASP B 1 149 ? 21.565 -29.549 56.406 1.00 44.99 200 ASP B C 1
ATOM 2848 O O . ASP B 1 149 ? 22.700 -29.984 56.545 1.00 45.13 200 ASP B O 1
ATOM 2853 N N . GLN B 1 150 ? 20.609 -30.236 55.781 1.00 45.99 201 GLN B N 1
ATOM 2854 C CA . GLN B 1 150 ? 20.903 -31.506 55.079 1.00 46.66 201 GLN B CA 1
ATOM 2855 C C . GLN B 1 150 ? 22.144 -31.436 54.162 1.00 46.60 201 GLN B C 1
ATOM 2856 O O . GLN B 1 150 ? 22.959 -32.367 54.098 1.00 46.88 201 GLN B O 1
ATOM 2858 N N . GLN B 1 151 ? 22.291 -30.318 53.466 1.00 46.23 202 GLN B N 1
ATOM 2859 C CA . GLN B 1 151 ? 23.374 -30.121 52.523 1.00 45.76 202 GLN B CA 1
ATOM 2860 C C . GLN B 1 151 ? 24.670 -29.684 53.180 1.00 45.37 202 GLN B C 1
ATOM 2861 O O . GLN B 1 151 ? 25.703 -29.569 52.504 1.00 45.18 202 GLN B O 1
ATOM 2867 N N . ARG B 1 152 ? 24.609 -29.423 54.481 1.00 44.21 203 ARG B N 1
ATOM 2868 C CA . ARG B 1 152 ? 25.717 -28.791 55.212 1.00 44.07 203 ARG B CA 1
ATOM 2869 C C . ARG B 1 152 ? 26.281 -27.587 54.466 1.00 43.69 203 ARG B C 1
ATOM 2870 O O . ARG B 1 152 ? 27.504 -27.394 54.341 1.00 45.26 203 ARG B O 1
ATOM 2872 N N . ILE B 1 153 ? 25.369 -26.765 53.967 1.00 42.54 204 ILE B N 1
ATOM 2873 C CA . ILE B 1 153 ? 25.706 -25.457 53.396 1.00 40.96 204 ILE B CA 1
ATOM 2874 C C . ILE B 1 153 ? 25.558 -24.430 54.527 1.00 39.79 204 ILE B C 1
ATOM 2875 O O . ILE B 1 153 ? 24.520 -24.383 55.190 1.00 39.65 204 ILE B O 1
ATOM 2880 N N . ASP B 1 154 ? 26.607 -23.639 54.739 1.00 38.88 205 ASP B N 1
ATOM 2881 C CA . ASP B 1 154 ? 26.653 -22.538 55.740 1.00 37.98 205 ASP B CA 1
ATOM 2882 C C . ASP B 1 154 ? 25.697 -21.379 55.409 1.00 36.35 205 ASP B C 1
ATOM 2883 O O . ASP B 1 154 ? 25.596 -20.956 54.276 1.00 36.40 205 ASP B O 1
ATOM 2888 N N . TYR B 1 155 ? 25.017 -20.857 56.418 1.00 35.29 206 TYR B N 1
ATOM 2889 C CA . TYR B 1 155 ? 24.136 -19.718 56.200 1.00 34.47 206 TYR B CA 1
ATOM 2890 C C . TYR B 1 155 ? 24.093 -18.818 57.419 1.00 32.85 206 TYR B C 1
ATOM 2891 O O . TYR B 1 155 ? 24.362 -19.237 58.531 1.00 30.73 206 TYR B O 1
ATOM 2900 N N . LYS B 1 156 ? 23.748 -17.568 57.184 1.00 31.73 207 LYS B N 1
ATOM 2901 C CA . LYS B 1 156 ? 23.596 -16.634 58.281 1.00 31.81 207 LYS B CA 1
ATOM 2902 C C . LYS B 1 156 ? 22.260 -15.933 58.042 1.00 30.15 207 LYS B C 1
ATOM 2903 O O . LYS B 1 156 ? 21.807 -15.846 56.925 1.00 28.42 207 LYS B O 1
ATOM 2909 N N . MET B 1 157 ? 21.610 -15.443 59.095 1.00 29.68 208 MET B N 1
ATOM 2910 C CA . MET B 1 157 ? 20.301 -14.805 58.923 1.00 29.29 208 MET B CA 1
ATOM 2911 C C . MET B 1 157 ? 20.422 -13.297 59.203 1.00 30.32 208 MET B C 1
ATOM 2912 O O . MET B 1 157 ? 21.007 -12.897 60.208 1.00 30.35 208 MET B O 1
ATOM 2917 N N . LEU B 1 158 ? 19.869 -12.465 58.322 1.00 30.30 209 LEU B N 1
ATOM 2918 C CA . LEU B 1 158 ? 19.969 -11.000 58.473 1.00 30.03 209 LEU B CA 1
ATOM 2919 C C . LEU B 1 158 ? 18.585 -10.412 58.345 1.00 30.24 209 LEU B C 1
ATOM 2920 O O . LEU B 1 158 ? 17.927 -10.644 57.324 1.00 27.94 209 LEU B O 1
ATOM 2925 N N . GLU B 1 159 ? 18.140 -9.642 59.333 1.00 29.92 210 GLU B N 1
ATOM 2926 C CA . GLU B 1 159 ? 16.853 -8.950 59.165 1.00 32.30 210 GLU B CA 1
ATOM 2927 C C . GLU B 1 159 ? 16.877 -7.791 58.176 1.00 32.25 210 GLU B C 1
ATOM 2928 O O . GLU B 1 159 ? 17.781 -6.972 58.206 1.00 31.85 210 GLU B O 1
ATOM 2934 N N . ALA B 1 160 ? 15.838 -7.695 57.348 1.00 32.76 211 ALA B N 1
ATOM 2935 C CA . ALA B 1 160 ? 15.849 -6.816 56.180 1.00 35.65 211 ALA B CA 1
ATOM 2936 C C . ALA B 1 160 ? 15.986 -5.301 56.485 1.00 38.37 211 ALA B C 1
ATOM 2937 O O . ALA B 1 160 ? 16.398 -4.529 55.635 1.00 38.61 211 ALA B O 1
ATOM 2939 N N . THR B 1 161 ? 15.679 -4.894 57.696 1.00 41.32 212 THR B N 1
ATOM 2940 C CA . THR B 1 161 ? 15.953 -3.504 58.094 1.00 45.30 212 THR B CA 1
ATOM 2941 C C . THR B 1 161 ? 17.447 -3.140 57.966 1.00 46.63 212 THR B C 1
ATOM 2942 O O . THR B 1 161 ? 17.796 -2.043 57.521 1.00 46.86 212 THR B O 1
ATOM 2946 N N . LEU B 1 162 ? 18.326 -4.079 58.287 1.00 48.56 213 LEU B N 1
ATOM 2947 C CA . LEU B 1 162 ? 19.747 -3.794 58.280 1.00 50.57 213 LEU B CA 1
ATOM 2948 C C . LEU B 1 162 ? 20.269 -3.653 56.834 1.00 51.73 213 LEU B C 1
ATOM 2949 O O . LEU B 1 162 ? 21.479 -3.457 56.613 1.00 52.51 213 LEU B O 1
ATOM 2954 N N . LEU B 1 163 ? 19.340 -3.735 55.869 1.00 51.84 214 LEU B N 1
ATOM 2955 C CA . LEU B 1 163 ? 19.567 -3.331 54.478 1.00 52.51 214 LEU B CA 1
ATOM 2956 C C . LEU B 1 163 ? 19.642 -1.795 54.291 1.00 52.84 214 LEU B C 1
ATOM 2957 O O . LEU B 1 163 ? 20.278 -1.326 53.332 1.00 53.46 214 LEU B O 1
ATOM 2962 N N . ASP B 1 164 ? 18.982 -1.036 55.184 1.00 52.41 215 ASP B N 1
ATOM 2963 C CA . ASP B 1 164 ? 18.900 0.456 55.101 1.00 52.78 215 ASP B CA 1
ATOM 2964 C C . ASP B 1 164 ? 20.254 1.230 55.008 1.00 50.86 215 ASP B C 1
ATOM 2965 O O . ASP B 1 164 ? 20.325 2.297 54.378 1.00 50.94 215 ASP B O 1
ATOM 2970 N N . ASN B 1 165 ? 21.294 0.719 55.673 1.00 48.77 216 ASN B N 1
ATOM 2971 C CA . ASN B 1 165 ? 22.667 1.220 55.511 1.00 46.54 216 ASN B CA 1
ATOM 2972 C C . ASN B 1 165 ? 23.490 0.373 54.532 1.00 43.97 216 ASN B C 1
ATOM 2973 O O . ASN B 1 165 ? 24.058 -0.652 54.906 1.00 41.93 216 ASN B O 1
ATOM 2978 N N . ASP B 1 166 ? 23.574 0.785 53.283 1.00 42.61 217 ASP B N 1
ATOM 2979 C CA . ASP B 1 166 ? 24.095 -0.181 52.314 1.00 41.85 217 ASP B CA 1
ATOM 2980 C C . ASP B 1 166 ? 25.602 -0.512 52.403 1.00 40.01 217 ASP B C 1
ATOM 2981 O O . ASP B 1 166 ? 26.000 -1.642 52.199 1.00 39.07 217 ASP B O 1
ATOM 2986 N N . LYS B 1 167 ? 26.416 0.451 52.793 1.00 38.23 218 LYS B N 1
ATOM 2987 C CA . LYS B 1 167 ? 27.836 0.187 53.046 1.00 39.32 218 LYS B CA 1
ATOM 2988 C C . LYS B 1 167 ? 28.088 -0.851 54.152 1.00 36.33 218 LYS B C 1
ATOM 2989 O O . LYS B 1 167 ? 28.964 -1.698 54.013 1.00 36.45 218 LYS B O 1
ATOM 2995 N N . LYS B 1 168 ? 27.312 -0.818 55.229 1.00 35.25 219 LYS B N 1
ATOM 2996 C CA . LYS B 1 168 ? 27.415 -1.845 56.289 1.00 34.00 219 LYS B CA 1
ATOM 2997 C C . LYS B 1 168 ? 26.972 -3.251 55.797 1.00 32.88 219 LYS B C 1
ATOM 2998 O O . LYS B 1 168 ? 27.544 -4.284 56.171 1.00 32.12 219 LYS B O 1
ATOM 3000 N N . PHE B 1 169 ? 25.950 -3.285 54.949 1.00 31.37 220 PHE B N 1
ATOM 3001 C CA . PHE B 1 169 ? 25.552 -4.542 54.346 1.00 29.73 220 PHE B CA 1
ATOM 3002 C C . PHE B 1 169 ? 26.708 -5.157 53.534 1.00 29.08 220 PHE B C 1
ATOM 3003 O O . PHE B 1 169 ? 27.047 -6.354 53.669 1.00 28.22 220 PHE B O 1
ATOM 3011 N N . ILE B 1 170 ? 27.324 -4.317 52.701 1.00 29.35 221 ILE B N 1
ATOM 3012 C CA . ILE B 1 170 ? 28.445 -4.731 51.865 1.00 29.96 221 ILE B CA 1
ATOM 3013 C C . ILE B 1 170 ? 29.620 -5.237 52.689 1.00 29.63 221 ILE B C 1
ATOM 3014 O O . ILE B 1 170 ? 30.258 -6.212 52.318 1.00 29.80 221 ILE B O 1
ATOM 3019 N N . ASP B 1 171 ? 29.909 -4.577 53.816 1.00 30.83 222 ASP B N 1
ATOM 3020 C CA . ASP B 1 171 ? 31.005 -4.995 54.712 1.00 30.95 222 ASP B CA 1
ATOM 3021 C C . ASP B 1 171 ? 30.748 -6.425 55.162 1.00 29.94 222 ASP B C 1
ATOM 3022 O O . ASP B 1 171 ? 31.641 -7.254 55.225 1.00 30.58 222 ASP B O 1
ATOM 3027 N N . LEU B 1 172 ? 29.491 -6.698 55.473 1.00 29.96 223 LEU B N 1
ATOM 3028 C CA . LEU B 1 172 ? 29.100 -8.010 55.974 1.00 30.13 223 LEU B CA 1
ATOM 3029 C C . LEU B 1 172 ? 29.226 -9.098 54.884 1.00 30.17 223 LEU B C 1
ATOM 3030 O O . LEU B 1 172 ? 29.786 -10.165 55.104 1.00 30.06 223 LEU B O 1
ATOM 3035 N N . ILE B 1 173 ? 28.662 -8.810 53.723 1.00 31.53 224 ILE B N 1
ATOM 3036 C CA . ILE B 1 173 ? 28.806 -9.624 52.503 1.00 33.61 224 ILE B CA 1
ATOM 3037 C C . ILE B 1 173 ? 30.265 -9.995 52.195 1.00 33.11 224 ILE B C 1
ATOM 3038 O O . ILE B 1 173 ? 30.559 -11.130 51.889 1.00 33.82 224 ILE B O 1
ATOM 3043 N N . LYS B 1 174 ? 31.171 -9.030 52.267 1.00 34.52 225 LYS B N 1
ATOM 3044 C CA . LYS B 1 174 ? 32.588 -9.287 52.037 1.00 35.04 225 LYS B CA 1
ATOM 3045 C C . LYS B 1 174 ? 33.195 -10.158 53.136 1.00 36.26 225 LYS B C 1
ATOM 3046 O O . LYS B 1 174 ? 33.857 -11.160 52.850 1.00 35.93 225 LYS B O 1
ATOM 3052 N N . GLU B 1 175 ? 32.929 -9.806 54.395 1.00 35.46 226 GLU B N 1
ATOM 3053 C CA . GLU B 1 175 ? 33.521 -10.506 55.535 1.00 36.29 226 GLU B CA 1
ATOM 3054 C C . GLU B 1 175 ? 33.155 -11.979 55.566 1.00 36.08 226 GLU B C 1
ATOM 3055 O O . GLU B 1 175 ? 33.970 -12.837 55.921 1.00 35.40 226 GLU B O 1
ATOM 3061 N N . LEU B 1 176 ? 31.893 -12.238 55.245 1.00 35.12 227 LEU B N 1
ATOM 3062 C CA . LEU B 1 176 ? 31.323 -13.564 55.229 1.00 34.94 227 LEU B CA 1
ATOM 3063 C C . LEU B 1 176 ? 31.505 -14.295 53.871 1.00 34.59 227 LEU B C 1
ATOM 3064 O O . LEU B 1 176 ? 31.150 -15.474 53.754 1.00 34.20 227 LEU B O 1
ATOM 3069 N N . SER B 1 177 ? 32.061 -13.621 52.865 1.00 34.39 228 SER B N 1
ATOM 3070 C CA . SER B 1 177 ? 32.234 -14.228 51.515 1.00 34.48 228 SER B CA 1
ATOM 3071 C C . SER B 1 177 ? 30.934 -14.819 50.940 1.00 33.87 228 SER B C 1
ATOM 3072 O O . SER B 1 177 ? 30.907 -15.924 50.346 1.00 33.85 228 SER B O 1
ATOM 3075 N N . ILE B 1 178 ? 29.842 -14.078 51.127 1.00 32.04 229 ILE B N 1
ATOM 3076 C CA . ILE B 1 178 ? 28.527 -14.516 50.690 1.00 29.81 229 ILE B CA 1
ATOM 3077 C C . ILE B 1 178 ? 28.542 -14.677 49.164 1.00 29.13 229 ILE B C 1
ATOM 3078 O O . ILE B 1 178 ? 29.022 -13.795 48.455 1.00 28.48 229 ILE B O 1
ATOM 3083 N N . ASP B 1 179 ? 27.949 -15.761 48.676 1.00 29.02 230 ASP B N 1
ATOM 3084 C CA . ASP B 1 179 ? 27.881 -15.993 47.228 1.00 29.19 230 ASP B CA 1
ATOM 3085 C C . ASP B 1 179 ? 26.456 -16.242 46.823 1.00 28.70 230 ASP B C 1
ATOM 3086 O O . ASP B 1 179 ? 26.165 -16.365 45.629 1.00 27.73 230 ASP B O 1
ATOM 3091 N N . SER B 1 180 ? 25.569 -16.352 47.826 1.00 28.49 231 SER B N 1
ATOM 3092 C CA . SER B 1 180 ? 24.135 -16.612 47.607 1.00 28.58 231 SER B CA 1
ATOM 3093 C C . SER B 1 180 ? 23.254 -15.853 48.606 1.00 27.03 231 SER B C 1
ATOM 3094 O O . SER B 1 180 ? 23.544 -15.852 49.792 1.00 28.25 231 SER B O 1
ATOM 3097 N N . ILE B 1 181 ? 22.177 -15.245 48.136 1.00 26.32 232 ILE B N 1
ATOM 3098 C CA . ILE B 1 181 ? 21.285 -14.508 49.035 1.00 25.92 232 ILE B CA 1
ATOM 3099 C C . ILE B 1 181 ? 19.852 -14.938 48.782 1.00 26.62 232 ILE B C 1
ATOM 3100 O O . ILE B 1 181 ? 19.315 -14.779 47.697 1.00 26.63 232 ILE B O 1
ATOM 3105 N N . ILE B 1 182 ? 19.212 -15.483 49.809 1.00 26.86 233 ILE B N 1
ATOM 3106 C CA . ILE B 1 182 ? 17.805 -15.858 49.694 1.00 25.52 233 ILE B CA 1
ATOM 3107 C C . ILE B 1 182 ? 16.978 -14.847 50.473 1.00 25.34 233 ILE B C 1
ATOM 3108 O O . ILE B 1 182 ? 17.211 -14.607 51.653 1.00 24.17 233 ILE B O 1
ATOM 3113 N N . CYS B 1 183 ? 16.020 -14.247 49.787 1.00 25.19 234 CYS B N 1
ATOM 3114 C CA . CYS B 1 183 ? 15.174 -13.173 50.346 1.00 25.21 234 CYS B CA 1
ATOM 3115 C C . CYS B 1 183 ? 13.762 -13.659 50.559 1.00 25.02 234 CYS B C 1
ATOM 3116 O O . CYS B 1 183 ? 13.251 -14.446 49.765 1.00 25.05 234 CYS B O 1
ATOM 3119 N N . SER B 1 184 ? 13.118 -13.183 51.629 1.00 25.28 235 SER B N 1
ATOM 3120 C CA . SER B 1 184 ? 11.721 -13.490 51.901 1.00 24.92 235 SER B CA 1
ATOM 3121 C C . SER B 1 184 ? 10.770 -13.085 50.792 1.00 25.71 235 SER B C 1
ATOM 3122 O O . SER B 1 184 ? 9.768 -13.753 50.613 1.00 26.45 235 SER B O 1
ATOM 3125 N N . ASN B 1 185 ? 11.010 -11.976 50.082 1.00 24.37 236 ASN B N 1
ATOM 3126 C CA . ASN B 1 185 ? 10.120 -11.688 48.945 1.00 25.39 236 ASN B CA 1
ATOM 3127 C C . ASN B 1 185 ? 10.885 -10.932 47.884 1.00 26.05 236 ASN B C 1
ATOM 3128 O O . ASN B 1 185 ? 12.099 -10.753 48.017 1.00 25.60 236 ASN B O 1
ATOM 3133 N N . ASP B 1 186 ? 10.198 -10.522 46.819 1.00 25.84 237 ASP B N 1
ATOM 3134 C CA . ASP B 1 186 ? 10.858 -9.915 45.674 1.00 26.55 237 ASP B CA 1
ATOM 3135 C C . ASP B 1 186 ? 11.254 -8.445 45.981 1.00 26.35 237 ASP B C 1
ATOM 3136 O O . ASP B 1 186 ? 12.245 -7.910 45.411 1.00 25.95 237 ASP B O 1
ATOM 3141 N N . LEU B 1 187 ? 10.506 -7.768 46.857 1.00 25.69 238 LEU B N 1
ATOM 3142 C CA . LEU B 1 187 ? 10.949 -6.415 47.271 1.00 27.02 238 LEU B CA 1
ATOM 3143 C C . LEU B 1 187 ? 12.314 -6.505 47.959 1.00 27.28 238 LEU B C 1
ATOM 3144 O O . LEU B 1 187 ? 13.197 -5.712 47.668 1.00 27.36 238 LEU B O 1
ATOM 3149 N N . LEU B 1 188 ? 12.536 -7.512 48.799 1.00 25.96 239 LEU B N 1
ATOM 3150 C CA . LEU B 1 188 ? 13.854 -7.617 49.431 1.00 26.61 239 LEU B CA 1
ATOM 3151 C C . LEU B 1 188 ? 14.921 -7.951 48.392 1.00 26.33 239 LEU B C 1
ATOM 3152 O O . LEU B 1 188 ? 16.012 -7.379 48.434 1.00 26.74 239 LEU B O 1
ATOM 3157 N N . ALA B 1 189 ? 14.599 -8.878 47.487 1.00 25.49 240 ALA B N 1
ATOM 3158 C CA . ALA B 1 189 ? 15.576 -9.366 46.476 1.00 26.59 240 ALA B CA 1
ATOM 3159 C C . ALA B 1 189 ? 16.007 -8.233 45.587 1.00 25.94 240 ALA B C 1
ATOM 3160 O O . ALA B 1 189 ? 17.171 -8.070 45.303 1.00 26.79 240 ALA B O 1
ATOM 3162 N N . ILE B 1 190 ? 15.048 -7.454 45.163 1.00 26.30 241 ILE B N 1
ATOM 3163 C CA . ILE B 1 190 ? 15.298 -6.346 44.264 1.00 27.97 241 ILE B CA 1
ATOM 3164 C C . ILE B 1 190 ? 16.176 -5.277 44.914 1.00 28.91 241 ILE B C 1
ATOM 3165 O O . ILE B 1 190 ? 17.124 -4.755 44.311 1.00 28.34 241 ILE B O 1
ATOM 3170 N N . ASN B 1 191 ? 15.843 -4.933 46.143 1.00 28.07 242 ASN B N 1
ATOM 3171 C CA . ASN B 1 191 ? 16.632 -3.981 46.897 1.00 28.33 242 ASN B CA 1
ATOM 3172 C C . ASN B 1 191 ? 18.080 -4.481 47.016 1.00 26.88 242 ASN B C 1
ATOM 3173 O O . ASN B 1 191 ? 19.013 -3.760 46.707 1.00 26.16 242 ASN B O 1
ATOM 3178 N N . VAL B 1 192 ? 18.241 -5.721 47.445 1.00 26.21 243 VAL B N 1
ATOM 3179 C CA . VAL B 1 192 ? 19.542 -6.378 47.581 1.00 26.08 243 VAL B CA 1
ATOM 3180 C C . VAL B 1 192 ? 20.343 -6.353 46.263 1.00 25.16 243 VAL B C 1
ATOM 3181 O O . VAL B 1 192 ? 21.533 -6.065 46.271 1.00 23.03 243 VAL B O 1
ATOM 3185 N N . LEU B 1 193 ? 19.661 -6.636 45.155 1.00 25.25 244 LEU B N 1
ATOM 3186 C CA . LEU B 1 193 ? 20.288 -6.634 43.813 1.00 25.42 244 LEU B CA 1
ATOM 3187 C C . LEU B 1 193 ? 20.918 -5.272 43.516 1.00 25.13 244 LEU B C 1
ATOM 3188 O O . LEU B 1 193 ? 22.081 -5.215 43.112 1.00 25.35 244 LEU B O 1
ATOM 3193 N N . GLY B 1 194 ? 20.161 -4.199 43.768 1.00 24.24 245 GLY B N 1
ATOM 3194 C CA . GLY B 1 194 ? 20.624 -2.851 43.522 1.00 24.33 245 GLY B CA 1
ATOM 3195 C C . GLY B 1 194 ? 21.818 -2.607 44.413 1.00 25.09 245 GLY B C 1
ATOM 3196 O O . GLY B 1 194 ? 22.766 -1.953 44.005 1.00 25.07 245 GLY B O 1
ATOM 3197 N N . ILE B 1 195 ? 21.752 -3.040 45.674 1.00 23.76 246 ILE B N 1
ATOM 3198 C CA . ILE B 1 195 ? 22.877 -2.777 46.551 1.00 22.76 246 ILE B CA 1
ATOM 3199 C C . ILE B 1 195 ? 24.177 -3.432 46.080 1.00 23.24 246 ILE B C 1
ATOM 3200 O O . ILE B 1 195 ? 25.231 -2.744 45.950 1.00 23.27 246 ILE B O 1
ATOM 3205 N N . VAL B 1 196 ? 24.120 -4.737 45.764 1.00 22.00 247 VAL B N 1
ATOM 3206 C CA . VAL B 1 196 ? 25.340 -5.414 45.401 1.00 22.78 247 VAL B CA 1
ATOM 3207 C C . VAL B 1 196 ? 25.864 -4.893 44.060 1.00 24.80 247 VAL B C 1
ATOM 3208 O O . VAL B 1 196 ? 27.079 -4.741 43.894 1.00 26.62 247 VAL B O 1
ATOM 3212 N N . GLN B 1 197 ? 24.963 -4.563 43.139 1.00 25.41 248 GLN B N 1
ATOM 3213 C CA . GLN B 1 197 ? 25.387 -4.100 41.843 1.00 25.64 248 GLN B CA 1
ATOM 3214 C C . GLN B 1 197 ? 26.061 -2.758 41.938 1.00 26.39 248 GLN B C 1
ATOM 3215 O O . GLN B 1 197 ? 27.056 -2.531 41.264 1.00 25.45 248 GLN B O 1
ATOM 3221 N N . ARG B 1 198 ? 25.509 -1.881 42.782 1.00 27.38 249 ARG B N 1
ATOM 3222 C CA . ARG B 1 198 ? 26.017 -0.546 43.034 1.00 28.77 249 ARG B CA 1
ATOM 3223 C C . ARG B 1 198 ? 27.441 -0.610 43.635 1.00 28.53 249 ARG B C 1
ATOM 3224 O O . ARG B 1 198 ? 28.237 0.307 43.437 1.00 27.48 249 ARG B O 1
ATOM 3232 N N . TYR B 1 199 ? 27.760 -1.689 44.351 1.00 27.42 250 TYR B N 1
ATOM 3233 C CA . TYR B 1 199 ? 29.089 -1.891 44.932 1.00 28.35 250 TYR B CA 1
ATOM 3234 C C . TYR B 1 199 ? 29.941 -2.867 44.119 1.00 28.28 250 TYR B C 1
ATOM 3235 O O . TYR B 1 199 ? 30.919 -3.443 44.618 1.00 28.34 250 TYR B O 1
ATOM 3244 N N . HIS B 1 200 ? 29.489 -3.094 42.885 1.00 30.01 251 HIS B N 1
ATOM 3245 C CA . HIS B 1 200 ? 30.264 -3.753 41.802 1.00 30.83 251 HIS B CA 1
ATOM 3246 C C . HIS B 1 200 ? 30.482 -5.205 42.079 1.00 31.07 251 HIS B C 1
ATOM 3247 O O . HIS B 1 200 ? 31.576 -5.733 41.843 1.00 32.21 251 HIS B O 1
ATOM 3254 N N . PHE B 1 201 ? 29.448 -5.853 42.611 1.00 30.10 252 PHE B N 1
ATOM 3255 C CA . PHE B 1 201 ? 29.445 -7.311 42.638 1.00 31.26 252 PHE B CA 1
ATOM 3256 C C . PHE B 1 201 ? 28.760 -7.756 41.370 1.00 32.14 252 PHE B C 1
ATOM 3257 O O . PHE B 1 201 ? 27.800 -7.097 40.929 1.00 31.61 252 PHE B O 1
ATOM 3265 N N . LYS B 1 202 ? 29.240 -8.871 40.815 1.00 32.69 253 LYS B N 1
ATOM 3266 C CA . LYS B 1 202 ? 28.659 -9.456 39.637 1.00 34.24 253 LYS B CA 1
ATOM 3267 C C . LYS B 1 202 ? 27.591 -10.491 40.002 1.00 33.83 253 LYS B C 1
ATOM 3268 O O . LYS B 1 202 ? 27.833 -11.464 40.741 1.00 34.49 253 LYS B O 1
ATOM 3274 N N . VAL B 1 203 ? 26.415 -10.278 39.450 1.00 32.63 254 VAL B N 1
ATOM 3275 C CA . VAL B 1 203 ? 25.293 -11.149 39.667 1.00 31.92 254 VAL B CA 1
ATOM 3276 C C . VAL B 1 203 ? 24.997 -11.840 38.315 1.00 32.31 254 VAL B C 1
ATOM 3277 O O . VAL B 1 203 ? 24.813 -11.139 37.316 1.00 32.09 254 VAL B O 1
ATOM 3281 N N . PRO B 1 204 ? 24.871 -13.180 38.301 1.00 32.63 255 PRO B N 1
ATOM 3282 C CA . PRO B 1 204 ? 24.971 -14.101 39.452 1.00 33.19 255 PRO B CA 1
ATOM 3283 C C . PRO B 1 204 ? 26.341 -14.745 39.742 1.00 33.40 255 PRO B C 1
ATOM 3284 O O . PRO B 1 204 ? 26.467 -15.520 40.695 1.00 34.86 255 PRO B O 1
ATOM 3288 N N . ALA B 1 205 ? 27.360 -14.471 38.951 1.00 34.29 256 ALA B N 1
ATOM 3289 C CA . ALA B 1 205 ? 28.593 -15.274 39.048 1.00 34.46 256 ALA B CA 1
ATOM 3290 C C . ALA B 1 205 ? 29.217 -15.132 40.426 1.00 34.72 256 ALA B C 1
ATOM 3291 O O . ALA B 1 205 ? 29.679 -16.122 41.016 1.00 35.09 256 ALA B O 1
ATOM 3293 N N . GLU B 1 206 ? 29.262 -13.896 40.919 1.00 32.81 257 GLU B N 1
ATOM 3294 C CA . GLU B 1 206 ? 29.768 -13.628 42.265 1.00 33.39 257 GLU B CA 1
ATOM 3295 C C . GLU B 1 206 ? 28.651 -13.853 43.330 1.00 31.61 257 GLU B C 1
ATOM 3296 O O . GLU B 1 206 ? 28.823 -14.604 44.283 1.00 30.27 257 GLU B O 1
ATOM 3302 N N . ILE B 1 207 ? 27.516 -13.180 43.143 1.00 29.15 258 ILE B N 1
ATOM 3303 C CA . ILE B 1 207 ? 26.437 -13.324 44.098 1.00 29.17 258 ILE B CA 1
ATOM 3304 C C . ILE B 1 207 ? 25.184 -13.656 43.345 1.00 27.35 258 ILE B C 1
ATOM 3305 O O . ILE B 1 207 ? 24.807 -12.936 42.488 1.00 26.20 258 ILE B O 1
ATOM 3310 N N . GLN B 1 208 ? 24.569 -14.777 43.682 1.00 27.90 259 GLN B N 1
ATOM 3311 C CA . GLN B 1 208 ? 23.232 -15.081 43.192 1.00 27.26 259 GLN B CA 1
ATOM 3312 C C . GLN B 1 208 ? 22.167 -14.723 44.226 1.00 27.58 259 GLN B C 1
ATOM 3313 O O . GLN B 1 208 ? 22.418 -14.777 45.443 1.00 27.57 259 GLN B O 1
ATOM 3319 N N . ILE B 1 209 ? 20.984 -14.363 43.733 1.00 27.29 260 ILE B N 1
ATOM 3320 C CA . ILE B 1 209 ? 19.914 -13.829 44.618 1.00 27.51 260 ILE B CA 1
ATOM 3321 C C . ILE B 1 209 ? 18.634 -14.457 44.174 1.00 27.25 260 ILE B C 1
ATOM 3322 O O . ILE B 1 209 ? 18.394 -14.557 42.972 1.00 27.66 260 ILE B O 1
ATOM 3327 N N . ILE B 1 210 ? 17.798 -14.837 45.127 1.00 27.11 261 ILE B N 1
ATOM 3328 C CA . ILE B 1 210 ? 16.466 -15.353 44.834 1.00 27.84 261 ILE B CA 1
ATOM 3329 C C . ILE B 1 210 ? 15.410 -14.704 45.759 1.00 26.40 261 ILE B C 1
ATOM 3330 O O . ILE B 1 210 ? 15.674 -14.509 46.970 1.00 25.76 261 ILE B O 1
ATOM 3335 N N . GLY B 1 211 ? 14.274 -14.334 45.166 1.00 24.90 262 GLY B N 1
ATOM 3336 C CA . GLY B 1 211 ? 13.168 -13.741 45.894 1.00 26.57 262 GLY B CA 1
ATOM 3337 C C . GLY B 1 211 ? 11.997 -14.680 46.075 1.00 27.48 262 GLY B C 1
ATOM 3338 O O . GLY B 1 211 ? 12.168 -15.902 46.136 1.00 28.20 262 GLY B O 1
ATOM 3339 N N . TYR B 1 212 ? 10.800 -14.115 46.100 1.00 28.16 263 TYR B N 1
ATOM 3340 C CA . TYR B 1 212 ? 9.568 -14.905 46.292 1.00 29.40 263 TYR B CA 1
ATOM 3341 C C . TYR B 1 212 ? 8.439 -13.990 45.956 1.00 29.06 263 TYR B C 1
ATOM 3342 O O . TYR B 1 212 ? 8.495 -12.798 46.277 1.00 28.48 263 TYR B O 1
ATOM 3351 N N . ASP B 1 213 ? 7.409 -14.544 45.320 1.00 30.14 264 ASP B N 1
ATOM 3352 C CA . ASP B 1 213 ? 6.127 -13.851 44.949 1.00 31.04 264 ASP B CA 1
ATOM 3353 C C . ASP B 1 213 ? 5.925 -13.672 43.423 1.00 32.23 264 ASP B C 1
ATOM 3354 O O . ASP B 1 213 ? 4.787 -13.646 42.959 1.00 33.78 264 ASP B O 1
ATOM 3359 N N . ASN B 1 214 ? 7.010 -13.504 42.663 1.00 32.05 265 ASN B N 1
ATOM 3360 C CA . ASN B 1 214 ? 6.959 -13.194 41.228 1.00 32.18 265 ASN B CA 1
ATOM 3361 C C . ASN B 1 214 ? 6.163 -11.910 40.930 1.00 33.22 265 ASN B C 1
ATOM 3362 O O . ASN B 1 214 ? 5.222 -11.920 40.119 1.00 33.50 265 ASN B O 1
ATOM 3367 N N . ILE B 1 215 ? 6.520 -10.808 41.576 1.00 31.30 266 ILE B N 1
ATOM 3368 C CA . ILE B 1 215 ? 5.779 -9.583 41.343 1.00 31.35 266 ILE B CA 1
ATOM 3369 C C . ILE B 1 215 ? 6.340 -9.103 39.983 1.00 31.86 266 ILE B C 1
ATOM 3370 O O . ILE B 1 215 ? 7.386 -9.617 39.547 1.00 31.68 266 ILE B O 1
ATOM 3375 N N . PRO B 1 216 ? 5.605 -8.219 39.271 1.00 32.98 267 PRO B N 1
ATOM 3376 C CA . PRO B 1 216 ? 6.085 -7.743 37.932 1.00 33.81 267 PRO B CA 1
ATOM 3377 C C . PRO B 1 216 ? 7.478 -7.061 37.947 1.00 34.08 267 PRO B C 1
ATOM 3378 O O . PRO B 1 216 ? 8.276 -7.266 37.030 1.00 32.22 267 PRO B O 1
ATOM 3382 N N . PHE B 1 217 ? 7.758 -6.273 38.989 1.00 34.43 268 PHE B N 1
ATOM 3383 C CA . PHE B 1 217 ? 9.110 -5.701 39.188 1.00 34.47 268 PHE B CA 1
ATOM 3384 C C . PHE B 1 217 ? 10.213 -6.769 39.085 1.00 32.24 268 PHE B C 1
ATOM 3385 O O . PHE B 1 217 ? 11.311 -6.461 38.646 1.00 33.02 268 PHE B O 1
ATOM 3393 N N . SER B 1 218 ? 9.952 -8.015 39.467 1.00 31.67 269 SER B N 1
ATOM 3394 C CA . SER B 1 218 ? 11.008 -9.058 39.389 1.00 30.85 269 SER B CA 1
ATOM 3395 C C . SER B 1 218 ? 11.468 -9.366 37.943 1.00 32.43 269 SER B C 1
ATOM 3396 O O . SER B 1 218 ? 12.616 -9.856 37.708 1.00 31.35 269 SER B O 1
ATOM 3399 N N . GLU B 1 219 ? 10.594 -9.100 36.962 1.00 32.82 270 GLU B N 1
ATOM 3400 C CA . GLU B 1 219 ? 10.984 -9.322 35.556 1.00 34.97 270 GLU B CA 1
ATOM 3401 C C . GLU B 1 219 ? 11.590 -8.059 34.930 1.00 34.52 270 GLU B C 1
ATOM 3402 O O . GLU B 1 219 ? 11.965 -8.124 33.768 1.00 36.06 270 GLU B O 1
ATOM 3408 N N . MET B 1 220 ? 11.670 -6.934 35.680 1.00 33.83 271 MET B N 1
ATOM 3409 C CA . MET B 1 220 ? 12.065 -5.615 35.148 1.00 32.96 271 MET B CA 1
ATOM 3410 C C . MET B 1 220 ? 13.475 -5.222 35.477 1.00 33.47 271 MET B C 1
ATOM 3411 O O . MET B 1 220 ? 13.988 -4.227 34.970 1.00 32.84 271 MET B O 1
ATOM 3416 N N . THR B 1 221 ? 14.112 -5.975 36.351 1.00 33.45 272 THR B N 1
ATOM 3417 C CA . THR B 1 221 ? 15.486 -5.669 36.700 1.00 32.88 272 THR B CA 1
ATOM 3418 C C . THR B 1 221 ? 16.397 -6.349 35.697 1.00 33.32 272 THR B C 1
ATOM 3419 O O . THR B 1 221 ? 15.962 -7.204 34.912 1.00 31.91 272 THR B O 1
ATOM 3423 N N . TYR B 1 222 ? 17.651 -5.927 35.682 1.00 32.92 273 TYR B N 1
ATOM 3424 C CA . TYR B 1 222 ? 18.646 -6.625 34.912 1.00 33.51 273 TYR B CA 1
ATOM 3425 C C . TYR B 1 222 ? 19.831 -6.951 35.798 1.00 32.58 273 TYR B C 1
ATOM 3426 O O . TYR B 1 222 ? 20.511 -6.037 36.264 1.00 33.81 273 TYR B O 1
ATOM 3435 N N . PRO B 1 223 ? 20.093 -8.245 36.045 1.00 32.57 274 PRO B N 1
ATOM 3436 C CA . PRO B 1 223 ? 19.350 -9.418 35.553 1.00 32.34 274 PRO B CA 1
ATOM 3437 C C . PRO B 1 223 ? 17.962 -9.541 36.215 1.00 34.08 274 PRO B C 1
ATOM 3438 O O . PRO B 1 223 ? 17.681 -8.915 37.301 1.00 33.08 274 PRO B O 1
ATOM 3442 N N . GLN B 1 224 ? 17.075 -10.310 35.571 1.00 32.96 275 GLN B N 1
ATOM 3443 C CA . GLN B 1 224 ? 15.749 -10.457 36.117 1.00 33.30 275 GLN B CA 1
ATOM 3444 C C . GLN B 1 224 ? 15.894 -11.275 37.384 1.00 31.31 275 GLN B C 1
ATOM 3445 O O . GLN B 1 224 ? 16.816 -12.044 37.503 1.00 30.34 275 GLN B O 1
ATOM 3451 N N . ILE B 1 225 ? 14.959 -11.125 38.321 1.00 30.91 276 ILE B N 1
ATOM 3452 C CA . ILE B 1 225 ? 15.109 -11.795 39.605 1.00 29.55 276 ILE B CA 1
ATOM 3453 C C . ILE B 1 225 ? 14.426 -13.177 39.599 1.00 30.54 276 ILE B C 1
ATOM 3454 O O . ILE B 1 225 ? 13.214 -13.285 39.359 1.00 31.21 276 ILE B O 1
ATOM 3459 N N . THR B 1 226 ? 15.215 -14.211 39.862 1.00 31.47 277 THR B N 1
ATOM 3460 C CA . THR B 1 226 ? 14.718 -15.562 40.032 1.00 31.25 277 THR B CA 1
ATOM 3461 C C . THR B 1 226 ? 13.822 -15.548 41.285 1.00 31.14 277 THR B C 1
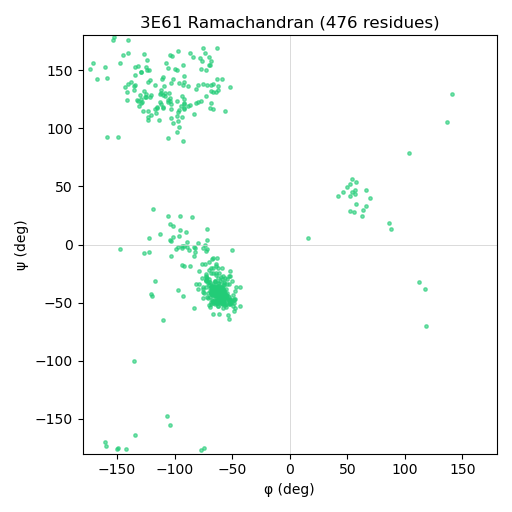ATOM 3462 O O . THR B 1 226 ? 14.194 -15.031 42.349 1.00 30.00 277 THR B O 1
ATOM 3466 N N . THR B 1 227 ? 12.644 -16.116 41.152 1.00 31.56 278 THR B N 1
ATOM 3467 C CA . THR B 1 227 ? 11.652 -16.043 42.207 1.00 32.38 278 THR B CA 1
ATOM 3468 C C . THR B 1 227 ? 10.743 -17.287 42.235 1.00 33.64 278 THR B C 1
ATOM 3469 O O . THR B 1 227 ? 10.986 -18.244 41.493 1.00 33.77 278 THR B O 1
ATOM 3473 N N . ILE B 1 228 ? 9.733 -17.275 43.106 1.00 34.13 279 ILE B N 1
ATOM 3474 C CA . ILE B 1 228 ? 8.728 -18.329 43.203 1.00 34.66 279 ILE B CA 1
ATOM 3475 C C . ILE B 1 228 ? 7.361 -17.658 43.003 1.00 34.89 279 ILE B C 1
ATOM 3476 O O . ILE B 1 228 ? 6.951 -16.816 43.810 1.00 33.40 279 ILE B O 1
ATOM 3481 N N . ASP B 1 229 ? 6.677 -18.021 41.912 1.00 34.92 280 ASP B N 1
ATOM 3482 C CA . ASP B 1 229 ? 5.294 -17.621 41.676 1.00 35.85 280 ASP B CA 1
ATOM 3483 C C . ASP B 1 229 ? 4.377 -18.403 42.630 1.00 36.53 280 ASP B C 1
ATOM 3484 O O . ASP B 1 229 ? 4.524 -19.610 42.769 1.00 36.64 280 ASP B O 1
ATOM 3489 N N . GLN B 1 230 ? 3.510 -17.719 43.379 1.00 37.56 281 GLN B N 1
ATOM 3490 C CA . GLN B 1 230 ? 2.595 -18.450 44.285 1.00 39.28 281 GLN B CA 1
ATOM 3491 C C . GLN B 1 230 ? 1.107 -18.209 43.936 1.00 39.77 281 GLN B C 1
ATOM 3492 O O . GLN B 1 230 ? 0.232 -18.203 44.814 1.00 40.06 281 GLN B O 1
ATOM 3498 N N . SER B 1 231 ? 0.854 -17.980 42.643 1.00 39.84 282 SER B N 1
ATOM 3499 C CA . SER B 1 231 ? -0.497 -17.805 42.095 1.00 40.72 282 SER B CA 1
ATOM 3500 C C . SER B 1 231 ? -1.314 -16.744 42.852 1.00 40.77 282 SER B C 1
ATOM 3501 O O . SER B 1 231 ? -2.448 -17.018 43.270 1.00 40.03 282 SER B O 1
ATOM 3504 N N . ALA B 1 232 ? -0.736 -15.547 43.007 1.00 40.53 283 ALA B N 1
ATOM 3505 C CA . ALA B 1 232 ? -1.321 -14.459 43.794 1.00 40.35 283 ALA B CA 1
ATOM 3506 C C . ALA B 1 232 ? -2.702 -14.001 43.336 1.00 40.05 283 ALA B C 1
ATOM 3507 O O . ALA B 1 232 ? -3.591 -13.836 44.171 1.00 38.43 283 ALA B O 1
ATOM 3509 N N . TYR B 1 233 ? -2.886 -13.807 42.029 1.00 40.26 284 TYR B N 1
ATOM 3510 C CA . TYR B 1 233 ? -4.185 -13.397 41.467 1.00 40.73 284 TYR B CA 1
ATOM 3511 C C . TYR B 1 233 ? -5.246 -14.434 41.809 1.00 41.35 284 TYR B C 1
ATOM 3512 O O . TYR B 1 233 ? -6.334 -14.100 42.262 1.00 40.06 284 TYR B O 1
ATOM 3521 N N . HIS B 1 234 ? -4.904 -15.696 41.561 1.00 41.81 285 HIS B N 1
ATOM 3522 C CA . HIS B 1 234 ? -5.822 -16.807 41.789 1.00 43.16 285 HIS B CA 1
ATOM 3523 C C . HIS B 1 234 ? -6.085 -17.062 43.293 1.00 42.68 285 HIS B C 1
ATOM 3524 O O . HIS B 1 234 ? -7.195 -17.470 43.679 1.00 42.90 285 HIS B O 1
ATOM 3531 N N . LEU B 1 235 ? -5.070 -16.804 44.133 1.00 41.38 286 LEU B N 1
ATOM 3532 C CA . LEU B 1 235 ? -5.256 -16.787 45.577 1.00 40.08 286 LEU B CA 1
ATOM 3533 C C . LEU B 1 235 ? -6.425 -15.845 45.890 1.00 38.81 286 LEU B C 1
ATOM 3534 O O . LEU B 1 235 ? -7.321 -16.195 46.653 1.00 39.20 286 LEU B O 1
ATOM 3539 N N . GLY B 1 236 ? -6.415 -14.654 45.300 1.00 38.03 287 GLY B N 1
ATOM 3540 C CA . GLY B 1 236 ? -7.515 -13.713 45.479 1.00 37.46 287 GLY B CA 1
ATOM 3541 C C . GLY B 1 236 ? -8.857 -14.290 45.036 1.00 37.47 287 GLY B C 1
ATOM 3542 O O . GLY B 1 236 ? -9.871 -14.175 45.751 1.00 35.16 287 GLY B O 1
ATOM 3543 N N . GLU B 1 237 ? -8.859 -14.929 43.861 1.00 37.57 288 GLU B N 1
ATOM 3544 C CA . GLU B 1 237 ? -10.089 -15.587 43.330 1.00 39.42 288 GLU B CA 1
ATOM 3545 C C . GLU B 1 237 ? -10.656 -16.670 44.261 1.00 39.09 288 GLU B C 1
ATOM 3546 O O . GLU B 1 237 ? -11.859 -16.751 44.486 1.00 39.04 288 GLU B O 1
ATOM 3552 N N . ILE B 1 238 ? -9.780 -17.509 44.796 1.00 40.53 289 ILE B N 1
ATOM 3553 C CA . ILE B 1 238 ? -10.194 -18.653 45.620 1.00 40.77 289 ILE B CA 1
ATOM 3554 C C . ILE B 1 238 ? -10.784 -18.157 46.918 1.00 40.61 289 ILE B C 1
ATOM 3555 O O . ILE B 1 238 ? -11.783 -18.706 47.428 1.00 40.77 289 ILE B O 1
ATOM 3560 N N . ALA B 1 239 ? -10.138 -17.132 47.473 1.00 40.32 290 ALA B N 1
ATOM 3561 C CA . ALA B 1 239 ? -10.560 -16.561 48.739 1.00 39.65 290 ALA B CA 1
ATOM 3562 C C . ALA B 1 239 ? -11.989 -16.061 48.652 1.00 39.89 290 ALA B C 1
ATOM 3563 O O . ALA B 1 239 ? -12.803 -16.381 49.525 1.00 38.63 290 ALA B O 1
ATOM 3565 N N . VAL B 1 240 ? -12.312 -15.292 47.613 1.00 41.05 291 VAL B N 1
ATOM 3566 C CA . VAL B 1 240 ? -13.707 -14.853 47.473 1.00 44.18 291 VAL B CA 1
ATOM 3567 C C . VAL B 1 240 ? -14.650 -16.021 47.097 1.00 45.50 291 VAL B C 1
ATOM 3568 O O . VAL B 1 240 ? -15.773 -16.091 47.591 1.00 46.41 291 VAL B O 1
ATOM 3572 N N . SER B 1 241 ? -14.170 -16.972 46.303 1.00 46.66 292 SER B N 1
ATOM 3573 C CA . SER B 1 241 ? -14.934 -18.205 46.076 1.00 47.81 292 SER B CA 1
ATOM 3574 C C . SER B 1 241 ? -15.205 -19.016 47.351 1.00 47.66 292 SER B C 1
ATOM 3575 O O . SER B 1 241 ? -16.344 -19.387 47.594 1.00 48.59 292 SER B O 1
ATOM 3578 N N . GLN B 1 242 ? -14.181 -19.274 48.166 1.00 48.28 293 GLN B N 1
ATOM 3579 C CA . GLN B 1 242 ? -14.353 -19.952 49.452 1.00 49.48 293 GLN B CA 1
ATOM 3580 C C . GLN B 1 242 ? -15.278 -19.093 50.311 1.00 50.46 293 GLN B C 1
ATOM 3581 O O . GLN B 1 242 ? -16.175 -19.612 51.000 1.00 51.35 293 GLN B O 1
ATOM 3587 N N . LEU B 1 243 ? -15.074 -17.776 50.271 1.00 50.77 294 LEU B N 1
ATOM 3588 C CA . LEU B 1 243 ? -15.835 -16.852 51.122 1.00 51.00 294 LEU B CA 1
ATOM 3589 C C . LEU B 1 243 ? -17.337 -16.853 50.837 1.00 51.67 294 LEU B C 1
ATOM 3590 O O . LEU B 1 243 ? -18.148 -16.751 51.767 1.00 51.87 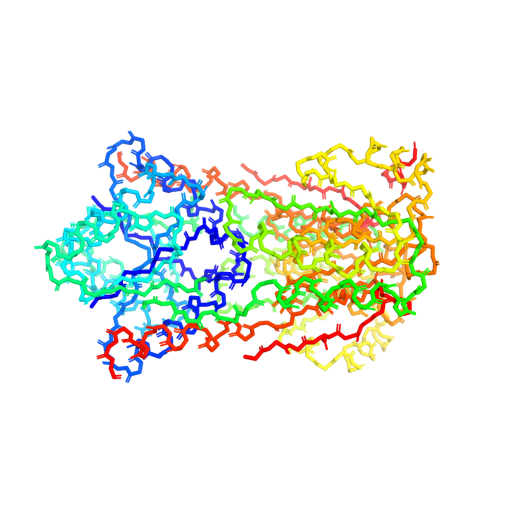294 LEU B O 1
ATOM 3595 N N . LEU B 1 244 ? -17.689 -16.938 49.557 1.00 52.30 295 LEU B N 1
ATOM 3596 C CA . LEU B 1 244 ? -19.082 -16.868 49.102 1.00 53.28 295 LEU B CA 1
ATOM 3597 C C . LEU B 1 244 ? -19.730 -18.234 48.867 1.00 54.21 295 LEU B C 1
ATOM 3598 O O . LEU B 1 244 ? -20.918 -18.412 49.147 1.00 55.10 295 LEU B O 1
ATOM 3603 N N . GLY B 1 245 ? -18.958 -19.172 48.319 1.00 55.05 296 GLY B N 1
ATOM 3604 C CA . GLY B 1 245 ? -19.470 -20.495 47.913 1.00 55.53 296 GLY B CA 1
ATOM 3605 C C . GLY B 1 245 ? -19.653 -20.633 46.413 1.00 55.90 296 GLY B C 1
ATOM 3606 O O . GLY B 1 245 ? -18.942 -20.001 45.607 1.00 55.88 296 GLY B O 1
ATOM 3607 N N . ALA B 1 259 ? -0.731 -23.519 43.386 1.00 47.71 310 ALA B N 1
ATOM 3608 C CA . ALA B 1 259 ? 0.507 -23.910 42.678 1.00 47.43 310 ALA B CA 1
ATOM 3609 C C . ALA B 1 259 ? 1.721 -22.990 42.894 1.00 46.94 310 ALA B C 1
ATOM 3610 O O . ALA B 1 259 ? 1.634 -21.764 42.741 1.00 46.86 310 ALA B O 1
ATOM 3612 N N . LEU B 1 260 ? 2.839 -23.608 43.243 1.00 45.78 311 LEU B N 1
ATOM 3613 C CA . LEU B 1 260 ? 4.105 -22.914 43.353 1.00 45.93 311 LEU B CA 1
ATOM 3614 C C . LEU B 1 260 ? 4.967 -23.268 42.156 1.00 46.05 311 LEU B C 1
ATOM 3615 O O . LEU B 1 260 ? 5.135 -24.442 41.859 1.00 46.04 311 LEU B O 1
ATOM 3620 N N . THR B 1 261 ? 5.526 -22.254 41.496 1.00 45.38 312 THR B N 1
ATOM 3621 C CA . THR B 1 261 ? 6.417 -22.474 40.364 1.00 44.49 312 THR B CA 1
ATOM 3622 C C . THR B 1 261 ? 7.708 -21.644 40.506 1.00 43.98 312 THR B C 1
ATOM 3623 O O . THR B 1 261 ? 7.656 -20.412 40.645 1.00 44.64 312 THR B O 1
ATOM 3627 N N . VAL B 1 262 ? 8.859 -22.314 40.467 1.00 42.85 313 VAL B N 1
ATOM 3628 C CA . VAL B 1 262 ? 10.148 -21.616 40.353 1.00 42.13 313 VAL B CA 1
ATOM 3629 C C . VAL B 1 262 ? 10.274 -20.968 38.982 1.00 41.08 313 VAL B C 1
ATOM 3630 O O . VAL B 1 262 ? 10.140 -21.641 37.942 1.00 40.62 313 VAL B O 1
ATOM 3634 N N . LYS B 1 263 ? 10.467 -19.649 38.982 1.00 39.62 314 LYS B N 1
ATOM 3635 C CA . LYS B 1 263 ? 10.850 -18.910 37.800 1.00 38.28 314 LYS B CA 1
ATOM 3636 C C . LYS B 1 263 ? 12.351 -18.708 37.781 1.00 37.79 314 LYS B C 1
ATOM 3637 O O . LYS B 1 263 ? 12.886 -17.836 38.474 1.00 37.23 314 LYS B O 1
ATOM 3643 N N . HIS B 1 264 ? 13.038 -19.527 36.984 1.00 37.98 315 HIS B N 1
ATOM 3644 C CA . HIS B 1 264 ? 14.511 -19.500 36.843 1.00 37.09 315 HIS B CA 1
ATOM 3645 C C . HIS B 1 264 ? 14.917 -18.382 35.926 1.00 37.16 315 HIS B C 1
ATOM 3646 O O . HIS B 1 264 ? 14.448 -18.306 34.788 1.00 38.16 315 HIS B O 1
ATOM 3653 N N . ARG B 1 265 ? 15.762 -17.479 36.420 1.00 35.25 316 ARG B N 1
ATOM 3654 C CA . ARG B 1 265 ? 16.047 -16.238 35.696 1.00 32.94 316 ARG B CA 1
ATOM 3655 C C . ARG B 1 265 ? 17.523 -15.884 35.853 1.00 31.23 316 ARG B C 1
ATOM 3656 O O . ARG B 1 265 ? 18.281 -16.625 36.466 1.00 31.20 316 ARG B O 1
ATOM 3664 N N . GLY B 1 266 ? 17.931 -14.744 35.321 1.00 31.74 317 GLY B N 1
ATOM 3665 C CA . GLY B 1 266 ? 19.347 -14.384 35.279 1.00 30.75 317 GLY B CA 1
ATOM 3666 C C . GLY B 1 266 ? 20.060 -14.184 36.615 1.00 31.03 317 GLY B C 1
ATOM 3667 O O . GLY B 1 266 ? 21.288 -14.233 36.678 1.00 30.21 317 GLY B O 1
ATOM 3668 N N . SER B 1 267 ? 19.311 -14.006 37.704 1.00 31.07 318 SER B N 1
ATOM 3669 C CA . SER B 1 267 ? 19.936 -13.614 38.959 1.00 30.82 318 SER B CA 1
ATOM 3670 C C . SER B 1 267 ? 20.515 -14.801 39.744 1.00 31.50 318 SER B C 1
ATOM 3671 O O . SER B 1 267 ? 21.129 -14.614 40.804 1.00 31.24 318 SER B O 1
ATOM 3674 N N . THR B 1 268 ? 20.346 -16.025 39.220 1.00 31.62 319 THR B N 1
ATOM 3675 C CA . THR B 1 268 ? 20.850 -17.245 39.875 1.00 32.20 319 THR B CA 1
ATOM 3676 C C . THR B 1 268 ? 21.779 -18.031 38.938 1.00 33.17 319 THR B C 1
ATOM 3677 O O . THR B 1 268 ? 21.703 -17.867 37.744 1.00 32.02 319 THR B O 1
ATOM 3681 N N . ARG B 1 269 ? 22.632 -18.878 39.498 1.00 34.62 320 ARG B N 1
ATOM 3682 C CA . ARG B 1 269 ? 23.655 -19.611 38.725 1.00 35.56 320 ARG B CA 1
ATOM 3683 C C . ARG B 1 269 ? 23.143 -20.984 38.227 1.00 36.82 320 ARG B C 1
ATOM 3684 O O . ARG B 1 269 ? 22.170 -21.516 38.760 1.00 37.81 320 ARG B O 1
#

Organism: Staphylococcus saprophyticus subsp. saprophyticus (strain ATCC 15305 / DSM 20229 / NCIMB 8711 / NCTC 7292 / S-41) (NCBI:txid342451)

Nearest PDB structures (foldseek):
  3e61-assembly1_B  TM=1.004E+00  e=4.466E-51  Staphylococcus saprophyticus subsp. saprophyticus ATCC 15305 = NCTC 7292
  3e61-assembly1_A  TM=9.916E-01  e=2.649E-42  Staphylococcus saprophyticus subsp. saprophyticus ATCC 15305 = NCTC 7292
  3hs3-assembly1_B  TM=8.259E-01  e=4.787E-19  Lactobacillus acidophilus
  1dbq-assembly1_B  TM=7.936E-01  e=3.071E-15  Escherichia coli
  3egc-assembly3_F  TM=8.194E-01  e=2.272E-12  Burkholderia thailandensis E264

Radius of gyration: 22.95 Å; Cα contacts (8 Å, |Δi|>4): 1010; chains: 2; bounding box: 61×57×54 Å

B-factor: mean 39.63, std 8.98, range [21.97, 75.59]

Foldseek 3Di:
DEEEEELACVDLLRVLLVLLQCVLQVVVVHDYHYAYQVLPVVRLLVSVVVCVVVPHAAYEEACSCVVVQVVSVVVPHHYFHLCPVALLVQLLVLLVLCVVLVWDEEEEEFEDCVRPSRVSSVNSNCVSVVCHYDYHYLVVVVPLVVVVVVCVVRQGLEYEYAALVSQVSVVVSVVVVPDDANPRHATAGEAPRVVQVVDVFRHWYKHPPSSVSSNVRVVVSCDIDTDDTRRGRPDDDDD/DEEEEEQAPVDLLRVLLVLLQQVLQVVVPHHYDYFHCPNPPVSVVVSLCVCVVVPHQEYEEACLVVPVNVVVCVVVVHYYVHLPCYDFDFLLCQLLVLLVLCVVLVWAEEEEEFEDCSRVSGVSSPNSNCVNCVVVVRHYDYHYLVVVVPLVVVVVVCVVRQGLEYEYAAVVSQVSVVCSCVVVPADANVRHAYAGEQPRVVQVVDVFRHWYKHGPSSVSSNVRNCVNPVDIDTDDTRRGD

CATH classification: 3.40.50.2300 (+1 more: 3.40.50.2300)

Secondary structure (DSSP, 8-state):
-EEEEES-TTSHHHHHHHHHHHHHHHHTT--EEEEE-TT-HHHHHHHHHHHHHTT-SEEEE-GGGHHHHHHHHHH---EEEGGG--HHHHHHHHHHHHHHTT--SEEEEES-TTSHHHHHHHHHHHHHHH--EEEEEGGGGGSHHHHHHHHHHHT--EEEESSHHHHHHHHHHHHHTT--TTTT-EEE-SB--GGGGTSSSPPBEEE--HHHHHHHHHHHH---EEE--TT--------/-EEEEES-TTSHHHHHHHHHHHHHHHHTT--EEEEE-TT-HHHHHHHHHHHHHTT-SEEEE-GGGHHHHHHHHHHTT--EEE---B-PPPHHHHHHHHHHHHHHTT-SEEEEEE--TTSHHHHHHHHHHHHHHHHTT-EEEEEEGGGGSSHHHHHHHHHHTT--EEEESSHHHHHHHHHHHHHTT--TTTT-EEE-SB--GGGGTSSSPPBEEE--HHHHHHHHHHHHH---EEE--TT--

InterPro domains:
  IPR000843 LacI-type HTH domain [PF00356] (3-48)
  IPR000843 LacI-type HTH domain [PS50932] (2-56)
  IPR000843 LacI-type HTH domain [SM00354] (1-71)
  IPR000843 LacI-type HTH domain [cd01392] (5-54)
  IPR010982 Lambda repressor-like, DNA-binding domain superfamily [G3DSA:1.10.260.40] (1-60)
  IPR010982 Lambda repressor-like, DNA-binding domain superfamily [SSF47413] (1-59)
  IPR025997 Periplasmic binding protein [PF13407] (62-295)
  IPR028082 Periplasmic binding protein-like I [SSF53822] (60-320)

Solvent-accessible surface area: 19611 Å² total; per-residue (Å²): 36,0,1,0,3,0,9,42,8,67,7,11,14,30,5,52,1,0,99,0,0,2,46,31,0,59,81,134,75,74,34,6,1,3,1,4,0,79,42,59,138,68,28,2,109,17,1,2,58,20,1,31,91,44,82,5,50,0,5,0,1,13,12,77,8,24,136,61,2,82,104,10,77,118,101,104,31,69,49,18,18,7,37,157,81,131,22,76,38,0,0,46,59,0,0,49,13,3,60,88,5,187,25,61,47,5,0,1,0,20,50,89,56,152,42,69,15,23,72,72,6,3,67,0,3,43,111,40,30,104,152,134,67,89,57,14,93,18,88,88,8,135,87,41,145,51,5,3,78,27,2,124,139,58,74,11,25,0,0,0,0,5,3,0,52,18,0,3,37,0,4,1,5,0,30,62,68,144,44,122,16,37,68,82,1,0,0,1,0,1,8,26,3,70,14,0,86,30,8,88,17,34,0,0,0,0,29,23,38,7,66,97,27,0,48,55,0,1,69,110,22,95,128,47,69,40,89,128,32,15,0,19,99,129,84,156,113,71,127,35,0,0,1,8,2,16,36,2,54,8,20,18,26,6,65,1,0,28,0,0,3,62,20,0,65,84,117,74,65,40,0,1,3,0,4,9,32,85,65,104,68,30,3,96,35,14,6,52,12,3,21,79,37,123,5,71,0,2,0,2,20,31,81,18,28,127,68,2,30,108,39,2,80,73,101,169,21,69,21,2,24,6,44,107,50,35,34,28,81,8,79,36,0,0,59,57,0,0,28,7,0,103,123,3,184,8,56,46,1,1,2,0,13,53,59,60,124,38,88,12,27,79,60,8,2,57,0,4,55,44,44,0,88,91,84,93,23,102,56,114,69,15,75,16,98,107,8,142,92,36,132,47,3,5,83,58,1,119,140,48,73,12,24,0,0,1,0,5,6,0,28,16,0,1,38,0,5,1,4,0,27,10,19,103,36,100,8,29,68,93,1,0,0,0,0,0,11,26,3,73,9,0,79,45,10,98,15,54,0,0,0,0,36,4,35,8,81,93,12,0,45,63,0,0,46,84,14,62,95,92,44,59,37,75,128,40,37,0,16,96

Sequence (480 aa):
LIGLLLPDMSNPFFTLIARGVEDVALAHGYQVLIGNSDNDIKKAQGYLATFVSHNCTGMISTAFNENIIENTLTDHIPFVFIDRINHFKGGQLQAEVVRKGKGKNVLIVHENLLIDAFHQRVQGIKYILDQDYKMLEATLLDNDKKFIDLIKELSIDSIICSNDLLAINVLGIVQRYHFKVPAEIQIIGYDNIPFSEMTYPQITTIDQSAYHLGEIAVSQLLALTVKHRGSTRHHHHHHLIGLLLPDMSNPFFTLIARGVEDVALAHGYQVLIGNSDNDIKKAQGYLATFVSHNCTGMISTAFNENIIENTLTDHHIPFVFIDNGISTNHFKGGQLQAEVVRKGKGKNVLIVHENLLIDAFHQRVQGIKYILDQQRIDYKMLEATLLDNDKKFIDLIKELSIDSIICSNDLLAINVLGIVQRYHFKVPAEIQIIGYDNIPFSEMTYPQITTIDQSAYHLGEIAVSQLLGALTVKHRGSTR